Protein AF-0000000081022479 (afdb_homodimer)

Structure (mmCIF, N/CA/C/O backbone):
data_AF-0000000081022479-model_v1
#
loop_
_entity.id
_entity.type
_entity.pdbx_description
1 polymer Annexin
#
loop_
_atom_site.group_PDB
_atom_site.id
_atom_site.type_symbol
_atom_site.label_atom_id
_atom_site.label_alt_id
_atom_site.label_comp_id
_atom_site.label_asym_id
_atom_site.label_entity_id
_atom_site.label_seq_id
_atom_site.pdbx_PDB_ins_code
_atom_site.Cartn_x
_atom_site.Cartn_y
_atom_site.Cartn_z
_atom_site.occupancy
_atom_site.B_iso_or_equiv
_atom_site.auth_seq_id
_atom_site.auth_comp_id
_atom_site.auth_asym_id
_atom_site.auth_atom_id
_atom_site.pdbx_PDB_model_num
ATOM 1 N N . MET A 1 1 ? 27.299 36.554 -3.481 1 22.41 1 MET A N 1
ATOM 2 C CA . MET A 1 1 ? 25.862 36.346 -3.63 1 22.41 1 MET A CA 1
ATOM 3 C C . MET A 1 1 ? 25.274 35.695 -2.382 1 22.41 1 MET A C 1
ATOM 5 O O . MET A 1 1 ? 25.844 34.743 -1.846 1 22.41 1 MET A O 1
ATOM 9 N N . SER A 1 2 ? 24.179 36.341 -1.676 1 20.34 2 SER A N 1
ATOM 10 C CA . SER A 1 2 ? 23.391 36.48 -0.455 1 20.34 2 SER A CA 1
ATOM 11 C C . SER A 1 2 ? 22.527 35.248 -0.211 1 20.34 2 SER A C 1
ATOM 13 O O . SER A 1 2 ? 21.811 34.798 -1.108 1 20.34 2 SER A O 1
ATOM 15 N N . GLN A 1 3 ? 22.881 34.371 0.743 1 21.04 3 GLN A N 1
ATOM 16 C CA . GLN A 1 3 ? 22.266 33.212 1.38 1 21.04 3 GLN A CA 1
ATOM 17 C C . GLN A 1 3 ? 20.892 33.561 1.947 1 21.04 3 GLN A C 1
ATOM 19 O O . GLN A 1 3 ? 20.792 34.211 2.99 1 21.04 3 GLN A O 1
ATOM 24 N N . GLN A 1 4 ? 19.946 34.12 1.12 1 23.07 4 GLN A N 1
ATOM 25 C CA . GLN A 1 4 ? 18.62 34.523 1.578 1 23.07 4 GLN A CA 1
ATOM 26 C C . GLN A 1 4 ? 18.003 33.46 2.481 1 23.07 4 GLN A C 1
ATOM 28 O O . GLN A 1 4 ? 17.795 32.321 2.057 1 23.07 4 GLN A O 1
ATOM 33 N N . GLN A 1 5 ? 18.139 33.541 3.845 1 23.34 5 GLN A N 1
ATOM 34 C CA . GLN A 1 5 ? 17.494 32.995 5.035 1 23.34 5 GLN A CA 1
ATOM 35 C C . GLN A 1 5 ? 15.978 32.952 4.867 1 23.34 5 GLN A C 1
ATOM 37 O O . GLN A 1 5 ? 15.344 33.982 4.631 1 23.34 5 GLN A O 1
ATOM 42 N N . CYS A 1 6 ? 15.461 32.056 4.274 1 32.49 6 CYS A N 1
ATOM 43 C CA . CYS A 1 6 ? 14.017 31.853 4.313 1 32.49 6 CYS A CA 1
ATOM 44 C C . CYS A 1 6 ? 13.433 32.342 5.633 1 32.49 6 CYS A C 1
ATOM 46 O O . CYS A 1 6 ? 13.751 31.804 6.695 1 32.49 6 CYS A O 1
ATOM 48 N N . SER A 1 7 ? 13.198 33.59 5.912 1 26.8 7 SER A N 1
ATOM 49 C CA . SER A 1 7 ? 12.497 34.316 6.967 1 26.8 7 SER A CA 1
ATOM 50 C C . SER A 1 7 ? 11.329 33.503 7.515 1 26.8 7 SER A C 1
ATOM 52 O O . SER A 1 7 ? 11.006 32.437 6.987 1 26.8 7 SER A O 1
ATOM 54 N N . GLY A 1 8 ? 9.935 34.32 7.915 1 31.09 8 GLY A N 1
ATOM 55 C CA . GLY A 1 8 ? 8.8 34.265 8.823 1 31.09 8 GLY A CA 1
ATOM 56 C C . GLY A 1 8 ? 7.797 33.186 8.46 1 31.09 8 GLY A C 1
ATOM 57 O O . GLY A 1 8 ? 6.646 33.229 8.9 1 31.09 8 GLY A O 1
ATOM 58 N N . SER A 1 9 ? 7.746 32.596 7.427 1 33.64 9 SER A N 1
ATOM 59 C CA . SER A 1 9 ? 6.491 31.883 7.216 1 33.64 9 SER A CA 1
ATOM 60 C C . SER A 1 9 ? 6.12 31.044 8.435 1 33.64 9 SER A C 1
ATOM 62 O O . SER A 1 9 ? 6.913 30.218 8.891 1 33.64 9 SER A O 1
ATOM 64 N N . CYS A 1 10 ? 5.265 31.492 9.417 1 39.34 10 CYS A N 1
ATOM 65 C CA . CYS A 1 10 ? 4.527 31.122 10.62 1 39.34 10 CYS A CA 1
ATOM 66 C C . CYS A 1 10 ? 3.873 29.755 10.459 1 39.34 10 CYS A C 1
ATOM 68 O O . CYS A 1 10 ? 2.646 29.642 10.489 1 39.34 10 CYS A O 1
ATOM 70 N N . TYR A 1 11 ? 4.233 28.836 9.484 1 42.69 11 TYR A N 1
ATOM 71 C CA . TYR A 1 11 ? 3.85 27.509 9.014 1 42.69 11 TYR A CA 1
ATOM 72 C C . TYR A 1 11 ? 3.761 26.524 10.173 1 42.69 11 TYR A C 1
ATOM 74 O O . TYR A 1 11 ? 4.192 26.828 11.288 1 42.69 11 TYR A O 1
ATOM 82 N N . LEU A 1 12 ? 3.467 25.303 10.149 1 53.51 12 LEU A N 1
ATOM 83 C CA . LEU A 1 12 ? 3.575 24.385 11.278 1 53.51 12 LEU A CA 1
ATOM 84 C C . LEU A 1 12 ? 4.8 24.709 12.127 1 53.51 12 LEU A C 1
ATOM 86 O O . LEU A 1 12 ? 5.838 25.113 11.598 1 53.51 12 LEU A O 1
ATOM 90 N N . PRO A 1 13 ? 4.628 25.294 13.401 1 54.19 13 PRO A N 1
ATOM 91 C CA . PRO A 1 13 ? 5.842 25.49 14.197 1 54.19 13 PRO A CA 1
ATOM 92 C C . PRO A 1 13 ? 6.916 24.445 13.902 1 54.19 13 PRO A C 1
ATOM 94 O O . PRO A 1 13 ? 6.982 23.415 14.578 1 54.19 13 PRO A O 1
ATOM 97 N N . TYR A 1 14 ? 7.241 24.372 12.618 1 60.79 14 TYR A N 1
ATOM 98 C CA . TYR A 1 14 ? 8.323 23.45 12.293 1 60.79 14 TYR A CA 1
ATOM 99 C C . TYR A 1 14 ? 9.592 23.808 13.057 1 60.79 14 TYR A C 1
ATOM 101 O O . TYR A 1 14 ? 9.975 24.978 13.123 1 60.79 14 TYR A O 1
ATOM 109 N N . VAL A 1 15 ? 9.835 23.05 14.026 1 75.02 15 VAL A N 1
ATOM 110 C CA . VAL A 1 15 ? 11.158 23.098 14.641 1 75.02 15 VAL A CA 1
ATOM 111 C C . VAL A 1 15 ? 12.171 22.389 13.744 1 75.02 15 VAL A C 1
ATOM 113 O O . VAL A 1 15 ? 12.093 21.174 13.549 1 75.02 15 VAL A O 1
ATOM 116 N N . TYR A 1 16 ? 12.962 23.186 13.105 1 84.54 16 TYR A N 1
ATOM 117 C CA . TYR A 1 16 ? 13.946 22.636 12.179 1 84.54 16 TYR A CA 1
ATOM 118 C C . TYR A 1 16 ? 14.974 21.787 12.916 1 84.54 16 TYR A C 1
ATOM 120 O O . TYR A 1 16 ? 15.524 22.213 13.935 1 84.54 16 TYR A O 1
ATOM 128 N N . GLY A 1 17 ? 15.072 20.573 12.593 1 92.11 17 GLY A N 1
ATOM 129 C CA . GLY A 1 17 ? 16.003 19.599 13.14 1 92.11 17 GLY A CA 1
ATOM 130 C C . GLY A 1 17 ? 16.188 18.385 12.249 1 92.11 17 GLY A C 1
ATOM 131 O O . GLY A 1 17 ? 15.665 17.308 12.543 1 92.11 17 GLY A O 1
ATOM 132 N N . PRO A 1 18 ? 16.942 18.633 11.164 1 94.74 18 PRO A N 1
ATOM 133 C CA . PRO A 1 18 ? 17.157 17.551 10.2 1 94.74 18 PRO A CA 1
ATOM 134 C C . PRO A 1 18 ? 18.169 16.517 10.689 1 94.74 18 PRO A C 1
ATOM 136 O O . PRO A 1 18 ? 19.065 16.847 11.47 1 94.74 18 PRO A O 1
ATOM 139 N N . THR A 1 19 ? 17.962 15.298 10.287 1 96.61 19 THR A N 1
ATOM 140 C CA . THR A 1 19 ? 18.946 14.249 10.534 1 96.61 19 THR A CA 1
ATOM 141 C C . THR A 1 19 ? 19.877 14.088 9.336 1 96.61 19 THR A C 1
ATOM 143 O O . THR A 1 19 ? 20.995 13.587 9.476 1 96.61 19 THR A O 1
ATOM 146 N N . VAL A 1 20 ? 19.424 14.473 8.168 1 97.39 20 VAL A N 1
ATOM 147 C CA . VAL A 1 20 ? 20.246 14.498 6.963 1 97.39 20 VAL A CA 1
ATOM 148 C C . VAL A 1 20 ? 20.663 15.933 6.651 1 97.39 20 VAL A C 1
ATOM 150 O O . VAL A 1 20 ? 19.813 16.806 6.46 1 97.39 20 VAL A O 1
ATOM 153 N N . LYS A 1 21 ? 21.909 16.199 6.681 1 96.41 21 LYS A N 1
ATOM 154 C CA . LYS A 1 21 ? 22.503 17.518 6.477 1 96.41 21 LYS A CA 1
ATOM 155 C C . LYS A 1 21 ? 23.435 17.52 5.269 1 96.41 21 LYS A C 1
ATOM 157 O O . LYS A 1 21 ? 23.807 16.459 4.763 1 96.41 21 LYS A O 1
ATOM 162 N N . PRO A 1 22 ? 23.727 18.667 4.77 1 97.19 22 PRO A N 1
ATOM 163 C CA . PRO A 1 22 ? 24.64 18.707 3.625 1 97.19 22 PRO A CA 1
ATOM 164 C C . PRO A 1 22 ? 25.945 17.957 3.884 1 97.19 22 PRO A C 1
ATOM 166 O O . PRO A 1 22 ? 26.571 18.144 4.93 1 97.19 22 PRO A O 1
ATOM 169 N N . TYR A 1 23 ? 26.236 17.133 2.945 1 97.14 23 TYR A N 1
ATOM 170 C CA . TYR A 1 23 ? 27.479 16.374 3.024 1 97.14 23 TYR A CA 1
ATOM 171 C C . TYR A 1 23 ? 28.685 17.278 2.803 1 97.14 23 TYR A C 1
ATOM 173 O O . TYR A 1 23 ? 28.72 18.054 1.846 1 97.14 23 TYR A O 1
ATOM 181 N N . PRO A 1 24 ? 29.649 17.153 3.682 1 96.38 24 PRO A N 1
ATOM 182 C CA . PRO A 1 24 ? 30.834 18 3.526 1 96.38 24 PRO A CA 1
ATOM 183 C C . PRO A 1 24 ? 31.663 17.634 2.297 1 96.38 24 PRO A C 1
ATOM 185 O O . PRO A 1 24 ? 31.787 16.454 1.961 1 96.38 24 PRO A O 1
ATOM 188 N N . ASN A 1 25 ? 32.265 18.567 1.661 1 95.85 25 ASN A N 1
ATOM 189 C CA . ASN A 1 25 ? 33.11 18.373 0.488 1 95.85 25 ASN A CA 1
ATOM 190 C C . ASN A 1 25 ? 32.364 17.646 -0.627 1 95.85 25 ASN A C 1
ATOM 192 O O . ASN A 1 25 ? 32.916 16.748 -1.266 1 95.85 25 ASN A O 1
ATOM 196 N N . PHE A 1 26 ? 31.168 17.985 -0.684 1 97.78 26 PHE A N 1
ATOM 197 C CA . PHE A 1 26 ? 30.263 17.406 -1.669 1 97.78 26 PHE A CA 1
ATOM 198 C C . PHE A 1 26 ? 30.761 17.672 -3.085 1 97.78 26 PHE A C 1
ATOM 200 O O . PHE A 1 26 ? 31.144 18.797 -3.412 1 97.78 26 PHE A O 1
ATOM 207 N N . ASN A 1 27 ? 30.813 16.602 -3.864 1 98.49 27 ASN A N 1
ATOM 208 C CA . ASN A 1 27 ? 31.111 16.648 -5.292 1 98.49 27 ASN A CA 1
ATOM 209 C C . ASN A 1 27 ? 30.133 15.797 -6.096 1 98.49 27 ASN A C 1
ATOM 211 O O . ASN A 1 27 ? 30.215 14.568 -6.082 1 98.49 27 ASN A O 1
ATOM 215 N N . ALA A 1 28 ? 29.326 16.42 -6.853 1 98.59 28 ALA A N 1
ATOM 216 C CA . ALA A 1 28 ? 28.243 15.755 -7.572 1 98.59 28 ALA A CA 1
ATOM 217 C C . ALA A 1 28 ? 28.792 14.801 -8.629 1 98.59 28 ALA A C 1
ATOM 219 O O . ALA A 1 28 ? 28.236 13.722 -8.85 1 98.59 28 ALA A O 1
ATOM 220 N N . ASN A 1 29 ? 29.854 15.208 -9.274 1 98.55 29 ASN A N 1
ATOM 221 C CA . ASN A 1 29 ? 30.439 14.378 -10.322 1 98.55 29 ASN A CA 1
ATOM 222 C C . ASN A 1 29 ? 31.012 13.082 -9.757 1 98.55 29 ASN A C 1
ATOM 224 O O . ASN A 1 29 ? 30.861 12.017 -10.359 1 98.55 29 ASN A O 1
ATOM 228 N N . ASN A 1 30 ? 31.668 13.238 -8.645 1 98.52 30 ASN A N 1
ATOM 229 C CA . ASN A 1 30 ? 32.211 12.051 -7.994 1 98.52 30 ASN A CA 1
ATOM 230 C C . ASN A 1 30 ? 31.105 11.09 -7.567 1 98.52 30 ASN A C 1
ATOM 232 O O . ASN A 1 30 ? 31.228 9.877 -7.745 1 98.52 30 ASN A O 1
ATOM 236 N N . ASP A 1 31 ? 30.082 11.609 -6.968 1 98.7 31 ASP A N 1
ATOM 237 C CA . ASP A 1 31 ? 28.963 10.784 -6.524 1 98.7 31 ASP A CA 1
ATOM 238 C C . ASP A 1 31 ? 28.264 10.123 -7.71 1 98.7 31 ASP A C 1
ATOM 240 O O . ASP A 1 31 ? 27.903 8.946 -7.647 1 98.7 31 ASP A O 1
ATOM 244 N N . ALA A 1 32 ? 28.041 10.89 -8.801 1 98.73 32 ALA A N 1
ATOM 245 C CA . ALA A 1 32 ? 27.414 10.342 -10.001 1 98.73 32 ALA A CA 1
ATOM 246 C C . ALA A 1 32 ? 28.227 9.178 -10.561 1 98.73 32 ALA A C 1
ATOM 248 O O . ALA A 1 32 ? 27.667 8.145 -10.934 1 98.73 32 ALA A O 1
ATOM 249 N N . ALA A 1 33 ? 29.55 9.353 -10.59 1 98.53 33 ALA A N 1
ATOM 250 C CA . ALA A 1 33 ? 30.433 8.305 -11.095 1 98.53 33 ALA A CA 1
ATOM 251 C C . ALA A 1 33 ? 30.38 7.067 -10.204 1 98.53 33 ALA A C 1
ATOM 253 O O . ALA A 1 33 ? 30.355 5.938 -10.7 1 98.53 33 ALA A O 1
ATOM 254 N N . ALA A 1 34 ? 30.389 7.31 -8.936 1 98.56 34 ALA A N 1
ATOM 255 C CA . ALA A 1 34 ? 30.326 6.206 -7.982 1 98.56 34 ALA A CA 1
ATOM 256 C C . ALA A 1 34 ? 29.009 5.446 -8.108 1 98.56 34 ALA A C 1
ATOM 258 O O . ALA A 1 34 ? 28.984 4.216 -8.021 1 98.56 34 ALA A O 1
ATOM 259 N N . LEU A 1 35 ? 27.919 6.123 -8.284 1 98.71 35 LEU A N 1
ATOM 260 C CA . LEU A 1 35 ? 26.611 5.498 -8.446 1 98.71 35 LEU A CA 1
ATOM 261 C C . LEU A 1 35 ? 26.546 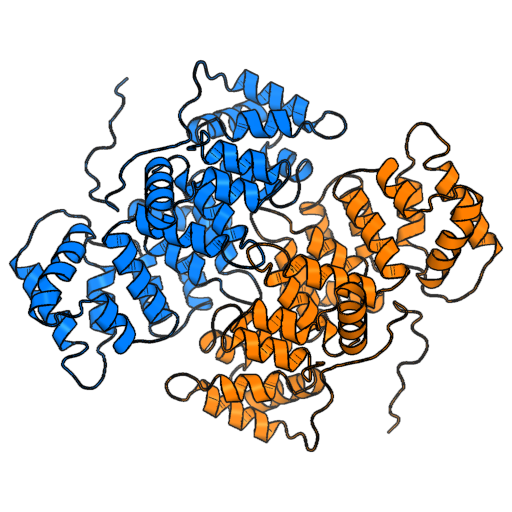4.7 -9.744 1 98.71 35 LEU A C 1
ATOM 263 O O . LEU A 1 35 ? 26 3.595 -9.772 1 98.71 35 LEU A O 1
ATOM 267 N N . GLN A 1 36 ? 27.064 5.306 -10.825 1 98.17 36 GLN A N 1
ATOM 268 C CA . GLN A 1 36 ? 27.083 4.587 -12.094 1 98.17 36 GLN A CA 1
ATOM 269 C C . GLN A 1 36 ? 27.805 3.25 -11.959 1 98.17 36 GLN A C 1
ATOM 271 O O . GLN A 1 36 ? 27.311 2.221 -12.425 1 98.17 36 GLN A O 1
ATOM 276 N N . LYS A 1 37 ? 28.952 3.283 -11.309 1 98.02 37 LYS A N 1
ATOM 277 C CA . LYS A 1 37 ? 29.721 2.062 -11.083 1 98.02 37 LYS A CA 1
ATOM 278 C C . LYS A 1 37 ? 28.945 1.078 -10.213 1 98.02 37 LYS A C 1
ATOM 280 O O . LYS A 1 37 ? 28.934 -0.125 -10.485 1 98.02 37 LYS A O 1
ATOM 285 N N . ALA A 1 38 ? 28.267 1.612 -9.175 1 97.9 38 ALA A N 1
ATOM 286 C CA . ALA A 1 38 ? 27.537 0.782 -8.221 1 97.9 38 ALA A CA 1
ATOM 287 C C . ALA A 1 38 ? 26.347 0.098 -8.887 1 97.9 38 ALA A C 1
ATOM 289 O O . ALA A 1 38 ? 25.991 -1.028 -8.532 1 97.9 38 ALA A O 1
ATOM 290 N N . ILE A 1 39 ? 25.701 0.748 -9.832 1 96.28 39 ILE A N 1
ATOM 291 C CA . ILE A 1 39 ? 24.51 0.254 -10.513 1 96.28 39 ILE A CA 1
ATOM 292 C C . ILE A 1 39 ? 24.904 -0.804 -11.542 1 96.28 39 ILE A C 1
ATOM 294 O O . ILE A 1 39 ? 24.193 -1.794 -11.727 1 96.28 39 ILE A O 1
ATOM 298 N N . THR A 1 40 ? 26.077 -0.654 -12.181 1 91.95 40 THR A N 1
ATOM 299 C CA . THR A 1 40 ? 26.437 -1.486 -13.324 1 91.95 40 THR A CA 1
ATOM 300 C C . THR A 1 40 ? 27.313 -2.656 -12.886 1 91.95 40 THR A C 1
ATOM 302 O O . THR A 1 40 ? 27.587 -3.563 -13.675 1 91.95 40 THR A O 1
ATOM 305 N N . THR A 1 41 ? 27.771 -2.65 -11.648 1 90.29 41 THR A N 1
ATOM 306 C CA . THR A 1 41 ? 28.574 -3.771 -11.172 1 90.29 41 THR A CA 1
ATOM 307 C C . THR A 1 41 ? 27.727 -5.035 -11.062 1 90.29 41 THR A C 1
ATOM 309 O O . THR A 1 41 ? 26.502 -4.96 -10.944 1 90.29 41 THR A O 1
ATOM 312 N N . LYS A 1 42 ? 28.371 -6.199 -11.188 1 80.67 42 LYS A N 1
ATOM 313 C CA . LYS A 1 42 ? 27.672 -7.472 -11.041 1 80.67 42 LYS A CA 1
ATOM 314 C C . LYS A 1 42 ? 27.034 -7.593 -9.66 1 80.67 42 LYS A C 1
ATOM 316 O O . LYS A 1 42 ? 27.714 -7.447 -8.641 1 80.67 42 LYS A O 1
ATOM 321 N N . GLY A 1 43 ? 25.748 -7.808 -9.582 1 79.08 43 GLY A N 1
ATOM 322 C CA . GLY A 1 43 ? 25.018 -7.942 -8.332 1 79.08 43 GLY A CA 1
ATOM 323 C C . GLY A 1 43 ? 24.602 -6.609 -7.738 1 79.08 43 GLY A C 1
ATOM 324 O O . GLY A 1 43 ? 24.028 -6.561 -6.648 1 79.08 43 GLY A O 1
ATOM 325 N N . VAL A 1 44 ? 24.819 -5.417 -8.341 1 90.12 44 VAL A N 1
ATOM 326 C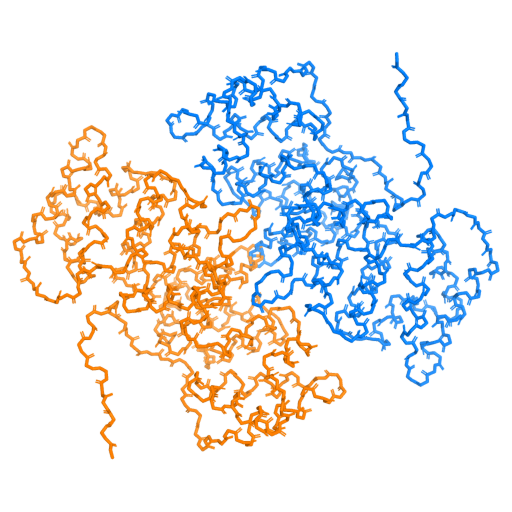 CA . VAL A 1 44 ? 24.495 -4.069 -7.884 1 90.12 44 VAL A CA 1
ATOM 327 C C . VAL A 1 44 ? 25.128 -3.821 -6.517 1 90.12 44 VAL A C 1
ATOM 329 O O . VAL A 1 44 ? 25.011 -4.65 -5.612 1 90.12 44 VAL A O 1
ATOM 332 N N . ASP A 1 45 ? 25.869 -2.838 -6.283 1 96.21 45 ASP A N 1
ATOM 333 C CA . ASP A 1 45 ? 26.469 -2.423 -5.018 1 96.21 45 ASP A CA 1
ATOM 334 C C . ASP A 1 45 ? 25.515 -1.534 -4.223 1 96.21 45 ASP A C 1
ATOM 336 O O . ASP A 1 45 ? 25.686 -0.314 -4.179 1 96.21 45 ASP A O 1
ATOM 340 N N . GLU A 1 46 ? 24.587 -2.134 -3.471 1 96.56 46 GLU A N 1
ATOM 341 C CA . GLU A 1 46 ? 23.553 -1.421 -2.726 1 96.56 46 GLU A CA 1
ATOM 342 C C . GLU A 1 46 ? 24.16 -0.587 -1.601 1 96.56 46 GLU A C 1
ATOM 344 O O . GLU A 1 46 ? 23.651 0.487 -1.274 1 96.56 46 GLU A O 1
ATOM 349 N N . LYS A 1 47 ? 25.238 -1.033 -1.04 1 97.3 47 LYS A N 1
ATOM 350 C CA . LYS A 1 47 ? 25.863 -0.328 0.075 1 97.3 47 LYS A CA 1
ATOM 351 C C . LYS A 1 47 ? 26.333 1.061 -0.346 1 97.3 47 LYS A C 1
ATOM 353 O O . LYS A 1 47 ? 26.105 2.042 0.366 1 97.3 47 LYS A O 1
ATOM 358 N N . THR A 1 48 ? 26.997 1.094 -1.491 1 98.34 48 THR A N 1
ATOM 359 C CA . THR A 1 48 ? 27.469 2.373 -2.01 1 98.34 48 THR A CA 1
ATOM 360 C C . THR A 1 48 ? 26.294 3.289 -2.339 1 98.34 48 THR A C 1
ATOM 362 O O . THR A 1 48 ? 26.321 4.48 -2.022 1 98.34 48 THR A O 1
ATOM 365 N N . ILE A 1 49 ? 25.221 2.734 -2.963 1 98.65 49 ILE A N 1
ATOM 366 C CA . ILE A 1 49 ? 24.031 3.493 -3.332 1 98.65 49 ILE A CA 1
ATOM 367 C C . ILE A 1 49 ? 23.388 4.085 -2.08 1 98.65 49 ILE A C 1
ATOM 369 O O . ILE A 1 49 ? 23.09 5.281 -2.034 1 98.65 49 ILE A O 1
ATOM 373 N N . ILE A 1 50 ? 23.237 3.252 -1.038 1 98.57 50 ILE A N 1
ATOM 374 C CA . ILE A 1 50 ? 22.618 3.665 0.217 1 98.57 50 ILE A CA 1
ATOM 375 C C . ILE A 1 50 ? 23.484 4.725 0.895 1 98.57 50 ILE A C 1
ATOM 377 O O . ILE A 1 50 ? 22.979 5.763 1.329 1 98.57 50 ILE A O 1
ATOM 381 N N . SER A 1 51 ? 24.804 4.512 0.949 1 97.92 51 SER A N 1
ATOM 382 C CA . SER A 1 51 ? 25.725 5.43 1.612 1 97.92 51 SER A CA 1
ATOM 383 C C . SER A 1 51 ? 25.657 6.823 0.995 1 97.92 51 SER A C 1
ATOM 385 O O . SER A 1 51 ? 25.691 7.826 1.71 1 97.92 51 SER A O 1
ATOM 387 N N . ILE A 1 52 ? 25.525 6.869 -0.276 1 98.65 52 ILE A N 1
ATOM 388 C CA . ILE A 1 52 ? 25.545 8.155 -0.964 1 98.65 52 ILE A CA 1
ATOM 389 C C . ILE A 1 52 ? 24.182 8.831 -0.833 1 98.65 52 ILE A C 1
ATOM 391 O O . ILE A 1 52 ? 24.086 9.96 -0.347 1 98.65 52 ILE A O 1
ATOM 395 N N . LEU A 1 53 ? 23.111 8.145 -1.137 1 98.74 53 LEU A N 1
ATOM 396 C CA . LEU A 1 53 ? 21.835 8.811 -1.373 1 98.74 53 LEU A CA 1
ATOM 397 C C . LEU A 1 53 ? 21.109 9.075 -0.059 1 98.74 53 LEU A C 1
ATOM 399 O O . LEU A 1 53 ? 20.202 9.91 -0.003 1 98.74 53 LEU A O 1
ATOM 403 N N . THR A 1 54 ? 21.462 8.354 1.036 1 98.45 54 THR A N 1
ATOM 404 C CA . THR A 1 54 ? 20.82 8.614 2.319 1 98.45 54 THR A CA 1
ATOM 405 C C . THR A 1 54 ? 21.615 9.64 3.123 1 98.45 54 THR A C 1
ATOM 407 O O . THR A 1 54 ? 21.19 10.053 4.204 1 98.45 54 THR A O 1
ATOM 410 N N . ASN A 1 55 ? 22.772 10.11 2.578 1 97.95 55 ASN A N 1
ATOM 411 C CA . ASN A 1 55 ? 23.61 11.055 3.307 1 97.95 55 ASN A CA 1
ATOM 412 C C . ASN A 1 55 ? 23.8 12.353 2.527 1 97.95 55 ASN A C 1
ATOM 414 O O . ASN A 1 55 ? 24.742 13.105 2.785 1 97.95 55 ASN A O 1
ATOM 418 N N . ARG A 1 56 ? 23.035 12.562 1.549 1 98.48 56 ARG A N 1
ATOM 419 C CA . ARG A 1 56 ? 23.001 13.806 0.788 1 98.48 56 ARG A CA 1
ATOM 420 C C . ARG A 1 56 ? 21.66 14.513 0.952 1 98.48 56 ARG A C 1
ATOM 422 O O . ARG A 1 56 ? 20.618 13.862 1.053 1 98.48 56 ARG A O 1
ATOM 429 N N . THR A 1 57 ? 21.696 15.796 0.993 1 98.17 57 THR A N 1
ATOM 430 C CA . THR A 1 57 ? 20.455 16.562 1.022 1 98.17 57 THR A CA 1
ATOM 431 C C . THR A 1 57 ? 19.756 16.512 -0.334 1 98.17 57 THR A C 1
ATOM 433 O O . THR A 1 57 ? 20.35 16.092 -1.329 1 98.17 57 THR A O 1
ATOM 436 N N . ASN A 1 58 ? 18.506 16.863 -0.354 1 98.36 58 ASN A N 1
ATOM 437 C CA . ASN A 1 58 ? 17.758 16.862 -1.606 1 98.36 58 ASN A CA 1
ATOM 438 C C . ASN A 1 58 ? 18.422 17.748 -2.657 1 98.36 58 ASN A C 1
ATOM 440 O O . ASN A 1 58 ? 18.5 17.376 -3.829 1 98.36 58 ASN A O 1
ATOM 444 N N . THR A 1 59 ? 18.89 18.938 -2.234 1 98.32 59 THR A N 1
ATOM 445 C CA . THR A 1 59 ? 19.583 19.826 -3.161 1 98.32 59 THR A CA 1
ATOM 446 C C . THR A 1 59 ? 20.791 19.126 -3.778 1 98.32 59 THR A C 1
ATOM 448 O O . THR A 1 59 ? 21.002 19.197 -4.991 1 98.32 59 THR A O 1
ATOM 451 N N . GLN A 1 60 ? 21.54 18.433 -2.942 1 98.81 60 GLN A N 1
ATOM 452 C CA . GLN A 1 60 ? 22.71 17.703 -3.418 1 98.81 60 GLN A CA 1
ATOM 453 C C . GLN A 1 60 ? 22.305 16.545 -4.325 1 98.81 60 GLN A C 1
ATOM 455 O O . GLN A 1 60 ? 22.956 16.287 -5.34 1 98.81 60 GLN A O 1
ATOM 460 N N . ARG A 1 61 ? 21.23 15.852 -4.011 1 98.86 61 ARG A N 1
ATOM 461 C CA . ARG A 1 61 ? 20.751 14.755 -4.845 1 98.86 61 ARG A CA 1
ATOM 462 C C . ARG A 1 61 ? 20.301 15.261 -6.211 1 98.86 61 ARG A C 1
ATOM 464 O O . ARG A 1 61 ? 20.504 14.59 -7.225 1 98.86 61 ARG A O 1
ATOM 471 N N . GLN A 1 62 ? 19.706 16.483 -6.239 1 98.8 62 GLN A N 1
ATOM 472 C CA . GLN A 1 62 ? 19.324 17.06 -7.523 1 98.8 62 GLN A CA 1
ATOM 473 C C . GLN A 1 62 ? 20.551 17.343 -8.386 1 98.8 62 GLN A C 1
ATOM 475 O O . GLN A 1 62 ? 20.514 17.161 -9.605 1 98.8 62 GLN A O 1
ATOM 480 N N . GLU A 1 63 ? 21.607 17.766 -7.732 1 98.8 63 GLU A N 1
ATOM 481 C CA . GLU A 1 63 ? 22.855 17.996 -8.455 1 98.8 63 GLU A CA 1
ATOM 482 C C . GLU A 1 63 ? 23.44 16.687 -8.976 1 98.8 63 GLU A C 1
ATOM 484 O O . GLU A 1 63 ? 23.98 16.64 -10.084 1 98.8 63 GLU A O 1
ATOM 489 N N . ILE A 1 64 ? 23.339 15.639 -8.212 1 98.9 64 ILE A N 1
ATOM 490 C CA . ILE A 1 64 ? 23.833 14.326 -8.612 1 98.9 64 ILE A CA 1
ATOM 491 C C . ILE A 1 64 ? 23.065 13.837 -9.837 1 98.9 64 ILE A C 1
ATOM 493 O O . ILE A 1 64 ? 23.657 13.301 -10.777 1 98.9 64 ILE A O 1
ATOM 497 N N . ILE A 1 65 ? 21.76 14.039 -9.803 1 98.83 65 ILE A N 1
ATOM 498 C CA . ILE A 1 65 ? 20.898 13.62 -10.903 1 98.83 65 ILE A CA 1
ATOM 499 C C . ILE A 1 65 ? 21.347 14.298 -12.196 1 98.83 65 ILE A C 1
ATOM 501 O O . ILE A 1 65 ? 21.49 13.642 -13.231 1 98.83 65 ILE A O 1
ATOM 505 N N . LYS A 1 66 ? 21.605 15.585 -12.128 1 98.62 66 LYS A N 1
ATOM 506 C CA . LYS A 1 66 ? 22.048 16.343 -13.295 1 98.62 66 LYS A CA 1
ATOM 507 C C . LYS A 1 66 ? 23.409 15.854 -13.783 1 98.62 66 LYS A C 1
ATOM 509 O O . LYS A 1 66 ? 23.616 15.674 -14.985 1 98.62 66 LYS A O 1
ATOM 514 N N . SER A 1 67 ? 24.345 15.653 -12.852 1 98.75 67 SER A N 1
ATOM 515 C CA . SER A 1 67 ? 25.686 15.194 -13.197 1 98.75 67 SER A CA 1
ATOM 516 C C . SER A 1 67 ? 25.65 13.807 -13.83 1 98.75 67 SER A C 1
ATOM 518 O O . SER A 1 67 ? 26.408 13.523 -14.76 1 98.75 67 SER A O 1
ATOM 520 N N . TYR A 1 68 ? 24.823 12.971 -13.31 1 98.76 68 TYR A N 1
ATOM 521 C CA . TYR A 1 68 ? 24.661 11.62 -13.834 1 98.76 68 TYR A CA 1
ATOM 522 C C . TYR A 1 68 ? 24.169 11.648 -15.276 1 98.76 68 TYR A C 1
ATOM 524 O O . TYR A 1 68 ? 24.692 10.931 -16.131 1 98.76 68 TYR A O 1
ATOM 532 N N . LYS A 1 69 ? 23.201 12.449 -15.506 1 98.32 69 LYS A N 1
ATOM 533 C CA . LYS A 1 69 ? 22.649 12.59 -16.85 1 98.32 69 LYS A CA 1
ATOM 534 C C . LYS A 1 69 ? 23.698 13.12 -17.823 1 98.32 69 LYS A C 1
ATOM 536 O O . LYS A 1 69 ? 23.808 12.635 -18.951 1 98.32 69 LYS A O 1
ATOM 541 N N . ASN A 1 70 ? 24.398 14.093 -17.414 1 97.9 70 ASN A N 1
ATOM 542 C CA . ASN A 1 70 ? 25.443 14.675 -18.249 1 97.9 70 ASN A CA 1
ATOM 543 C C . ASN A 1 70 ? 26.519 13.65 -18.596 1 97.9 70 ASN A C 1
ATOM 545 O O . ASN A 1 70 ? 27.028 13.635 -19.718 1 97.9 70 ASN A O 1
ATOM 549 N N . ALA A 1 71 ? 26.828 12.793 -17.621 1 97.57 71 ALA A N 1
ATOM 550 C CA . ALA A 1 71 ? 27.932 11.85 -17.779 1 97.57 71 ALA A CA 1
ATOM 551 C C . ALA A 1 71 ? 27.494 10.62 -18.569 1 97.57 71 ALA A C 1
ATOM 553 O O . ALA A 1 71 ? 28.294 10.023 -19.293 1 97.57 71 ALA A O 1
ATOM 554 N N . THR A 1 72 ? 26.25 10.182 -18.438 1 97.13 72 THR A N 1
ATOM 555 C CA . THR A 1 72 ? 25.866 8.879 -18.968 1 97.13 72 THR A CA 1
ATOM 556 C C . THR A 1 72 ? 24.786 9.026 -20.036 1 97.13 72 THR A C 1
ATOM 558 O O . THR A 1 72 ? 24.493 8.076 -20.765 1 97.13 72 THR A O 1
ATOM 561 N N . SER A 1 73 ? 24.145 10.219 -20.079 1 96.95 73 SER A N 1
ATOM 562 C CA . SER A 1 73 ? 22.996 10.482 -20.94 1 96.95 73 SER A CA 1
ATOM 563 C C . SER A 1 73 ? 21.79 9.648 -20.522 1 96.95 73 SER A C 1
ATOM 565 O O . SER A 1 73 ? 20.86 9.455 -21.308 1 96.95 73 SER A O 1
ATOM 567 N N . LYS A 1 74 ? 21.844 9.049 -19.333 1 96.88 74 LYS A N 1
ATOM 568 C CA . LYS A 1 74 ? 20.75 8.254 -18.782 1 96.88 74 LYS A CA 1
ATOM 569 C C . LYS A 1 74 ? 20.139 8.932 -17.56 1 96.88 74 LYS A C 1
ATOM 571 O O . LYS A 1 74 ? 20.741 9.839 -16.98 1 96.88 74 LYS A O 1
ATOM 576 N N . ASP A 1 75 ? 18.936 8.452 -17.259 1 97.15 75 ASP A N 1
ATOM 577 C CA . ASP A 1 75 ? 18.236 8.956 -16.081 1 97.15 75 ASP A CA 1
ATOM 578 C C . ASP A 1 75 ? 18.554 8.111 -14.85 1 97.15 75 ASP A C 1
ATOM 580 O O . ASP A 1 75 ? 18.367 6.892 -14.862 1 97.15 75 ASP A O 1
ATOM 584 N N . LEU A 1 76 ? 19.011 8.768 -13.831 1 98.12 76 LEU A N 1
ATOM 585 C CA . LEU A 1 76 ? 19.439 8.067 -12.625 1 98.12 76 LEU A CA 1
ATOM 586 C C . LEU A 1 76 ? 18.278 7.3 -12.001 1 98.12 76 LEU A C 1
ATOM 588 O O . LEU A 1 76 ? 18.446 6.161 -11.56 1 98.12 76 LEU A O 1
ATOM 592 N N . ALA A 1 77 ? 17.101 7.923 -11.863 1 96.49 77 ALA A N 1
ATOM 593 C CA . ALA A 1 77 ? 15.939 7.273 -11.262 1 96.49 77 ALA A CA 1
ATOM 594 C C . ALA A 1 77 ? 15.575 5.996 -12.014 1 96.49 77 ALA A C 1
ATOM 596 O O . ALA A 1 77 ? 15.257 4.975 -11.399 1 96.49 77 ALA A O 1
ATOM 597 N N . THR A 1 78 ? 15.598 6.076 -13.301 1 93.29 78 THR A N 1
ATOM 598 C CA . THR A 1 78 ? 15.289 4.919 -14.135 1 93.29 78 THR A CA 1
ATOM 599 C C . THR A 1 78 ? 16.291 3.795 -13.893 1 93.29 78 THR A C 1
ATOM 601 O O . THR A 1 78 ? 15.905 2.633 -13.745 1 93.29 78 THR A O 1
ATOM 604 N N . ASP A 1 79 ? 17.6 4.154 -13.876 1 95.05 79 ASP A N 1
ATOM 605 C CA . ASP A 1 79 ? 18.635 3.147 -13.662 1 95.05 79 ASP A CA 1
ATOM 606 C C . ASP A 1 79 ? 18.507 2.512 -12.279 1 95.05 79 ASP A C 1
ATOM 608 O O . ASP A 1 79 ? 18.68 1.301 -12.128 1 95.05 79 ASP A O 1
ATOM 612 N N . LEU A 1 80 ? 18.188 3.31 -11.288 1 96.3 80 LEU A N 1
ATOM 613 C CA . LEU A 1 80 ? 18.059 2.801 -9.927 1 96.3 80 LEU A CA 1
ATOM 614 C C . LEU A 1 80 ? 16.819 1.923 -9.791 1 96.3 80 LEU A C 1
ATOM 616 O O . LEU A 1 80 ? 16.831 0.937 -9.051 1 96.3 80 LEU A O 1
ATOM 620 N N . LYS A 1 81 ? 15.744 2.305 -10.406 1 91.13 81 LYS A N 1
ATOM 621 C CA . LYS A 1 81 ? 14.541 1.479 -10.393 1 91.13 81 LYS A CA 1
ATOM 622 C C . LYS A 1 81 ? 14.82 0.091 -10.961 1 91.13 81 LYS A C 1
ATOM 624 O O . LYS A 1 81 ? 14.283 -0.906 -10.473 1 91.13 81 LYS A O 1
ATOM 629 N N . GLY A 1 82 ? 15.66 0.049 -11.965 1 87.14 82 GLY A N 1
ATOM 630 C CA . GLY A 1 82 ? 16.022 -1.224 -12.568 1 87.14 82 GLY A CA 1
ATOM 631 C C . GLY A 1 82 ? 16.989 -2.032 -11.724 1 87.14 82 GLY A C 1
ATOM 632 O O . GLY A 1 82 ? 17.052 -3.257 -11.843 1 87.14 82 GLY A O 1
ATOM 633 N N . ALA A 1 83 ? 17.707 -1.356 -10.816 1 91.22 83 ALA A N 1
ATOM 634 C CA . ALA A 1 83 ? 18.791 -1.99 -10.068 1 91.22 83 ALA A CA 1
ATOM 635 C C . ALA A 1 83 ? 18.324 -2.415 -8.679 1 91.22 83 ALA A C 1
ATOM 637 O O . ALA A 1 83 ? 18.906 -3.316 -8.071 1 91.22 83 ALA A O 1
ATOM 638 N N . LEU A 1 84 ? 17.309 -1.742 -8.162 1 92.73 84 LEU A N 1
ATOM 639 C CA . LEU A 1 84 ? 16.844 -1.96 -6.796 1 92.73 84 LEU A CA 1
ATOM 640 C C . LEU A 1 84 ? 15.444 -2.565 -6.788 1 92.73 84 LEU A C 1
ATOM 642 O O . LEU A 1 84 ? 14.748 -2.543 -7.806 1 92.73 84 LEU A O 1
ATOM 646 N N . SER A 1 85 ? 15.074 -3.113 -5.602 1 87.9 85 SER A N 1
ATOM 647 C CA . SER A 1 85 ? 13.745 -3.705 -5.491 1 87.9 85 SER A CA 1
ATOM 648 C C . SER A 1 85 ? 13.155 -3.485 -4.102 1 87.9 85 SER A C 1
ATOM 650 O O . SER A 1 85 ? 13.863 -3.074 -3.18 1 87.9 85 SER A O 1
ATOM 652 N N . GLY A 1 86 ? 11.841 -3.63 -4.068 1 86.84 86 GLY A N 1
ATOM 653 C CA . GLY A 1 86 ? 11.147 -3.645 -2.79 1 86.84 86 GLY A CA 1
ATOM 654 C C . GLY A 1 86 ? 11.152 -2.298 -2.093 1 86.84 86 GLY A C 1
ATOM 655 O O . GLY A 1 86 ? 11.033 -1.257 -2.741 1 86.84 86 GLY A O 1
ATOM 656 N N . HIS A 1 87 ? 11.258 -2.368 -0.768 1 91.1 87 HIS A N 1
ATOM 657 C CA . HIS A 1 87 ? 11.138 -1.165 0.049 1 91.1 87 HIS A CA 1
ATOM 658 C C . HIS A 1 87 ? 12.358 -0.265 -0.113 1 91.1 87 HIS A C 1
ATOM 660 O O . HIS A 1 87 ? 12.243 0.961 -0.052 1 91.1 87 HIS A O 1
ATOM 666 N N . LEU A 1 88 ? 13.569 -0.921 -0.38 1 95.13 88 LEU A N 1
ATOM 667 C CA . LEU A 1 88 ? 14.753 -0.105 -0.629 1 95.13 88 LEU A CA 1
ATOM 668 C C . LEU A 1 88 ? 14.558 0.772 -1.861 1 95.13 88 LEU A C 1
ATOM 670 O O . LEU A 1 88 ? 14.895 1.958 -1.843 1 95.13 88 LEU A O 1
ATOM 674 N N . GLU A 1 89 ? 14.04 0.157 -2.908 1 95.9 89 GLU A N 1
ATOM 675 C CA . GLU A 1 89 ? 13.735 0.898 -4.128 1 95.9 89 GLU A CA 1
ATOM 676 C C . GLU A 1 89 ? 12.828 2.09 -3.837 1 95.9 89 GLU A C 1
ATOM 678 O O . GLU A 1 89 ? 13.098 3.206 -4.285 1 95.9 89 GLU A O 1
ATOM 683 N N . THR A 1 90 ? 11.77 1.885 -3.023 1 95.56 90 THR A N 1
ATOM 684 C CA . THR A 1 90 ? 10.795 2.917 -2.687 1 95.56 90 THR A CA 1
ATOM 685 C C . THR A 1 90 ? 11.461 4.069 -1.94 1 95.56 90 THR A C 1
ATOM 687 O O . THR A 1 90 ? 11.21 5.238 -2.24 1 95.56 90 THR A O 1
ATOM 690 N N . VAL A 1 91 ? 12.316 3.739 -0.995 1 98.03 91 VAL A N 1
ATOM 691 C CA . VAL A 1 91 ? 13.016 4.755 -0.217 1 98.03 91 VAL A CA 1
ATOM 692 C C . VAL A 1 91 ? 13.911 5.584 -1.135 1 98.03 91 VAL A C 1
ATOM 694 O O . VAL A 1 91 ? 13.855 6.816 -1.12 1 98.03 91 VAL A O 1
ATOM 697 N N . ILE A 1 92 ? 14.73 4.888 -1.936 1 98.55 92 ILE A N 1
ATOM 698 C CA . ILE A 1 92 ? 15.756 5.538 -2.744 1 98.55 92 ILE A CA 1
ATOM 699 C C . ILE A 1 92 ? 15.097 6.41 -3.81 1 98.55 92 ILE A C 1
ATOM 701 O O . ILE A 1 92 ? 15.51 7.551 -4.03 1 98.55 92 ILE A O 1
ATOM 705 N N . LEU A 1 93 ? 14.071 5.929 -4.442 1 98.03 93 LEU A N 1
ATOM 706 C CA . LEU A 1 93 ? 13.379 6.719 -5.455 1 98.03 93 LEU A CA 1
ATOM 707 C C . LEU A 1 93 ? 12.698 7.931 -4.828 1 98.03 93 LEU A C 1
ATOM 709 O O . LEU A 1 93 ? 12.667 9.009 -5.424 1 98.03 93 LEU A O 1
ATOM 713 N N . GLY A 1 94 ? 12.131 7.741 -3.648 1 98.48 94 GLY A N 1
ATOM 714 C CA . GLY A 1 94 ? 11.558 8.87 -2.935 1 98.48 94 GLY A CA 1
ATOM 715 C C . GLY A 1 94 ? 12.564 9.97 -2.652 1 98.48 94 GLY A C 1
ATOM 716 O O . GLY A 1 94 ? 12.251 11.155 -2.789 1 98.48 94 GLY A O 1
ATOM 717 N N . LEU A 1 95 ? 13.767 9.582 -2.297 1 98.69 95 LEU A N 1
ATOM 718 C CA . LEU A 1 95 ? 14.813 10.53 -1.928 1 98.69 95 LEU A CA 1
ATOM 719 C C . LEU A 1 95 ? 15.284 11.32 -3.144 1 98.69 95 LEU A C 1
ATOM 721 O O . LEU A 1 95 ? 15.862 12.4 -3.002 1 98.69 95 LEU A O 1
ATOM 725 N N . LEU A 1 96 ? 15.073 10.832 -4.343 1 98.55 96 LEU A N 1
ATOM 726 C CA . LEU A 1 96 ? 15.534 11.494 -5.558 1 98.55 96 LEU A CA 1
ATOM 727 C C . LEU A 1 96 ? 14.547 12.571 -5.998 1 98.55 96 LEU A C 1
ATOM 729 O O . LEU A 1 96 ? 14.876 13.415 -6.834 1 98.55 96 LEU A O 1
ATOM 733 N N . MET A 1 97 ? 13.381 12.498 -5.463 1 98.28 97 MET A N 1
ATOM 734 C CA . MET A 1 97 ? 12.346 13.451 -5.852 1 98.28 97 MET A CA 1
ATOM 735 C C . MET A 1 97 ? 12.443 14.729 -5.025 1 98.28 97 MET A C 1
ATOM 737 O O . MET A 1 97 ? 12.742 14.679 -3.831 1 98.28 97 MET A O 1
ATOM 741 N N . THR A 1 98 ? 12.177 15.866 -5.716 1 98.15 98 THR A N 1
ATOM 742 C CA . THR A 1 98 ? 11.992 17.079 -4.929 1 98.15 98 THR A CA 1
ATOM 743 C C . THR A 1 98 ? 10.781 16.947 -4.009 1 98.15 98 THR A C 1
ATOM 745 O O . THR A 1 98 ? 9.87 16.164 -4.283 1 98.15 98 THR A O 1
ATOM 748 N N . PRO A 1 99 ? 10.744 17.69 -2.909 1 97.31 99 PRO A N 1
ATOM 749 C CA . PRO A 1 99 ? 9.65 17.561 -1.943 1 97.31 99 PRO A CA 1
ATOM 750 C C . PRO A 1 99 ? 8.274 17.7 -2.589 1 97.31 99 PRO A C 1
ATOM 752 O O . PRO A 1 99 ? 7.363 16.927 -2.282 1 97.31 99 PRO A O 1
ATOM 755 N N . ALA A 1 100 ? 8.091 18.63 -3.523 1 97.74 100 ALA A N 1
ATOM 756 C CA . ALA A 1 100 ? 6.799 18.841 -4.169 1 97.74 100 ALA A CA 1
ATOM 757 C C . ALA A 1 100 ? 6.407 17.636 -5.019 1 97.74 100 ALA A C 1
ATOM 759 O O . ALA A 1 100 ? 5.258 17.19 -4.982 1 97.74 100 ALA A O 1
ATOM 760 N N . ILE A 1 101 ? 7.342 17.092 -5.752 1 98.28 101 ILE A N 1
ATOM 761 C CA . ILE A 1 101 ? 7.09 15.935 -6.604 1 98.28 101 ILE A CA 1
ATOM 762 C C . ILE A 1 101 ? 6.815 14.707 -5.738 1 98.28 101 ILE A C 1
ATOM 764 O O . ILE A 1 101 ? 5.91 13.922 -6.032 1 98.28 101 ILE A O 1
ATOM 768 N N . TYR A 1 102 ? 7.587 14.563 -4.706 1 98.26 102 TYR A N 1
ATOM 769 C CA . TYR A 1 102 ? 7.374 13.453 -3.784 1 98.26 102 TYR A CA 1
ATOM 770 C C . TYR A 1 102 ? 5.973 13.502 -3.186 1 98.26 102 TYR A C 1
ATOM 772 O O . TYR A 1 102 ? 5.27 12.489 -3.153 1 98.26 102 TYR A O 1
ATOM 780 N N . ASP A 1 103 ? 5.589 14.654 -2.686 1 97.6 103 ASP A N 1
ATOM 781 C CA . ASP A 1 103 ? 4.258 14.822 -2.111 1 97.6 103 ASP A CA 1
ATOM 782 C C . ASP A 1 103 ? 3.172 14.458 -3.122 1 97.6 103 ASP A C 1
ATOM 784 O O . ASP A 1 103 ? 2.182 13.812 -2.772 1 97.6 103 ASP A O 1
ATOM 788 N N . ALA A 1 104 ? 3.346 14.887 -4.352 1 97.77 104 ALA A N 1
ATOM 789 C CA . ALA A 1 104 ? 2.386 14.572 -5.407 1 97.77 104 ALA A CA 1
ATOM 790 C C . ALA A 1 104 ? 2.258 13.064 -5.599 1 97.77 104 ALA A C 1
ATOM 792 O O . ALA A 1 104 ? 1.15 12.542 -5.741 1 97.77 104 ALA A O 1
ATOM 793 N N . HIS A 1 105 ? 3.395 12.401 -5.573 1 96.73 105 HIS A N 1
ATOM 794 C CA . HIS A 1 105 ? 3.388 10.953 -5.75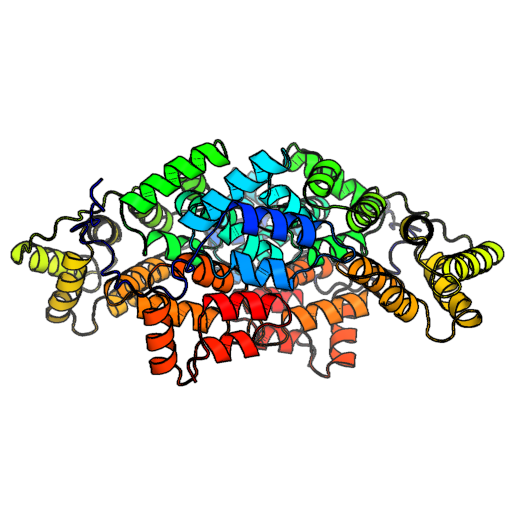2 1 96.73 105 HIS A CA 1
ATOM 795 C C . HIS A 1 105 ? 2.71 10.256 -4.578 1 96.73 105 HIS A C 1
ATOM 797 O O . HIS A 1 105 ? 2.009 9.258 -4.763 1 96.73 105 HIS A O 1
ATOM 803 N N . ILE A 1 106 ? 2.913 10.713 -3.361 1 96.54 106 ILE A N 1
ATOM 804 C CA . ILE A 1 106 ? 2.293 10.115 -2.184 1 96.54 106 ILE A CA 1
ATOM 805 C C . ILE A 1 106 ? 0.779 10.303 -2.247 1 96.54 106 ILE A C 1
ATOM 807 O O . ILE A 1 106 ? 0.02 9.363 -1.998 1 96.54 106 ILE A O 1
ATOM 811 N N . ILE A 1 107 ? 0.314 11.495 -2.61 1 96.53 107 ILE A N 1
ATOM 812 C CA . ILE A 1 107 ? -1.118 11.742 -2.74 1 96.53 107 ILE A CA 1
ATOM 813 C C . ILE A 1 107 ? -1.706 10.821 -3.806 1 96.53 107 ILE A C 1
ATOM 815 O O . ILE A 1 107 ? -2.766 10.224 -3.604 1 96.53 107 ILE A O 1
ATOM 819 N N . ARG A 1 108 ? -1.028 10.702 -4.902 1 94.72 108 ARG A N 1
ATOM 820 C CA . ARG A 1 108 ? -1.503 9.822 -5.965 1 94.72 108 ARG A CA 1
ATOM 821 C C . ARG A 1 108 ? -1.64 8.387 -5.468 1 94.72 108 ARG A C 1
ATOM 823 O O . ARG A 1 108 ? -2.625 7.711 -5.773 1 94.72 108 ARG A O 1
ATOM 830 N N . GLN A 1 109 ? -0.662 7.995 -4.747 1 92.2 109 GLN A N 1
ATOM 831 C CA . GLN A 1 109 ? -0.654 6.637 -4.214 1 92.2 109 GLN A CA 1
ATOM 832 C C . GLN A 1 109 ? -1.818 6.416 -3.253 1 92.2 109 GLN A C 1
ATOM 834 O O . GLN A 1 109 ? -2.379 5.32 -3.191 1 92.2 109 GLN A O 1
ATOM 839 N N . THR A 1 110 ? -2.166 7.454 -2.502 1 92.5 110 THR A N 1
ATOM 840 C CA . THR A 1 110 ? -3.245 7.338 -1.527 1 92.5 110 THR A CA 1
ATOM 841 C C . THR A 1 110 ? -4.592 7.187 -2.227 1 92.5 110 THR A C 1
ATOM 843 O O . THR A 1 110 ? -5.533 6.627 -1.66 1 92.5 110 THR A O 1
ATOM 846 N N . LEU A 1 111 ? -4.669 7.684 -3.443 1 90.73 111 LEU A N 1
ATOM 847 C CA . LEU A 1 111 ? -5.944 7.756 -4.149 1 90.73 111 LEU A CA 1
ATOM 848 C C . LEU A 1 111 ? -6.079 6.611 -5.147 1 90.73 111 LEU A C 1
ATOM 850 O O . LEU A 1 111 ? -7.166 6.368 -5.676 1 90.73 111 LEU A O 1
ATOM 854 N N . GLN A 1 112 ? -4.929 5.986 -5.374 1 82.41 112 GLN A N 1
ATOM 855 C CA . GLN A 1 112 ? -4.949 4.945 -6.395 1 82.41 112 GLN A CA 1
ATOM 856 C C . GLN A 1 112 ? -5.036 3.557 -5.765 1 82.41 112 GLN A C 1
ATOM 858 O O . GLN A 1 112 ? -4.576 3.351 -4.64 1 82.41 112 GLN A O 1
ATOM 863 N N . GLY A 1 113 ? -5.969 2.636 -6.301 1 77.9 113 GLY A N 1
ATOM 864 C CA . GLY A 1 113 ? -6.137 1.276 -5.815 1 77.9 113 GLY A CA 1
ATOM 865 C C . GLY A 1 113 ? -7.573 0.941 -5.461 1 77.9 113 GLY A C 1
ATOM 866 O O . GLY A 1 113 ? -8.49 1.7 -5.782 1 77.9 113 GLY A O 1
ATOM 867 N N . LEU A 1 114 ? -7.866 -0.196 -4.904 1 80.57 114 LEU A N 1
ATOM 868 C CA . LEU A 1 114 ? -9.206 -0.681 -4.59 1 80.57 114 LEU A CA 1
ATOM 869 C C . LEU A 1 114 ? -9.792 0.073 -3.401 1 80.57 114 LEU A C 1
ATOM 871 O O . LEU A 1 114 ? -11.002 0.3 -3.34 1 80.57 114 LEU A O 1
ATOM 875 N N . GLY A 1 115 ? -8.966 0.859 -2.649 1 82.56 115 GLY A N 1
ATOM 876 C CA . GLY A 1 115 ? -9.346 1.684 -1.514 1 82.56 115 GLY A CA 1
ATOM 877 C C . GLY A 1 115 ? -8.51 2.944 -1.385 1 82.56 115 GLY A C 1
ATOM 878 O O . GLY A 1 115 ? -7.567 3.15 -2.152 1 82.56 115 GLY A O 1
ATOM 879 N N . THR A 1 116 ? -9.063 3.819 -0.515 1 88.32 116 THR A N 1
ATOM 880 C CA . THR A 1 116 ? -8.349 5.062 -0.244 1 88.32 116 THR A CA 1
ATOM 881 C C . THR A 1 116 ? -7.572 4.965 1.066 1 88.32 116 THR A C 1
ATOM 883 O O . THR A 1 116 ? -8.074 4.425 2.053 1 88.32 116 THR A O 1
ATOM 886 N N . ASP A 1 117 ? -6.389 5.364 1.022 1 90.14 117 ASP A N 1
ATOM 887 C CA . ASP A 1 117 ? -5.618 5.492 2.254 1 90.14 117 ASP A CA 1
ATOM 888 C C . ASP A 1 117 ? -5.884 6.834 2.933 1 90.14 117 ASP A C 1
ATOM 890 O O . ASP A 1 117 ? -5.076 7.759 2.83 1 90.14 117 ASP A O 1
ATOM 894 N N . GLU A 1 118 ? -6.902 6.893 3.718 1 92.59 118 GLU A N 1
ATOM 895 C CA . GLU A 1 118 ? -7.342 8.142 4.333 1 92.59 118 GLU A CA 1
ATOM 896 C C . GLU A 1 118 ? -6.341 8.625 5.379 1 92.59 118 GLU A C 1
ATOM 898 O O . GLU A 1 118 ? -6.155 9.83 5.557 1 92.59 118 GLU A O 1
ATOM 903 N N . GLU A 1 119 ? -5.778 7.682 6.031 1 92.46 119 GLU A N 1
ATOM 904 C CA . GLU A 1 119 ? -4.831 8.064 7.075 1 92.46 119 GLU A CA 1
ATOM 905 C C . GLU A 1 119 ? -3.665 8.861 6.498 1 92.46 119 GLU A C 1
ATOM 907 O O . GLU A 1 119 ? -3.284 9.898 7.046 1 92.46 119 GLU A O 1
ATOM 912 N N . CYS A 1 120 ? -3.09 8.362 5.392 1 93.71 120 CYS A N 1
ATOM 913 C CA . CYS A 1 120 ? -1.974 9.054 4.757 1 93.71 120 CYS A CA 1
ATOM 914 C C . CYS A 1 120 ? -2.431 10.366 4.13 1 93.71 120 CYS A C 1
ATOM 916 O O . CYS A 1 120 ? -1.722 11.371 4.197 1 93.71 120 CYS A O 1
ATOM 918 N N . LEU A 1 121 ? -3.631 10.358 3.519 1 96.35 121 LEU A N 1
ATOM 919 C CA . LEU A 1 121 ? -4.203 11.572 2.947 1 96.35 121 LEU A CA 1
ATOM 920 C C . LEU A 1 121 ? -4.351 12.655 4.01 1 96.35 121 LEU A C 1
ATOM 922 O O . LEU A 1 121 ? -3.95 13.801 3.794 1 96.35 121 LEU A O 1
ATOM 926 N N . ILE A 1 122 ? -4.905 12.259 5.16 1 97.04 122 ILE A N 1
ATOM 927 C CA . ILE A 1 122 ? -5.125 13.182 6.268 1 97.04 122 ILE A CA 1
ATOM 928 C C . ILE A 1 122 ? -3.786 13.723 6.763 1 97.04 122 ILE A C 1
ATOM 930 O O . ILE A 1 122 ? -3.618 14.936 6.916 1 97.04 122 ILE A O 1
ATOM 934 N N . GLU A 1 123 ? -2.853 12.83 6.983 1 97.2 123 GLU A N 1
ATOM 935 C CA . GLU A 1 123 ? -1.542 13.25 7.467 1 97.2 123 GLU A CA 1
ATOM 936 C C . GLU A 1 123 ? -0.929 14.308 6.554 1 97.2 123 GLU A C 1
ATOM 938 O O . GLU A 1 123 ? -0.424 15.328 7.029 1 97.2 123 GLU A O 1
ATOM 943 N N . MET A 1 124 ? -1.002 14.123 5.281 1 96.78 124 MET A N 1
ATOM 944 C CA . MET A 1 124 ? -0.409 15.033 4.305 1 96.78 124 MET A CA 1
ATOM 945 C C . MET A 1 124 ? -1.073 16.404 4.366 1 96.78 124 MET A C 1
ATOM 947 O O . MET A 1 124 ? -0.392 17.431 4.33 1 96.78 124 MET A O 1
ATOM 951 N N . LEU A 1 125 ? -2.331 16.421 4.56 1 97.06 125 LEU A N 1
ATOM 952 C CA . LEU A 1 125 ? -3.08 17.666 4.43 1 97.06 125 LEU A CA 1
ATOM 953 C C . LEU A 1 125 ? -3.036 18.465 5.728 1 97.06 125 LEU A C 1
ATOM 955 O O . LEU A 1 125 ? -3.104 19.697 5.707 1 97.06 125 LEU A O 1
ATOM 959 N N . VAL A 1 126 ? -2.862 17.774 6.851 1 96.43 126 VAL A N 1
ATOM 960 C CA . VAL A 1 126 ? -2.959 18.493 8.117 1 96.43 126 VAL A CA 1
ATOM 961 C C . VAL A 1 126 ? -1.575 18.977 8.544 1 96.43 126 VAL A C 1
ATOM 963 O O . VAL A 1 126 ? -1.451 19.782 9.471 1 96.43 126 VAL A O 1
ATOM 966 N N . THR A 1 127 ? -0.494 18.575 7.88 1 94.97 127 THR A N 1
ATOM 967 C CA . THR A 1 127 ? 0.85 18.877 8.361 1 94.97 127 THR A CA 1
ATOM 968 C C . THR A 1 127 ? 1.583 19.789 7.381 1 94.97 127 THR A C 1
ATOM 970 O O . THR A 1 127 ? 2.754 20.114 7.585 1 94.97 127 THR A O 1
ATOM 973 N N . ARG A 1 128 ? 0.94 20.215 6.332 1 93.7 128 ARG A N 1
ATOM 974 C CA . ARG A 1 128 ? 1.6 21.036 5.322 1 93.7 128 ARG A CA 1
ATOM 975 C C . ARG A 1 128 ? 1.039 22.454 5.317 1 93.7 128 ARG A C 1
ATOM 977 O O . ARG A 1 128 ? -0.149 22.658 5.574 1 93.7 128 ARG A O 1
ATOM 984 N N . ASP A 1 129 ? 1.889 23.403 5.028 1 92.75 129 ASP A N 1
ATOM 985 C CA . ASP A 1 129 ? 1.446 24.788 4.9 1 92.75 129 ASP A CA 1
ATOM 986 C C . ASP A 1 129 ? 0.932 25.072 3.49 1 92.75 129 ASP A C 1
ATOM 988 O O . ASP A 1 129 ? 0.942 24.189 2.631 1 92.75 129 ASP A O 1
ATOM 992 N N . ASN A 1 130 ? 0.502 26.334 3.264 1 94.64 130 ASN A N 1
ATOM 993 C CA . ASN A 1 130 ? -0.123 26.708 1.999 1 94.64 130 ASN A CA 1
ATOM 994 C C . ASN A 1 130 ? 0.834 26.525 0.825 1 94.64 130 ASN A C 1
ATOM 996 O O . ASN A 1 130 ? 0.437 26.039 -0.235 1 94.64 130 ASN A O 1
ATOM 1000 N N . LEU A 1 131 ? 2.041 26.973 1.025 1 94.39 131 LEU A N 1
ATOM 1001 C CA . LEU A 1 131 ? 3.017 26.904 -0.057 1 94.39 131 LEU A CA 1
ATOM 1002 C C . LEU A 1 131 ? 3.251 25.459 -0.485 1 94.39 131 LEU A C 1
ATOM 1004 O O . LEU A 1 131 ? 3.291 25.16 -1.681 1 94.39 131 LEU A O 1
ATOM 1008 N N . ARG A 1 132 ? 3.414 24.539 0.464 1 94.61 132 ARG A N 1
ATOM 1009 C CA . ARG A 1 132 ? 3.647 23.13 0.166 1 94.61 132 ARG A CA 1
ATOM 1010 C C . ARG A 1 132 ? 2.441 22.513 -0.535 1 94.61 132 ARG A C 1
ATOM 1012 O O . ARG A 1 132 ? 2.596 21.737 -1.48 1 94.61 132 ARG A O 1
ATOM 1019 N N . LEU A 1 133 ? 1.266 22.852 -0.101 1 97.11 133 LEU A N 1
ATOM 1020 C CA . LEU A 1 133 ? 0.047 22.318 -0.7 1 97.11 133 LEU A CA 1
ATOM 1021 C C . LEU A 1 133 ? -0.102 22.79 -2.142 1 97.11 133 LEU A C 1
ATOM 1023 O O . LEU A 1 133 ? -0.456 22.005 -3.024 1 97.11 133 LEU A O 1
ATOM 1027 N N . ARG A 1 134 ? 0.175 24.016 -2.38 1 97.04 134 ARG A N 1
ATOM 1028 C CA . ARG A 1 134 ? 0.072 24.558 -3.731 1 97.04 134 ARG A CA 1
ATOM 1029 C C . ARG A 1 134 ? 1.141 23.965 -4.642 1 97.04 134 ARG A C 1
ATOM 1031 O O . ARG A 1 134 ? 0.87 23.648 -5.802 1 97.04 134 ARG A O 1
ATOM 1038 N N . SER A 1 135 ? 2.347 23.857 -4.078 1 97.6 135 SER A N 1
ATOM 1039 C CA . SER A 1 135 ? 3.428 23.248 -4.847 1 97.6 135 SER A CA 1
ATOM 1040 C C . SER A 1 135 ? 3.113 21.795 -5.187 1 97.6 135 SER A C 1
ATOM 1042 O O . SER A 1 135 ? 3.431 21.325 -6.281 1 97.6 135 SER A O 1
ATOM 1044 N N . MET A 1 136 ? 2.563 21.129 -4.29 1 97.77 136 MET A N 1
ATOM 1045 C CA . MET A 1 136 ? 2.143 19.745 -4.488 1 97.77 136 MET A CA 1
ATOM 1046 C C . MET A 1 136 ? 1.099 19.647 -5.596 1 97.77 136 MET A C 1
ATOM 1048 O O . MET A 1 136 ? 1.169 18.754 -6.443 1 97.77 136 MET A O 1
ATOM 1052 N N . ALA A 1 137 ? 0.135 20.54 -5.569 1 98.22 137 ALA A N 1
ATOM 1053 C CA . ALA A 1 137 ? -0.92 20.551 -6.579 1 98.22 137 ALA A CA 1
ATOM 1054 C C . ALA A 1 137 ? -0.344 20.796 -7.971 1 98.22 137 ALA A C 1
ATOM 1056 O O . ALA A 1 137 ? -0.75 20.152 -8.94 1 98.22 137 ALA A O 1
ATOM 1057 N N . VAL A 1 138 ? 0.557 21.721 -8.063 1 98.33 138 VAL A N 1
ATOM 1058 C CA . VAL A 1 138 ? 1.202 22.032 -9.334 1 98.33 138 VAL A CA 1
ATOM 1059 C C . VAL A 1 138 ? 1.99 20.819 -9.824 1 98.33 138 VAL A C 1
ATOM 1061 O O . VAL A 1 138 ? 1.897 20.442 -10.995 1 98.33 138 VAL A O 1
ATOM 1064 N N . ALA A 1 139 ? 2.777 20.191 -8.946 1 98.5 139 ALA A N 1
ATOM 1065 C CA . ALA A 1 139 ? 3.556 19.006 -9.294 1 98.5 139 ALA A CA 1
ATOM 1066 C C . ALA A 1 139 ? 2.646 17.857 -9.72 1 98.5 139 ALA A C 1
ATOM 1068 O O . ALA A 1 139 ? 2.976 17.104 -10.64 1 98.5 139 ALA A O 1
ATOM 1069 N N . TYR A 1 140 ? 1.534 17.707 -9.056 1 98.21 140 TYR A N 1
ATOM 1070 C CA . TYR A 1 140 ? 0.567 16.659 -9.362 1 98.21 140 TYR A CA 1
ATOM 1071 C C . TYR A 1 140 ? 0.077 16.772 -10.801 1 98.21 140 TYR A C 1
ATOM 1073 O O . TYR A 1 140 ? 0.025 15.775 -11.525 1 98.21 140 TYR A O 1
ATOM 1081 N N . LYS A 1 141 ? -0.283 17.951 -11.149 1 98.12 141 LYS A N 1
ATOM 1082 C CA . LYS A 1 141 ? -0.754 18.199 -12.509 1 98.12 141 LYS A CA 1
ATOM 1083 C C . LYS A 1 141 ? 0.339 17.902 -13.532 1 98.12 141 LYS A C 1
ATOM 1085 O O . LYS A 1 141 ? 0.072 17.307 -14.578 1 98.12 141 LYS A O 1
ATOM 1090 N N . SER A 1 142 ? 1.482 18.328 -13.235 1 97.84 142 SER A N 1
ATOM 1091 C CA . SER A 1 142 ? 2.61 18.134 -14.141 1 97.84 142 SER A CA 1
ATOM 1092 C C . SER A 1 142 ? 2.944 16.655 -14.298 1 97.84 142 SER A C 1
ATOM 1094 O O . SER A 1 142 ? 3.217 16.189 -15.406 1 97.84 142 SER A O 1
ATOM 1096 N N . GLU A 1 143 ? 2.977 15.881 -13.203 1 96.24 143 GLU A N 1
ATOM 1097 C CA . GLU A 1 143 ? 3.414 14.488 -13.174 1 96.24 143 GLU A CA 1
ATOM 1098 C C . GLU A 1 143 ? 2.35 13.563 -13.757 1 96.24 143 GLU A C 1
ATOM 1100 O O . GLU A 1 143 ? 2.674 12.567 -14.407 1 96.24 143 GLU A O 1
ATOM 1105 N N . PHE A 1 144 ? 1.113 13.882 -13.56 1 94.49 144 PHE A N 1
ATOM 1106 C CA . PHE A 1 144 ? 0.089 12.881 -13.835 1 94.49 144 PHE A CA 1
ATOM 1107 C C . PHE A 1 144 ? -0.939 13.416 -14.825 1 94.49 144 PHE A C 1
ATOM 1109 O O . PHE A 1 144 ? -1.869 12.703 -15.208 1 94.49 144 PHE A O 1
ATOM 1116 N N . LYS A 1 145 ? -0.87 14.673 -15.201 1 96.44 145 LYS A N 1
ATOM 1117 C CA . LYS A 1 145 ? -1.783 15.307 -16.148 1 96.44 145 LYS A CA 1
ATOM 1118 C C . LYS A 1 145 ? -3.226 15.223 -15.66 1 96.44 145 LYS A C 1
ATOM 1120 O O . LYS A 1 145 ? -4.138 14.95 -16.443 1 96.44 145 LYS A O 1
ATOM 1125 N N . SER A 1 146 ? -3.354 15.341 -14.357 1 96.3 146 SER A N 1
ATOM 1126 C CA . SER A 1 146 ? -4.651 15.321 -13.689 1 96.3 146 SER A CA 1
ATOM 1127 C C . SER A 1 146 ? -4.707 16.344 -12.56 1 96.3 146 SER A C 1
ATOM 1129 O O . SER A 1 146 ? -3.67 16.821 -12.095 1 96.3 146 SER A O 1
ATOM 1131 N N . ASP A 1 147 ? -5.935 16.686 -12.203 1 97.77 147 ASP A N 1
ATOM 1132 C CA . ASP A 1 147 ? -6.132 17.668 -11.141 1 97.77 147 ASP A CA 1
ATOM 1133 C C . ASP A 1 147 ? -6.253 16.988 -9.779 1 97.77 147 ASP A C 1
ATOM 1135 O O . ASP A 1 147 ? -7.13 16.146 -9.576 1 97.77 147 ASP A O 1
ATOM 1139 N N . MET A 1 148 ? -5.41 17.341 -8.923 1 97.6 148 MET A N 1
ATOM 1140 C CA . MET A 1 148 ? -5.342 16.729 -7.599 1 97.6 148 MET A CA 1
ATOM 1141 C C . MET A 1 148 ? -6.669 16.876 -6.863 1 97.6 148 MET A C 1
ATOM 1143 O O . MET A 1 148 ? -7.167 15.916 -6.273 1 97.6 148 MET A O 1
ATOM 1147 N N . MET A 1 149 ? -7.3 18.119 -6.846 1 97.48 149 MET A N 1
ATOM 1148 C CA . MET A 1 149 ? -8.551 18.383 -6.142 1 97.48 149 MET A CA 1
ATOM 1149 C C . MET A 1 149 ? -9.679 17.518 -6.693 1 97.48 149 MET A C 1
ATOM 1151 O O . MET A 1 149 ? -10.505 17.009 -5.934 1 97.48 149 MET A O 1
ATOM 1155 N N . GLN A 1 150 ? -9.685 17.34 -7.946 1 97.29 150 GLN A N 1
ATOM 1156 C CA . GLN A 1 150 ? -10.701 16.51 -8.585 1 97.29 150 GLN A CA 1
ATOM 1157 C C . GLN A 1 150 ? -10.535 15.043 -8.198 1 97.29 150 GLN A C 1
ATOM 1159 O O . GLN A 1 150 ? -11.521 14.348 -7.943 1 97.29 150 GLN A O 1
ATOM 1164 N N . ASP A 1 151 ? -9.301 14.618 -8.214 1 96.06 151 ASP A N 1
ATOM 1165 C CA . ASP A 1 151 ? -9.051 13.223 -7.864 1 96.06 151 ASP A CA 1
ATOM 1166 C C . ASP A 1 151 ? -9.412 12.95 -6.405 1 96.06 151 ASP A C 1
ATOM 1168 O O . ASP A 1 151 ? -9.93 11.881 -6.078 1 96.06 151 ASP A O 1
ATOM 1172 N N . ILE A 1 152 ? -9.144 13.858 -5.512 1 96.69 152 ILE A N 1
ATOM 1173 C CA . ILE A 1 152 ? -9.534 13.721 -4.112 1 96.69 152 ILE A CA 1
ATOM 1174 C C . ILE A 1 152 ? -11.056 13.66 -4.004 1 96.69 152 ILE A C 1
ATOM 1176 O O . ILE A 1 152 ? -11.6 12.821 -3.283 1 96.69 152 ILE A O 1
ATOM 1180 N N . ALA A 1 153 ? -11.722 14.546 -4.72 1 95.27 153 ALA A N 1
ATOM 1181 C CA . ALA A 1 153 ? -13.181 14.608 -4.683 1 95.27 153 ALA A CA 1
ATOM 1182 C C . ALA A 1 153 ? -13.797 13.29 -5.144 1 95.27 153 ALA A C 1
ATOM 1184 O O . ALA A 1 153 ? -14.817 12.853 -4.607 1 95.27 153 ALA A O 1
ATOM 1185 N N . LYS A 1 154 ? -13.143 12.689 -6.082 1 91.42 154 LYS A N 1
ATOM 1186 C CA . LYS A 1 154 ? -13.647 11.44 -6.644 1 91.42 154 LYS A CA 1
ATOM 1187 C C . LYS A 1 154 ? -13.525 10.296 -5.641 1 91.42 154 LYS A C 1
ATOM 1189 O O . LYS A 1 154 ? -14.312 9.348 -5.674 1 91.42 154 LYS A O 1
ATOM 1194 N N . ASP A 1 155 ? -12.58 10.446 -4.768 1 90.97 155 ASP A N 1
ATOM 1195 C CA . ASP A 1 155 ? -12.25 9.306 -3.917 1 90.97 155 ASP A CA 1
ATOM 1196 C C . ASP A 1 155 ? -12.724 9.536 -2.484 1 90.97 155 ASP A C 1
ATOM 1198 O O . ASP A 1 155 ? -12.385 8.768 -1.582 1 90.97 155 ASP A O 1
ATOM 1202 N N . THR A 1 156 ? -13.417 10.596 -2.187 1 91.05 156 THR A N 1
ATOM 1203 C CA . THR A 1 156 ? -13.948 10.914 -0.866 1 91.05 156 THR A CA 1
ATOM 1204 C C . THR A 1 156 ? -15.395 11.39 -0.965 1 91.05 156 THR A C 1
ATOM 1206 O O . THR A 1 156 ? -15.892 11.658 -2.06 1 91.05 156 THR A O 1
ATOM 1209 N N . SER A 1 157 ? -16.054 11.41 0.219 1 89.03 157 SER A N 1
ATOM 1210 C CA . SER A 1 157 ? -17.457 11.811 0.183 1 89.03 157 SER A CA 1
ATOM 1211 C C . SER A 1 157 ? -17.88 12.459 1.497 1 89.03 157 SER A C 1
ATOM 1213 O O . SER A 1 157 ? -17.139 12.42 2.482 1 89.03 157 SER A O 1
ATOM 1215 N N . GLY A 1 158 ? -19.005 13.271 1.43 1 90.53 158 GLY A N 1
ATOM 1216 C CA . GLY A 1 158 ? -19.633 13.822 2.621 1 90.53 158 GLY A CA 1
ATOM 1217 C C . GLY A 1 158 ? -18.82 14.93 3.265 1 90.53 158 GLY A C 1
ATOM 1218 O O . GLY A 1 158 ? -18.148 15.697 2.573 1 90.53 158 GLY A O 1
ATOM 1219 N N . ASP A 1 159 ? -18.983 15.039 4.568 1 94.29 159 ASP A N 1
ATOM 1220 C CA . ASP A 1 159 ? -18.307 16.092 5.32 1 94.29 159 ASP A CA 1
ATOM 1221 C C . ASP A 1 159 ? -16.796 15.876 5.33 1 94.29 159 ASP A C 1
ATOM 1223 O O . ASP A 1 159 ? -16.026 16.838 5.361 1 94.29 159 ASP A O 1
ATOM 1227 N N . PHE A 1 160 ? -16.408 14.611 5.243 1 95.24 160 PHE A N 1
ATOM 1228 C CA . PHE A 1 160 ? -14.981 14.331 5.143 1 95.24 160 PHE A CA 1
ATOM 1229 C C . PHE A 1 160 ? -14.402 14.92 3.862 1 95.24 160 PHE A C 1
ATOM 1231 O O . PHE A 1 160 ? -13.357 15.573 3.889 1 95.24 160 PHE A O 1
ATOM 1238 N N . GLN A 1 161 ? -15.06 14.716 2.737 1 96.18 161 GLN A N 1
ATOM 1239 C CA . GLN A 1 161 ? -14.653 15.29 1.459 1 96.18 161 GLN A CA 1
ATOM 1240 C C . GLN A 1 161 ? -14.555 16.811 1.545 1 96.18 161 GLN A C 1
ATOM 1242 O O . GLN A 1 161 ? -13.582 17.403 1.073 1 96.18 161 GLN A O 1
ATOM 1247 N N . LYS A 1 162 ? -15.519 17.44 2.165 1 97.75 162 LYS A N 1
ATOM 1248 C CA . LYS A 1 162 ? -15.529 18.893 2.304 1 97.75 162 LYS A CA 1
ATOM 1249 C C . LYS A 1 162 ? -14.307 19.38 3.077 1 97.75 162 LYS A C 1
ATOM 1251 O O . LYS A 1 162 ? -13.669 20.36 2.687 1 97.75 162 LYS A O 1
ATOM 1256 N N . LEU A 1 163 ? -14.018 18.69 4.147 1 98.23 163 LEU A N 1
ATOM 1257 C CA . LEU A 1 163 ? -12.88 19.1 4.963 1 98.23 163 LEU A CA 1
ATOM 1258 C C . LEU A 1 163 ? -11.573 18.938 4.194 1 98.23 163 LEU A C 1
ATOM 1260 O O . LEU A 1 163 ? -10.747 19.854 4.164 1 98.23 163 LEU A O 1
ATOM 1264 N N . VAL A 1 164 ? -11.387 17.773 3.557 1 97.95 164 VAL A N 1
ATOM 1265 C CA . VAL A 1 164 ? -10.1 17.508 2.925 1 97.95 164 VAL A CA 1
ATOM 1266 C C . VAL A 1 164 ? -9.915 18.43 1.722 1 97.95 164 VAL A C 1
ATOM 1268 O O . VAL A 1 164 ? -8.802 18.879 1.44 1 97.95 164 VAL A O 1
ATOM 1271 N N . LEU A 1 165 ? -10.987 18.741 1.014 1 98.26 165 LEU A N 1
ATOM 1272 C CA . LEU A 1 165 ? -10.889 19.683 -0.096 1 98.26 165 LEU A CA 1
ATOM 1273 C C . LEU A 1 165 ? -10.572 21.087 0.41 1 98.26 165 LEU A C 1
ATOM 1275 O O . LEU A 1 165 ? -9.784 21.809 -0.204 1 98.26 165 LEU A O 1
ATOM 1279 N N . ALA A 1 166 ? -11.177 21.455 1.519 1 98.3 166 ALA A N 1
ATOM 1280 C CA . ALA A 1 166 ? -10.893 22.757 2.117 1 98.3 166 ALA A CA 1
ATOM 1281 C C . ALA A 1 166 ? -9.425 22.868 2.519 1 98.3 166 ALA A C 1
ATOM 1283 O O . ALA A 1 166 ? -8.788 23.9 2.293 1 98.3 166 ALA A O 1
ATOM 1284 N N . LEU A 1 167 ? -8.9 21.839 3.082 1 97.82 167 LEU A N 1
ATOM 1285 C CA . LEU A 1 167 ? -7.5 21.826 3.492 1 97.82 167 LEU A CA 1
ATOM 1286 C C . LEU A 1 167 ? -6.577 21.828 2.278 1 97.82 167 LEU A C 1
ATOM 1288 O O . LEU A 1 167 ? -5.586 22.561 2.248 1 97.82 167 LEU A O 1
ATOM 1292 N N . ALA A 1 168 ? -6.887 21.025 1.287 1 97.84 168 ALA A N 1
ATOM 1293 C CA . ALA A 1 168 ? -6.04 20.834 0.112 1 97.84 168 ALA A CA 1
ATOM 1294 C C . ALA A 1 168 ? -5.94 22.118 -0.707 1 97.84 168 ALA A C 1
ATOM 1296 O O . ALA A 1 168 ? -4.988 22.303 -1.468 1 97.84 168 ALA A O 1
ATOM 1297 N N . LYS A 1 169 ? -6.894 23.004 -0.547 1 95.93 169 LYS A N 1
ATOM 1298 C CA . LYS A 1 169 ? -6.916 24.263 -1.287 1 95.93 169 LYS A CA 1
ATOM 1299 C C . LYS A 1 169 ? -5.733 25.146 -0.903 1 95.93 169 LYS A C 1
ATOM 1301 O O . LYS A 1 169 ? -5.318 26.009 -1.68 1 95.93 169 LYS A O 1
ATOM 1306 N N . GLY A 1 170 ? -5.114 24.934 0.295 1 94.11 170 GLY A N 1
ATOM 1307 C CA . GLY A 1 170 ? -3.976 25.733 0.72 1 94.11 170 GLY A CA 1
ATOM 1308 C C . GLY A 1 170 ? -4.304 27.206 0.875 1 94.11 170 GLY A C 1
ATOM 1309 O O . GLY A 1 170 ? -3.594 28.065 0.347 1 94.11 170 GLY A O 1
ATOM 1310 N N . ALA A 1 171 ? -5.407 27.508 1.553 1 93.57 171 ALA A N 1
ATOM 1311 C CA . ALA A 1 171 ? -5.868 28.888 1.687 1 93.57 171 ALA A CA 1
ATOM 1312 C C . ALA A 1 171 ? -6.018 29.275 3.156 1 93.57 171 ALA A C 1
ATOM 1314 O O . ALA A 1 171 ? -6.819 30.149 3.495 1 93.57 171 ALA A O 1
ATOM 1315 N N . ARG A 1 172 ? -5.345 28.584 3.977 1 93.32 172 ARG A N 1
ATOM 1316 C CA . ARG A 1 172 ? -5.344 28.924 5.397 1 93.32 172 ARG A CA 1
ATOM 1317 C C . ARG A 1 172 ? -4.716 30.293 5.632 1 93.32 172 ARG A C 1
ATOM 1319 O O . ARG A 1 172 ? -3.748 30.661 4.964 1 93.32 172 ARG A O 1
ATOM 1326 N N . ILE A 1 173 ? -5.283 31.029 6.615 1 91.7 173 ILE A N 1
ATOM 1327 C CA . ILE A 1 173 ? -4.653 32.275 7.037 1 91.7 173 ILE A CA 1
ATOM 1328 C C . ILE A 1 173 ? -3.292 31.979 7.663 1 91.7 173 ILE A C 1
ATOM 1330 O O . ILE A 1 173 ? -3.172 31.094 8.513 1 91.7 173 ILE A O 1
ATOM 1334 N N . GLU A 1 174 ? -2.266 32.596 7.295 1 86.95 174 GLU A N 1
ATOM 1335 C CA . GLU A 1 174 ? -0.933 32.308 7.816 1 86.95 174 GLU A CA 1
ATOM 1336 C C . GLU A 1 174 ? -0.343 33.523 8.526 1 86.95 174 GLU A C 1
ATOM 1338 O O . GLU A 1 174 ? 0.763 33.456 9.067 1 86.95 174 GLU A O 1
ATOM 1343 N N . ASP A 1 175 ? -1.218 34.544 8.701 1 78.03 175 ASP A N 1
ATOM 1344 C CA . ASP A 1 175 ? -0.747 35.732 9.406 1 78.03 175 ASP A CA 1
ATOM 1345 C C . ASP A 1 175 ? -0.746 35.509 10.917 1 78.03 175 ASP A C 1
ATOM 1347 O O . ASP A 1 175 ? -1.579 34.767 11.441 1 78.03 175 ASP A O 1
ATOM 1351 N N . SER A 1 176 ? 0.302 35.867 11.57 1 69.17 176 SER A N 1
ATOM 1352 C CA . SER A 1 176 ? 0.503 35.673 13.002 1 69.17 176 SER A CA 1
ATOM 1353 C C . SER A 1 176 ? -0.197 36.76 13.811 1 69.17 176 SER A C 1
ATOM 1355 O O . SER A 1 176 ? 0.021 36.879 15.018 1 69.17 176 SER A O 1
ATOM 1357 N N . THR A 1 177 ? -1.076 37.453 13.215 1 69.26 177 THR A N 1
ATOM 1358 C CA . THR A 1 177 ? -1.677 38.52 14.007 1 69.26 177 THR A CA 1
ATOM 1359 C C . THR A 1 177 ? -2.592 37.945 15.084 1 69.26 177 THR A C 1
ATOM 1361 O O . THR A 1 177 ? -3.409 37.065 14.806 1 69.26 177 THR A O 1
ATOM 1364 N N . LYS A 1 178 ? -2.266 38.194 16.332 1 70.95 178 LYS A N 1
ATOM 1365 C CA . LYS A 1 178 ? -3.052 37.76 17.484 1 70.95 178 LYS A CA 1
ATOM 1366 C C . LYS A 1 178 ? -4.313 38.605 17.638 1 70.95 178 LYS A C 1
ATOM 1368 O O . LYS A 1 178 ? -4.235 39.826 17.79 1 70.95 178 LYS A O 1
ATOM 1373 N N . ASP A 1 179 ? -5.269 38.077 17.239 1 83.05 179 ASP A N 1
ATOM 1374 C CA . ASP A 1 179 ? -6.572 38.67 17.526 1 83.05 179 ASP A CA 1
ATOM 1375 C C . ASP A 1 179 ? -7.292 37.904 18.633 1 83.05 179 ASP A C 1
ATOM 1377 O O . ASP A 1 179 ? -7.991 36.925 18.364 1 83.05 179 ASP A O 1
ATOM 1381 N N . HIS A 1 18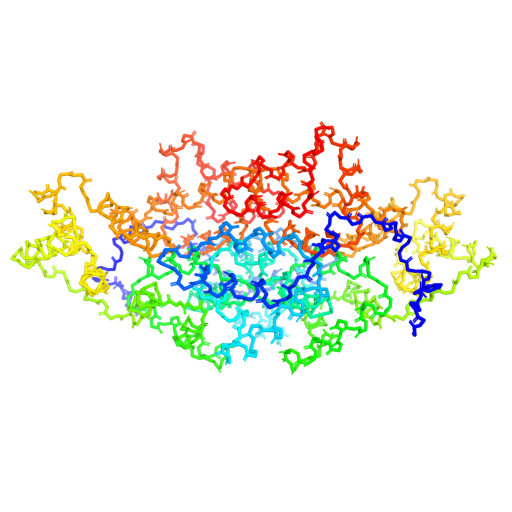0 ? -7.163 38.41 19.788 1 85.75 180 HIS A N 1
ATOM 1382 C CA . HIS A 1 180 ? -7.695 37.737 20.967 1 85.75 180 HIS A CA 1
ATOM 1383 C C . HIS A 1 180 ? -9.214 37.619 20.896 1 85.75 180 HIS A C 1
ATOM 1385 O O . HIS A 1 180 ? -9.783 36.608 21.315 1 85.75 180 HIS A O 1
ATOM 1391 N N . ASP A 1 181 ? -9.793 38.632 20.417 1 90.59 181 ASP A N 1
ATOM 1392 C CA . ASP A 1 181 ? -11.249 38.608 20.32 1 90.59 181 ASP A CA 1
ATOM 1393 C C . ASP A 1 181 ? -11.718 37.507 19.371 1 90.59 181 ASP A C 1
ATOM 1395 O O . ASP A 1 181 ? -12.703 36.82 19.648 1 90.59 181 ASP A O 1
ATOM 1399 N N . LEU A 1 182 ? -11.011 37.433 18.374 1 94.36 182 LEU A N 1
ATOM 1400 C CA . LEU A 1 182 ? -11.387 36.411 17.403 1 94.36 182 LEU A CA 1
ATOM 1401 C C . LEU A 1 182 ? -11.164 35.014 17.97 1 94.36 182 LEU A C 1
ATOM 1403 O O . LEU A 1 182 ? -11.916 34.086 17.662 1 94.36 182 LEU A O 1
ATOM 1407 N N . VAL A 1 183 ? -10.139 34.828 18.722 1 96.35 183 VAL A N 1
ATOM 1408 C CA . VAL A 1 183 ? -9.846 33.555 19.373 1 96.35 183 VAL A CA 1
ATOM 1409 C C . VAL A 1 183 ? -11.031 33.133 20.239 1 96.35 183 VAL A C 1
ATOM 1411 O O . VAL A 1 183 ? -11.502 31.998 20.146 1 96.35 183 VAL A O 1
ATOM 1414 N N . ASP A 1 184 ? -11.492 34.082 21.052 1 96.41 184 ASP A N 1
ATOM 1415 C CA . ASP A 1 184 ? -12.623 33.785 21.926 1 96.41 184 ASP A CA 1
ATOM 1416 C C . ASP A 1 184 ? -13.889 33.519 21.114 1 96.41 184 ASP A C 1
ATOM 1418 O O . ASP A 1 184 ? -14.682 32.641 21.46 1 96.41 184 ASP A O 1
ATOM 1422 N N . GLU A 1 185 ? -14.078 34.264 20.173 1 97.43 185 GLU A N 1
ATOM 1423 C CA . GLU A 1 185 ? -15.237 34.091 19.302 1 97.43 185 GLU A CA 1
ATOM 1424 C C . GLU A 1 185 ? -15.244 32.705 18.663 1 97.43 185 GLU A C 1
ATOM 1426 O O . GLU A 1 185 ? -16.269 32.02 18.666 1 97.43 185 GLU A O 1
ATOM 1431 N N . ASP A 1 186 ? -14.095 32.319 18.1 1 97.65 186 ASP A N 1
ATOM 1432 C CA . ASP A 1 186 ? -13.993 31.012 17.457 1 97.65 186 ASP A CA 1
ATOM 1433 C C . ASP A 1 186 ? -14.197 29.886 18.467 1 97.65 186 ASP A C 1
ATOM 1435 O O . ASP A 1 186 ? -14.842 28.88 18.161 1 97.65 186 ASP A O 1
ATOM 1439 N N . ALA A 1 187 ? -13.617 30.012 19.631 1 98.1 187 ALA A N 1
ATOM 1440 C CA . ALA A 1 187 ? -13.81 29.012 20.679 1 98.1 187 ALA A CA 1
ATOM 1441 C C . ALA A 1 187 ? -15.287 28.871 21.036 1 98.1 187 ALA A C 1
ATOM 1443 O O . ALA A 1 187 ? -15.799 27.755 21.155 1 98.1 187 ALA A O 1
ATOM 1444 N N . ARG A 1 188 ? -15.918 30.014 21.205 1 97.85 188 ARG A N 1
ATOM 1445 C CA . ARG A 1 188 ? -17.342 30.026 21.521 1 97.85 188 ARG A CA 1
ATOM 1446 C C . ARG A 1 188 ? -18.16 29.413 20.39 1 97.85 188 ARG A C 1
ATOM 1448 O O . ARG A 1 188 ? -19.069 28.617 20.635 1 97.85 188 ARG A O 1
ATOM 1455 N N . GLU A 1 189 ? -17.834 29.794 19.204 1 98.05 189 GLU A N 1
ATOM 1456 C CA . GLU A 1 189 ? -18.556 29.29 18.04 1 98.05 189 GLU A CA 1
ATOM 1457 C C . GLU A 1 189 ? -18.419 27.775 17.918 1 98.05 189 GLU A C 1
ATOM 1459 O O . GLU A 1 189 ? -19.382 27.084 17.579 1 98.05 189 GLU A O 1
ATOM 1464 N N . LEU A 1 190 ? -17.245 27.269 18.138 1 98.24 190 LEU A N 1
ATOM 1465 C CA . LEU A 1 190 ? -17.032 25.827 18.092 1 98.24 190 LEU A CA 1
ATOM 1466 C C . LEU A 1 190 ? -17.851 25.122 19.167 1 98.24 190 LEU A C 1
ATOM 1468 O O . LEU A 1 190 ? -18.426 24.059 18.919 1 98.24 190 LEU A O 1
ATOM 1472 N N . PHE A 1 191 ? -17.882 25.692 20.343 1 98.04 191 PHE A N 1
ATOM 1473 C CA . PHE A 1 191 ? -18.657 25.13 21.442 1 98.04 191 PHE A CA 1
ATOM 1474 C C . PHE A 1 191 ? -20.143 25.118 21.105 1 98.04 191 PHE A C 1
ATOM 1476 O O . PHE A 1 191 ? -20.817 24.101 21.284 1 98.04 191 PHE A O 1
ATOM 1483 N N . GLU A 1 192 ? -20.638 26.206 20.578 1 97.98 192 GLU A N 1
ATOM 1484 C CA . GLU A 1 192 ? -22.048 26.356 20.229 1 97.98 192 GLU A CA 1
ATOM 1485 C C . GLU A 1 192 ? -22.427 25.449 19.062 1 97.98 192 GLU A C 1
ATOM 1487 O O . GLU A 1 192 ? -23.557 24.962 18.989 1 97.98 192 GLU A O 1
ATOM 1492 N N . ALA A 1 193 ? -21.456 25.159 18.206 1 97.73 193 ALA A N 1
ATOM 1493 C CA . ALA A 1 193 ? -21.695 24.348 17.014 1 97.73 193 ALA A CA 1
ATOM 1494 C C . ALA A 1 193 ? -21.603 22.86 17.337 1 97.73 193 ALA A C 1
ATOM 1496 O O . ALA A 1 193 ? -21.988 22.017 16.523 1 97.73 193 ALA A O 1
ATOM 1497 N N . GLY A 1 194 ? -21.153 22.564 18.495 1 96.18 194 GLY A N 1
ATOM 1498 C CA . GLY A 1 194 ? -20.919 21.173 18.849 1 96.18 194 GLY A CA 1
ATOM 1499 C C . GLY A 1 194 ? -21.666 20.741 20.097 1 96.18 194 GLY A C 1
ATOM 1500 O O . GLY A 1 194 ? -22.898 20.709 20.11 1 96.18 194 GLY A O 1
ATOM 1501 N N . VAL A 1 195 ? -20.954 20.609 21.235 1 94.73 195 VAL A N 1
ATOM 1502 C CA . VAL A 1 195 ? -21.422 19.909 22.428 1 94.73 195 VAL A CA 1
ATOM 1503 C C . VAL A 1 195 ? -22.574 20.684 23.062 1 94.73 195 VAL A C 1
ATOM 1505 O O . VAL A 1 195 ? -23.39 20.112 23.79 1 94.73 195 VAL A O 1
ATOM 1508 N N . LYS A 1 196 ? -22.761 2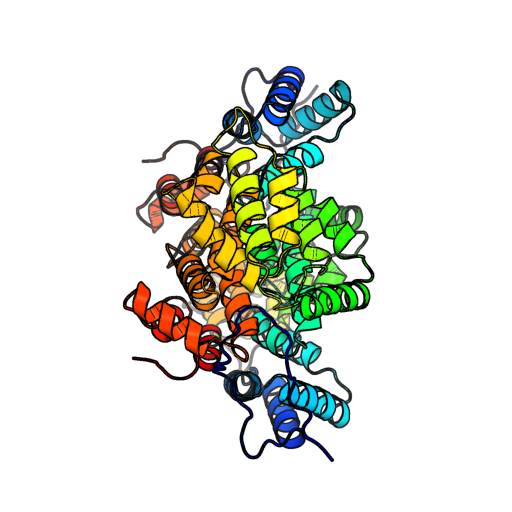1.906 22.786 1 94.61 196 LYS A N 1
ATOM 1509 C CA . LYS A 1 196 ? -23.807 22.714 23.407 1 94.61 196 LYS A CA 1
ATOM 1510 C C . LYS A 1 196 ? -25.162 22.455 22.754 1 94.61 196 LYS A C 1
ATOM 1512 O O . LYS A 1 196 ? -26.206 22.738 23.346 1 94.61 196 LYS A O 1
ATOM 1517 N N . ARG A 1 197 ? -25.266 21.94 21.584 1 92.59 197 ARG A N 1
ATOM 1518 C CA . ARG A 1 197 ? -26.531 21.796 20.871 1 92.59 197 ARG A CA 1
ATOM 1519 C C . ARG A 1 197 ? -26.809 20.333 20.54 1 92.59 197 ARG A C 1
ATOM 1521 O O . ARG A 1 197 ? -25.895 19.507 20.541 1 92.59 197 ARG A O 1
ATOM 1528 N N . LYS A 1 198 ? -28.094 20.161 20.222 1 91.58 198 LYS A N 1
ATOM 1529 C CA . LYS A 1 198 ? -28.476 18.871 19.654 1 91.58 198 LYS A CA 1
ATOM 1530 C C . LYS A 1 198 ? -28.088 18.783 18.181 1 91.58 198 LYS A C 1
ATOM 1532 O O . LYS A 1 198 ? -28.537 19.59 17.365 1 91.58 198 LYS A O 1
ATOM 1537 N N . GLY A 1 199 ? -27.258 17.879 17.935 1 89.49 199 GLY A N 1
ATOM 1538 C CA . GLY A 1 199 ? -26.659 17.79 16.613 1 89.49 199 GLY A CA 1
ATOM 1539 C C . GLY A 1 199 ? -25.381 18.597 16.482 1 89.49 199 GLY A C 1
ATOM 1540 O O . GLY A 1 199 ? -24.968 19.273 17.426 1 89.49 199 GLY A O 1
ATOM 1541 N N . THR A 1 200 ? -24.685 18.503 15.35 1 93.53 200 THR A N 1
ATOM 1542 C CA . THR A 1 200 ? -23.408 19.185 15.165 1 93.53 200 THR A CA 1
ATOM 1543 C C . THR A 1 200 ? -23.409 19.994 13.871 1 93.53 200 THR A C 1
ATOM 1545 O O . THR A 1 200 ? -23.854 19.507 12.829 1 93.53 200 THR A O 1
ATOM 1548 N N . ASP A 1 201 ? -23.084 21.295 13.97 1 96.6 201 ASP A N 1
ATOM 1549 C CA . ASP A 1 201 ? -22.809 22.107 12.789 1 96.6 201 ASP A CA 1
ATOM 1550 C C . ASP A 1 201 ? -21.4 21.848 12.26 1 96.6 201 ASP A C 1
ATOM 1552 O O . ASP A 1 201 ? -20.489 22.647 12.49 1 96.6 201 ASP A O 1
ATOM 1556 N N . VAL A 1 202 ? -21.281 20.856 11.444 1 96.71 202 VAL A N 1
ATOM 1557 C CA . VAL A 1 202 ? -19.989 20.409 10.934 1 96.71 202 VAL A CA 1
ATOM 1558 C C . VAL A 1 202 ? -19.388 21.486 10.033 1 96.71 202 VAL A C 1
ATOM 1560 O O . VAL A 1 202 ? -18.17 21.674 10.007 1 96.71 202 VAL A O 1
ATOM 1563 N N . GLY A 1 203 ? -20.236 22.223 9.339 1 97.5 203 GLY A N 1
ATOM 1564 C CA . GLY A 1 203 ? -19.768 23.295 8.475 1 97.5 203 GLY A CA 1
ATOM 1565 C C . GLY A 1 203 ? -18.939 24.333 9.208 1 97.5 203 GLY A C 1
ATOM 1566 O O . GLY A 1 203 ? -17.922 24.801 8.692 1 97.5 203 GLY A O 1
ATOM 1567 N N . LYS A 1 204 ? -19.422 24.712 10.397 1 97.65 204 LYS A N 1
ATOM 1568 C CA . LYS A 1 204 ? -18.694 25.679 11.213 1 97.65 204 LYS A CA 1
ATOM 1569 C C . LYS A 1 204 ? -17.332 25.132 11.629 1 97.65 204 LYS A C 1
ATOM 1571 O O . LYS A 1 204 ? -16.333 25.855 11.603 1 97.65 204 LYS A O 1
ATOM 1576 N N . PHE A 1 205 ? -17.263 23.833 12.037 1 98.08 205 PHE A N 1
ATOM 1577 C CA . PHE A 1 205 ? -15.992 23.193 12.358 1 98.08 205 PHE A CA 1
ATOM 1578 C C . PHE A 1 205 ? -15.033 23.272 11.176 1 98.08 205 PHE A C 1
ATOM 1580 O O . PHE A 1 205 ? -13.885 23.694 11.329 1 98.08 205 PHE A O 1
ATOM 1587 N N . ILE A 1 206 ? -15.558 22.888 9.986 1 98.38 206 ILE A N 1
ATOM 1588 C CA . ILE A 1 206 ? -14.734 22.836 8.783 1 98.38 206 ILE A CA 1
ATOM 1589 C C . ILE A 1 206 ? -14.193 24.228 8.468 1 98.38 206 ILE A C 1
ATOM 1591 O O . ILE A 1 206 ? -13 24.391 8.2 1 98.38 206 ILE A O 1
ATOM 1595 N N . THR A 1 207 ? -15.017 25.209 8.573 1 97.98 207 THR A N 1
ATOM 1596 C CA . THR A 1 207 ? -14.636 26.578 8.242 1 97.98 207 THR A CA 1
ATOM 1597 C C . THR A 1 207 ? -13.528 27.07 9.169 1 97.98 207 THR A C 1
ATOM 1599 O O . THR A 1 207 ? -12.486 27.539 8.706 1 97.98 207 THR A O 1
ATOM 1602 N N . ILE A 1 208 ? -13.657 26.925 10.462 1 97.35 208 ILE A N 1
ATOM 1603 C CA . ILE A 1 208 ? -12.701 27.446 11.433 1 97.35 208 ILE A CA 1
ATOM 1604 C C . ILE A 1 208 ? -11.401 26.65 11.355 1 97.35 208 ILE A C 1
ATOM 1606 O O . ILE A 1 208 ? -10.313 27.229 11.297 1 97.35 208 ILE A O 1
ATOM 1610 N N . MET A 1 209 ? -11.493 25.358 11.224 1 97.12 209 MET A N 1
ATOM 1611 C CA . MET A 1 209 ? -10.329 24.479 11.298 1 97.12 209 MET A CA 1
ATOM 1612 C C . MET A 1 209 ? -9.502 24.561 10.02 1 97.12 209 MET A C 1
ATOM 1614 O O . MET A 1 209 ? -8.298 24.299 10.036 1 97.12 209 MET A O 1
ATOM 1618 N N . SER A 1 210 ? -10.132 24.909 8.876 1 97.19 210 SER A N 1
ATOM 1619 C CA . SER A 1 210 ? -9.406 24.897 7.61 1 97.19 210 SER A CA 1
ATOM 1620 C C . SER A 1 210 ? -8.893 26.288 7.253 1 97.19 210 SER A C 1
ATOM 1622 O O . SER A 1 210 ? -7.965 26.428 6.453 1 97.19 210 SER A O 1
ATOM 1624 N N . GLN A 1 211 ? -9.426 27.363 7.895 1 95.69 211 GLN A N 1
ATOM 1625 C CA . GLN A 1 211 ? -9.131 28.712 7.423 1 95.69 211 GLN A CA 1
ATOM 1626 C C . GLN A 1 211 ? -8.218 29.449 8.398 1 95.69 211 GLN A C 1
ATOM 1628 O O . GLN A 1 211 ? -7.469 30.344 8 1 95.69 211 GLN A O 1
ATOM 1633 N N . ARG A 1 212 ? -8.293 29.111 9.654 1 94.63 212 ARG A N 1
ATOM 1634 C CA . ARG A 1 212 ? -7.527 29.818 10.675 1 94.63 212 ARG A CA 1
ATOM 1635 C C . ARG A 1 212 ? -6.078 29.344 10.699 1 94.63 212 ARG A C 1
ATOM 1637 O O . ARG A 1 212 ? -5.786 28.204 10.332 1 94.63 212 ARG A O 1
ATOM 1644 N N . SER A 1 213 ? -5.2 30.234 11.08 1 92.46 213 SER A N 1
ATOM 1645 C CA . SER A 1 213 ? -3.788 29.878 11.173 1 92.46 213 SER A CA 1
ATOM 1646 C C . SER A 1 213 ? -3.545 28.865 12.287 1 92.46 213 SER A C 1
ATOM 1648 O O . SER A 1 213 ? -4.329 28.776 13.234 1 92.46 213 SER A O 1
ATOM 1650 N N . PHE A 1 214 ? -2.474 28.177 12.179 1 90.31 214 PHE A N 1
ATOM 1651 C CA . PHE A 1 214 ? -2.112 27.184 13.184 1 90.31 214 PHE A CA 1
ATOM 1652 C C . PHE A 1 214 ? -1.929 27.837 14.549 1 90.31 214 PHE A C 1
ATOM 1654 O O . PHE A 1 214 ? -2.405 27.316 15.56 1 90.31 214 PHE A O 1
ATOM 1661 N N . SER A 1 215 ? -1.244 28.961 14.577 1 90.01 215 SER A N 1
ATOM 1662 C CA . SER A 1 215 ? -1.011 29.666 15.834 1 90.01 215 SER A CA 1
ATOM 1663 C C . SER A 1 215 ? -2.322 30.131 16.457 1 90.01 215 SER A C 1
ATOM 1665 O O . SER A 1 215 ? -2.493 30.069 17.677 1 90.01 215 SER A O 1
ATOM 1667 N N . HIS A 1 216 ? -3.217 30.617 15.59 1 93.4 216 HIS A N 1
ATOM 1668 C CA . HIS A 1 216 ? -4.533 31.032 16.061 1 93.4 216 HIS A CA 1
ATOM 1669 C C . HIS A 1 216 ? -5.311 29.851 16.633 1 93.4 216 HIS A C 1
ATOM 1671 O O . HIS A 1 216 ? -5.896 29.953 17.714 1 93.4 216 HIS A O 1
ATOM 1677 N N . LEU A 1 217 ? -5.328 28.751 15.954 1 95.19 217 LEU A N 1
ATOM 1678 C CA . LEU A 1 217 ? -6.088 27.581 16.378 1 95.19 217 LEU A CA 1
ATOM 1679 C C . LEU A 1 217 ? -5.548 27.031 17.694 1 95.19 217 LEU A C 1
ATOM 1681 O O . LEU A 1 217 ? -6.314 26.538 18.526 1 95.19 217 LEU A O 1
ATOM 1685 N N . LYS A 1 218 ? -4.262 27.041 17.848 1 93.14 218 LYS A N 1
ATOM 1686 C CA . LYS A 1 218 ? -3.69 26.612 19.121 1 93.14 218 LYS A CA 1
ATOM 1687 C C . LYS A 1 218 ? -4.281 27.405 20.284 1 93.14 218 LYS A C 1
ATOM 1689 O O . LYS A 1 218 ? -4.617 26.834 21.323 1 93.14 218 LYS A O 1
ATOM 1694 N N . LYS A 1 219 ? -4.409 28.709 20.101 1 94.55 219 LYS A N 1
ATOM 1695 C CA . LYS A 1 219 ? -4.997 29.572 21.121 1 94.55 219 LYS A CA 1
ATOM 1696 C C . LYS A 1 219 ? -6.486 29.288 21.29 1 94.55 219 LYS A C 1
ATOM 1698 O O . LYS A 1 219 ? -7.016 29.36 22.401 1 94.55 219 LYS A O 1
ATOM 1703 N N . VAL A 1 220 ? -7.102 29.015 20.2 1 96.98 220 VAL A N 1
ATOM 1704 C CA . VAL A 1 220 ? -8.521 28.677 20.247 1 96.98 220 VAL A CA 1
ATOM 1705 C C . VAL A 1 220 ? -8.726 27.422 21.092 1 96.98 220 VAL A C 1
ATOM 1707 O O . VAL A 1 220 ? -9.658 27.353 21.897 1 96.98 220 VAL A O 1
ATOM 1710 N N . PHE A 1 221 ? -7.847 26.449 20.909 1 97.08 221 PHE A N 1
ATOM 1711 C CA . PHE A 1 221 ? -7.955 25.202 21.656 1 97.08 221 PHE A CA 1
ATOM 1712 C C . PHE A 1 221 ? -7.785 25.449 23.151 1 97.08 221 PHE A C 1
ATOM 1714 O O . PHE A 1 221 ? -8.476 24.837 23.968 1 97.08 221 PHE A O 1
ATOM 1721 N N . GLU A 1 222 ? -6.955 26.325 23.453 1 96.16 222 GLU A N 1
ATOM 1722 C CA . GLU A 1 222 ? -6.762 26.698 24.851 1 96.16 222 GLU A CA 1
ATOM 1723 C C . GLU A 1 222 ? -7.996 27.4 25.41 1 96.16 222 GLU A C 1
ATOM 1725 O O . GLU A 1 222 ? -8.467 27.066 26.499 1 96.16 222 GLU A O 1
ATOM 1730 N N . ALA A 1 223 ? -8.496 28.374 24.67 1 97.34 223 ALA A N 1
ATOM 1731 C CA . ALA A 1 223 ? -9.663 29.144 25.091 1 97.34 223 ALA A CA 1
ATOM 1732 C C . ALA A 1 223 ? -10.904 28.259 25.171 1 97.34 223 ALA A C 1
ATOM 1734 O O . ALA A 1 223 ? -11.787 28.492 26 1 97.34 223 ALA A O 1
ATOM 1735 N N . TYR A 1 224 ? -10.95 27.26 24.323 1 98.04 224 TYR A N 1
ATOM 1736 C CA . TYR A 1 224 ? -12.095 26.362 24.231 1 98.04 224 TYR A CA 1
ATOM 1737 C C . TYR A 1 224 ? -12.336 25.648 25.555 1 98.04 224 TYR A C 1
ATOM 1739 O O . TYR A 1 224 ? -13.477 25.332 25.899 1 98.04 224 TYR A O 1
ATOM 1747 N N . LYS A 1 225 ? -11.354 25.455 26.335 1 97.61 225 LYS A N 1
ATOM 1748 C CA . LYS A 1 225 ? -11.437 24.738 27.603 1 97.61 225 LYS A CA 1
ATOM 1749 C C . LYS A 1 225 ? -12.298 25.497 28.609 1 97.61 225 LYS A C 1
ATOM 1751 O O . LYS A 1 225 ? -12.838 24.904 29.545 1 97.61 225 LYS A O 1
ATOM 1756 N N . SER A 1 226 ? -12.391 26.777 28.455 1 97.33 226 SER A N 1
ATOM 1757 C CA . SER A 1 226 ? -13.246 27.571 29.332 1 97.33 226 SER A CA 1
ATOM 1758 C C . SER A 1 226 ? -14.721 27.266 29.091 1 97.33 226 SER A C 1
ATOM 1760 O O . SER A 1 226 ? -15.55 27.438 29.986 1 97.33 226 SER A O 1
ATOM 1762 N N . TYR A 1 227 ? -15.046 26.832 27.95 1 97.18 227 TYR A N 1
ATOM 1763 C CA . TYR A 1 227 ? -16.418 26.485 27.597 1 97.18 227 TYR A CA 1
ATOM 1764 C C . TYR A 1 227 ? -16.679 25 27.817 1 97.18 227 TYR A C 1
ATOM 1766 O O . TYR A 1 227 ? -17.778 24.609 28.217 1 97.18 227 TYR A O 1
ATOM 1774 N N . TYR A 1 228 ? -15.72 24.247 27.521 1 97.33 228 TYR A N 1
ATOM 1775 C CA . TYR A 1 228 ? -15.791 22.794 27.625 1 97.33 228 TYR A CA 1
ATOM 1776 C C . TYR A 1 228 ? -14.481 22.22 28.152 1 97.33 228 TYR A C 1
ATOM 1778 O O . TYR A 1 228 ? -13.585 21.884 27.373 1 97.33 228 TYR A O 1
ATOM 1786 N N . PRO A 1 229 ? -14.344 21.958 29.365 1 97.47 229 PRO A N 1
ATOM 1787 C CA . PRO A 1 229 ? -13.097 21.619 30.056 1 97.47 229 PRO A CA 1
ATOM 1788 C C . PRO A 1 229 ? -12.445 20.352 29.507 1 97.47 229 PRO A C 1
ATOM 1790 O O . PRO A 1 229 ? -11.222 20.203 29.578 1 97.47 229 PRO A O 1
ATOM 1793 N N . ALA A 1 230 ? -13.216 19.465 28.904 1 96.93 230 ALA A N 1
ATOM 1794 C CA . ALA A 1 230 ? -12.665 18.224 28.365 1 96.93 230 ALA A CA 1
ATOM 1795 C C . ALA A 1 230 ? -11.822 18.492 27.122 1 96.93 230 ALA A C 1
ATOM 1797 O O . ALA A 1 230 ? -11.034 17.641 26.703 1 96.93 230 ALA A O 1
ATOM 1798 N N . GLY A 1 231 ? -12.018 19.678 26.494 1 97.59 231 GLY A N 1
ATOM 1799 C CA . GLY A 1 231 ? -11.149 20.109 25.411 1 97.59 231 GLY A CA 1
ATOM 1800 C C . GLY A 1 231 ? -11.716 19.811 24.036 1 97.59 231 GLY A C 1
ATOM 1801 O O . GLY A 1 231 ? -12.727 19.115 23.913 1 97.59 231 GLY A O 1
ATOM 1802 N N . ILE A 1 232 ? -11.087 20.266 23.056 1 97.37 232 ILE A N 1
ATOM 1803 C CA . ILE A 1 232 ? -11.602 20.26 21.691 1 97.37 232 ILE A CA 1
ATOM 1804 C C . ILE A 1 232 ? -11.535 18.845 21.121 1 97.37 232 ILE A C 1
ATOM 1806 O O . ILE A 1 232 ? -12.402 18.44 20.343 1 97.37 232 ILE A O 1
ATOM 1810 N N . VAL A 1 233 ? -10.456 18.082 21.456 1 97.16 233 VAL A N 1
ATOM 1811 C CA . VAL A 1 233 ? -10.306 16.726 20.937 1 97.16 233 VAL A CA 1
ATOM 1812 C C . VAL A 1 233 ? -11.468 15.858 21.414 1 97.16 233 VAL A C 1
ATOM 1814 O O . VAL A 1 233 ? -12.041 15.094 20.634 1 97.16 233 VAL A O 1
ATOM 1817 N N . ASP A 1 234 ? -11.796 15.989 22.673 1 96.98 234 ASP A N 1
ATOM 1818 C CA . ASP A 1 234 ? -12.952 15.276 23.208 1 96.98 234 ASP A CA 1
ATOM 1819 C C . ASP A 1 234 ? -14.23 15.675 22.474 1 96.98 234 ASP A C 1
ATOM 1821 O O . ASP A 1 234 ? -15.084 14.828 22.199 1 96.98 234 ASP A O 1
ATOM 1825 N N . SER A 1 235 ? -14.346 16.95 22.222 1 96.46 235 SER A N 1
ATOM 1826 C CA . SER A 1 235 ? -15.495 17.445 21.47 1 96.46 235 SER A CA 1
ATOM 1827 C C . SER A 1 235 ? -15.578 16.793 20.094 1 96.46 235 SER A C 1
ATOM 1829 O O . SER A 1 235 ? -16.655 16.376 19.663 1 96.46 235 SER A O 1
ATOM 1831 N N . PHE A 1 236 ? -14.47 16.673 19.357 1 96.63 236 PHE A N 1
ATOM 1832 C CA . PHE A 1 236 ? -14.451 16.014 18.056 1 96.63 236 PHE A CA 1
ATOM 1833 C C . PHE A 1 236 ? -14.898 14.562 18.177 1 96.63 236 PHE A C 1
ATOM 1835 O O . PHE A 1 236 ? -15.687 14.08 17.362 1 96.63 236 PHE A O 1
ATOM 1842 N N . GLU A 1 237 ? -14.42 13.905 19.144 1 94.7 237 GLU A N 1
ATOM 1843 C CA . GLU A 1 237 ? -14.699 12.487 19.349 1 94.7 237 GLU A CA 1
ATOM 1844 C C . GLU A 1 237 ? -16.181 12.25 19.624 1 94.7 237 GLU A C 1
ATOM 1846 O O . GLU A 1 237 ? -16.736 11.225 19.222 1 94.7 237 GLU A O 1
ATOM 1851 N N . LYS A 1 238 ? -16.824 13.186 20.224 1 94.04 238 LYS A N 1
ATOM 1852 C CA . LYS A 1 238 ? -18.227 13.05 20.606 1 94.04 238 LYS A CA 1
ATOM 1853 C C . LYS A 1 238 ? -19.15 13.495 19.476 1 94.04 238 LYS A C 1
ATOM 1855 O O . LYS A 1 238 ? -20.235 12.936 19.297 1 94.04 238 LYS A O 1
ATOM 1860 N N . GLU A 1 239 ? -18.729 14.499 18.728 1 93.84 239 GLU A N 1
ATOM 1861 C CA . GLU A 1 239 ? -19.637 15.232 17.851 1 93.84 239 GLU A CA 1
ATOM 1862 C C . GLU A 1 239 ? -19.643 14.64 16.445 1 93.84 239 GLU A C 1
ATOM 1864 O O . GLU A 1 239 ? -20.614 14.802 15.702 1 93.84 239 GLU A O 1
ATOM 1869 N N . VAL A 1 240 ? -18.526 14.008 16.024 1 92.29 240 VAL A N 1
ATOM 1870 C CA . VAL A 1 240 ? -18.431 13.489 14.663 1 92.29 240 VAL A CA 1
ATOM 1871 C C . VAL A 1 240 ? -17.819 12.091 14.684 1 92.29 240 VAL A C 1
ATOM 1873 O O . VAL A 1 240 ? -17.3 11.649 15.712 1 92.29 240 VAL A O 1
ATOM 1876 N N . GLY A 1 241 ? -17.949 11.396 13.552 1 87.49 241 GLY A N 1
ATOM 1877 C CA . GLY A 1 241 ? -17.453 10.03 13.49 1 87.49 241 GLY A CA 1
ATOM 1878 C C . GLY A 1 241 ? -16.622 9.753 12.251 1 87.49 241 GLY A C 1
ATOM 1879 O O . GLY A 1 241 ? -16.454 10.629 11.401 1 87.49 241 GLY A O 1
ATOM 1880 N N . GLY A 1 242 ? -15.934 8.551 12.27 1 86.93 242 GLY A N 1
ATOM 1881 C CA . GLY A 1 242 ? -15.262 8.038 11.088 1 86.93 242 GLY A CA 1
ATOM 1882 C C . GLY A 1 242 ? -14.036 8.844 10.701 1 86.93 242 GLY A C 1
ATOM 1883 O O . GLY A 1 242 ? -13.279 9.285 11.568 1 86.93 242 GLY A O 1
ATOM 1884 N N . ASP A 1 243 ? -13.845 8.995 9.403 1 90.96 243 ASP A N 1
ATOM 1885 C CA . ASP A 1 243 ? -12.651 9.652 8.88 1 90.96 243 ASP A CA 1
ATOM 1886 C C . ASP A 1 243 ? -12.664 11.146 9.195 1 90.96 243 ASP A C 1
ATOM 1888 O O . ASP A 1 243 ? -11.608 11.761 9.355 1 90.96 243 ASP A O 1
ATOM 1892 N N . LEU A 1 244 ? -13.896 11.693 9.339 1 94.47 244 LEU A N 1
ATOM 1893 C CA . LEU A 1 244 ? -13.998 13.101 9.708 1 94.47 244 LEU A CA 1
ATOM 1894 C C . LEU A 1 244 ? -13.432 13.339 11.104 1 94.47 244 LEU A C 1
ATOM 1896 O O . LEU A 1 244 ? -12.672 14.286 11.318 1 94.47 244 LEU A O 1
ATOM 1900 N N . ARG A 1 245 ? -13.821 12.51 12.037 1 95.31 245 ARG A N 1
ATOM 1901 C CA . ARG A 1 245 ? -13.275 12.575 13.389 1 95.31 245 ARG A CA 1
ATOM 1902 C C . ARG A 1 245 ? -11.755 12.449 13.371 1 95.31 245 ARG A C 1
ATOM 1904 O O . ARG A 1 245 ? -11.053 13.257 13.984 1 95.31 245 ARG A O 1
ATOM 1911 N N . ASN A 1 246 ? -11.248 11.457 12.625 1 95.31 246 ASN A N 1
ATOM 1912 C CA . ASN A 1 246 ? -9.809 11.231 12.545 1 95.31 246 ASN A CA 1
ATOM 1913 C C . ASN A 1 246 ? -9.079 12.451 11.99 1 95.31 246 ASN A C 1
ATOM 1915 O O . ASN A 1 246 ? -7.974 12.773 12.431 1 95.31 246 ASN A O 1
ATOM 1919 N N . ALA A 1 247 ? -9.703 13.058 11.021 1 97.9 247 ALA A N 1
ATOM 1920 C CA . ALA A 1 247 ? -9.09 14.233 10.409 1 97.9 247 ALA A CA 1
ATOM 1921 C C . ALA A 1 247 ? -9.008 15.39 11.401 1 97.9 247 ALA A C 1
ATOM 1923 O O . ALA A 1 247 ? -7.958 16.02 11.545 1 97.9 247 ALA A O 1
ATOM 1924 N N . PHE A 1 248 ? -10.11 15.633 12.162 1 98.29 248 PHE A N 1
ATOM 1925 C CA . PHE A 1 248 ? -10.119 16.716 13.138 1 98.29 248 PHE A CA 1
ATOM 1926 C C . PHE A 1 248 ? -9.142 16.431 14.272 1 98.29 248 PHE A C 1
ATOM 1928 O O . PHE A 1 248 ? -8.421 17.326 14.718 1 98.29 248 PHE A O 1
ATOM 1935 N N . VAL A 1 249 ? -9.128 15.253 14.718 1 98.01 249 VAL A N 1
ATOM 1936 C CA . VAL A 1 249 ? -8.231 14.87 15.803 1 98.01 249 VAL A CA 1
ATOM 1937 C C . VAL A 1 249 ? -6.78 15.01 15.348 1 98.01 249 VAL A C 1
ATOM 1939 O O . VAL A 1 249 ? -5.943 15.547 16.078 1 98.01 249 VAL A O 1
ATOM 1942 N N . SER A 1 250 ? -6.469 14.53 14.143 1 97.77 250 SER A N 1
ATOM 1943 C CA . SER A 1 250 ? -5.122 14.648 13.595 1 97.77 250 SER A CA 1
ATOM 1944 C C . SER A 1 250 ? -4.712 16.11 13.446 1 97.77 250 SER A C 1
ATOM 1946 O O . SER A 1 250 ? -3.57 16.472 13.737 1 97.77 250 SER A O 1
ATOM 1948 N N . LEU A 1 251 ? -5.607 16.895 12.966 1 97.51 251 LEU A N 1
ATOM 1949 C CA . LEU A 1 251 ? -5.336 18.32 12.809 1 97.51 251 LEU A CA 1
ATOM 1950 C C . LEU A 1 251 ? -5.008 18.962 14.152 1 97.51 251 LEU A C 1
ATOM 1952 O O . LEU A 1 251 ? -4.037 19.713 14.266 1 97.51 251 LEU A O 1
ATOM 1956 N N . ALA A 1 252 ? -5.801 18.671 15.164 1 97.16 252 ALA A N 1
ATOM 1957 C CA . ALA A 1 252 ? -5.574 19.225 16.497 1 97.16 252 ALA A CA 1
ATOM 1958 C C . ALA A 1 252 ? -4.231 18.768 17.059 1 97.16 252 ALA A C 1
ATOM 1960 O O . ALA A 1 252 ? -3.496 19.563 17.649 1 97.16 252 ALA A O 1
ATOM 1961 N N . LYS A 1 253 ? -3.906 17.523 16.88 1 95.77 253 LYS A N 1
ATOM 1962 C CA . LYS A 1 253 ? -2.642 16.986 17.375 1 95.77 253 LYS A CA 1
ATOM 1963 C C . LYS A 1 253 ? -1.456 17.626 16.66 1 95.77 253 LYS A C 1
ATOM 1965 O O . LYS A 1 253 ? -0.454 17.968 17.292 1 95.77 253 LYS A O 1
ATOM 1970 N N . ALA A 1 254 ? -1.561 17.753 15.359 1 95.69 254 ALA A N 1
ATOM 1971 C CA . ALA A 1 254 ? -0.482 18.352 14.577 1 95.69 254 ALA A CA 1
ATOM 1972 C C . ALA A 1 254 ? -0.255 19.806 14.98 1 95.69 254 ALA A C 1
ATOM 1974 O O . ALA A 1 254 ? 0.888 20.258 15.08 1 95.69 254 ALA A O 1
ATOM 1975 N N . ILE A 1 255 ? -1.36 20.508 15.195 1 93.43 255 ILE A N 1
ATOM 1976 C CA . ILE A 1 255 ? -1.3 21.914 15.578 1 93.43 255 ILE A CA 1
ATOM 1977 C C . ILE A 1 255 ? -0.658 22.046 16.957 1 93.43 255 ILE A C 1
ATOM 1979 O O . ILE A 1 255 ? 0.13 22.964 17.196 1 93.43 255 ILE A O 1
ATOM 1983 N N . ASN A 1 256 ? -1.006 21.163 17.82 1 92.37 256 ASN A N 1
ATOM 1984 C CA . ASN A 1 256 ? -0.463 21.227 19.172 1 92.37 256 ASN A CA 1
ATOM 1985 C C . ASN A 1 256 ? 1.038 20.953 19.187 1 92.37 256 ASN A C 1
ATOM 1987 O O . ASN A 1 256 ? 1.794 21.647 19.87 1 92.37 256 ASN A O 1
ATOM 1991 N N . TYR A 1 257 ? 1.423 19.867 18.461 1 92.9 257 TYR A N 1
ATOM 1992 C CA . TYR A 1 257 ? 2.847 19.554 18.415 1 92.9 257 TYR A CA 1
ATOM 1993 C C . TYR A 1 257 ? 3.153 18.569 17.293 1 92.9 257 TYR A C 1
ATOM 1995 O O . TYR A 1 257 ? 3.064 17.354 17.484 1 92.9 257 TYR A O 1
ATOM 2003 N N . THR A 1 258 ? 3.697 19.083 16.235 1 94.23 258 THR A N 1
ATOM 2004 C CA . THR A 1 258 ? 3.857 18.325 15 1 94.23 258 THR A CA 1
ATOM 2005 C C . THR A 1 258 ? 4.827 17.163 15.199 1 94.23 258 THR A C 1
ATOM 2007 O O . THR A 1 258 ? 4.542 16.034 14.795 1 94.23 258 THR A O 1
ATOM 2010 N N . PRO A 1 259 ? 5.986 17.347 15.887 1 95.21 259 PRO A N 1
ATOM 2011 C CA . PRO A 1 259 ? 6.889 16.213 16.096 1 95.21 259 PRO A CA 1
ATOM 2012 C C . PRO A 1 259 ? 6.24 15.078 16.885 1 95.21 259 PRO A C 1
ATOM 2014 O O . PRO A 1 259 ? 6.494 13.904 16.606 1 95.21 259 PRO A O 1
ATOM 2017 N N . GLY A 1 260 ? 5.431 15.487 17.834 1 96.1 260 GLY A N 1
ATOM 2018 C CA . GLY A 1 260 ? 4.708 14.477 18.59 1 96.1 260 GLY A CA 1
ATOM 2019 C C . GLY A 1 260 ? 3.713 13.7 17.748 1 96.1 260 GLY A C 1
ATOM 2020 O O . GLY A 1 260 ? 3.569 12.486 17.911 1 96.1 260 GLY A O 1
ATOM 2021 N N . PHE A 1 261 ? 3.056 14.39 16.879 1 96.81 261 PHE A N 1
ATOM 2022 C CA . PHE A 1 261 ? 2.116 13.777 15.948 1 96.81 261 PHE A CA 1
ATOM 2023 C C . PHE A 1 261 ? 2.811 12.727 15.089 1 96.81 261 PHE A C 1
ATOM 2025 O O . PHE A 1 261 ? 2.332 11.597 14.972 1 96.81 261 PHE A O 1
ATOM 2032 N N . PHE A 1 262 ? 3.984 13.021 14.536 1 97.28 262 PHE A N 1
ATOM 2033 C CA . PHE A 1 262 ? 4.711 12.1 13.671 1 97.28 262 PHE A CA 1
ATOM 2034 C C . PHE A 1 262 ? 5.305 10.952 14.479 1 97.28 262 PHE A C 1
ATOM 2036 O O . PHE A 1 262 ? 5.4 9.825 13.989 1 97.28 262 PHE A O 1
ATOM 2043 N N . ALA A 1 263 ? 5.714 11.253 15.708 1 97.04 263 ALA A N 1
ATOM 2044 C CA . ALA A 1 263 ? 6.2 10.179 16.57 1 97.04 263 ALA A CA 1
ATOM 2045 C C . ALA A 1 263 ? 5.127 9.115 16.78 1 97.04 263 ALA A C 1
ATOM 2047 O O . ALA A 1 263 ? 5.414 7.917 16.729 1 97.04 263 ALA A O 1
ATOM 2048 N N . GLU A 1 264 ? 3.951 9.597 16.991 1 96.45 264 GLU A N 1
ATOM 2049 C CA . GLU A 1 264 ? 2.833 8.675 17.168 1 96.45 264 GLU A CA 1
ATOM 2050 C C . GLU A 1 264 ? 2.569 7.878 15.894 1 96.45 264 GLU A C 1
ATOM 2052 O O . GLU A 1 264 ? 2.329 6.67 15.95 1 96.45 264 GLU A O 1
ATOM 2057 N N . LYS A 1 265 ? 2.624 8.536 14.761 1 95.68 265 LYS A N 1
ATOM 2058 C CA . LYS A 1 265 ? 2.395 7.86 13.487 1 95.68 265 LYS A CA 1
ATOM 2059 C C . LYS A 1 265 ? 3.469 6.809 13.223 1 95.68 265 LYS A C 1
ATOM 2061 O O . LYS A 1 265 ? 3.174 5.728 12.709 1 95.68 265 LYS A O 1
ATOM 2066 N N . LEU A 1 266 ? 4.685 7.146 13.533 1 95.48 266 LEU A N 1
ATOM 2067 C CA . LEU A 1 266 ? 5.778 6.194 13.365 1 95.48 266 LEU A CA 1
ATOM 2068 C C . LEU A 1 266 ? 5.592 4.987 14.279 1 95.48 266 LEU A C 1
ATOM 2070 O O . LEU A 1 266 ? 5.765 3.844 13.848 1 95.48 266 LEU A O 1
ATOM 2074 N N . HIS A 1 267 ? 5.232 5.256 15.516 1 93.73 267 HIS A N 1
ATOM 2075 C CA . HIS A 1 267 ? 4.988 4.16 16.447 1 93.73 267 HIS A CA 1
ATOM 2076 C C . HIS A 1 267 ? 3.87 3.251 15.946 1 93.73 267 HIS A C 1
ATOM 2078 O O . HIS A 1 267 ? 4.007 2.026 15.963 1 93.73 267 HIS A O 1
ATOM 2084 N N . ASP A 1 268 ? 2.802 3.947 15.503 1 89.69 268 ASP A N 1
ATOM 2085 C CA . ASP A 1 268 ? 1.648 3.194 15.024 1 89.69 268 ASP A CA 1
ATOM 2086 C C . ASP A 1 268 ? 2.005 2.365 13.792 1 89.69 268 ASP A C 1
ATOM 2088 O O . ASP A 1 268 ? 1.464 1.275 13.592 1 89.69 268 ASP A O 1
ATOM 2092 N N . SER A 1 269 ? 2.897 2.867 12.947 1 89.41 269 SER A N 1
ATOM 2093 C CA . SER A 1 269 ? 3.289 2.175 11.723 1 89.41 269 SER A CA 1
ATOM 2094 C C . SER A 1 269 ? 4.124 0.936 12.033 1 89.41 269 SER A C 1
ATOM 2096 O O . SER A 1 269 ? 4.234 0.033 11.202 1 89.41 269 SER A O 1
ATOM 2098 N N . MET A 1 270 ? 4.661 0.808 13.231 1 86.62 270 MET A N 1
ATOM 2099 C CA . MET A 1 270 ? 5.551 -0.294 13.584 1 86.62 270 MET A CA 1
ATOM 2100 C C . MET A 1 270 ? 4.978 -1.108 14.739 1 86.62 270 MET A C 1
ATOM 2102 O O . MET A 1 270 ? 5.631 -2.024 15.243 1 86.62 270 MET A O 1
ATOM 2106 N N . LYS A 1 271 ? 3.695 -0.591 15.122 1 77.49 271 LYS A N 1
ATOM 2107 C CA . LYS A 1 271 ? 3.045 -1.286 16.229 1 77.49 271 LYS A CA 1
ATOM 2108 C C . LYS A 1 271 ? 2.359 -2.563 15.75 1 77.49 271 LYS A C 1
ATOM 2110 O O . LYS A 1 271 ? 1.73 -2.575 14.69 1 77.49 271 LYS A O 1
ATOM 2115 N N . GLY A 1 272 ? 2.341 -3.638 16.56 1 61.22 272 GLY A N 1
ATOM 2116 C CA . GLY A 1 272 ? 1.684 -4.894 16.232 1 61.22 272 GLY A CA 1
ATOM 2117 C C . GLY A 1 272 ? 2.538 -5.806 15.372 1 61.22 272 GLY A C 1
ATOM 2118 O O . GLY A 1 272 ? 3.759 -5.648 15.311 1 61.22 272 GLY A O 1
ATOM 2119 N N . LEU A 1 273 ? 1.786 -6.812 14.759 1 50.25 273 LEU A N 1
ATOM 2120 C CA . LEU A 1 273 ? 2.507 -7.762 13.919 1 50.25 273 LEU A CA 1
ATOM 2121 C C . LEU A 1 273 ? 2.602 -7.257 12.484 1 50.25 273 LEU A C 1
ATOM 2123 O O . LEU A 1 273 ? 1.581 -7.079 11.815 1 50.25 273 LEU A O 1
ATOM 2127 N N . GLY A 1 274 ? 3.698 -6.7 12.073 1 55.2 274 GLY A N 1
ATOM 2128 C CA . GLY A 1 274 ? 3.986 -6.234 10.726 1 55.2 274 GLY A CA 1
ATOM 2129 C C . GLY A 1 274 ? 4.149 -4.728 10.638 1 55.2 274 GLY A C 1
ATOM 2130 O O . GLY A 1 274 ? 3.671 -3.995 11.507 1 55.2 274 GLY A O 1
ATOM 2131 N N . THR A 1 275 ? 4.8 -4.239 9.689 1 65.71 275 THR A N 1
ATOM 2132 C CA . THR A 1 275 ? 5.113 -2.833 9.457 1 65.71 275 THR A CA 1
ATOM 2133 C C . THR A 1 275 ? 4.256 -2.269 8.327 1 65.71 275 THR A C 1
ATOM 2135 O O . THR A 1 275 ? 4.07 -2.92 7.298 1 65.71 275 THR A O 1
ATOM 2138 N N . LYS A 1 276 ? 3.518 -1.22 8.649 1 80.35 276 LYS A N 1
ATOM 2139 C CA . LYS A 1 276 ? 2.987 -0.392 7.57 1 80.35 276 LYS A CA 1
ATOM 2140 C C . LYS A 1 276 ? 4.102 0.38 6.87 1 80.35 276 LYS A C 1
ATOM 2142 O O . LYS A 1 276 ? 4.257 1.585 7.08 1 80.35 276 LYS A O 1
ATOM 2147 N N . ASP A 1 277 ? 4.796 -0.255 5.981 1 86.93 277 ASP A N 1
ATOM 2148 C CA . ASP A 1 277 ? 6.032 0.239 5.382 1 86.93 277 ASP A CA 1
ATOM 2149 C C . ASP A 1 277 ? 5.79 1.536 4.613 1 86.93 277 ASP A C 1
ATOM 2151 O O . ASP A 1 277 ? 6.643 2.426 4.602 1 86.93 277 ASP A O 1
ATOM 2155 N N . HIS A 1 278 ? 4.611 1.642 4.026 1 87.79 278 HIS A N 1
ATOM 2156 C CA . HIS A 1 278 ? 4.34 2.838 3.236 1 87.79 278 HIS A CA 1
ATOM 2157 C C . HIS A 1 278 ? 4.342 4.088 4.109 1 87.79 278 HIS A C 1
ATOM 2159 O O . HIS A 1 278 ? 4.913 5.114 3.732 1 87.79 278 HIS A O 1
ATOM 2165 N N . MET A 1 279 ? 3.687 3.997 5.278 1 91.24 279 MET A N 1
ATOM 2166 C CA . MET A 1 279 ? 3.641 5.128 6.199 1 91.24 279 MET A CA 1
ATOM 2167 C C . MET A 1 279 ? 5.014 5.387 6.812 1 91.24 279 MET A C 1
ATOM 2169 O O . MET A 1 279 ? 5.447 6.536 6.913 1 91.24 279 MET A O 1
ATOM 2173 N N . LEU A 1 280 ? 5.714 4.323 7.185 1 94.15 280 LEU A N 1
ATOM 2174 C CA . LEU A 1 280 ? 7.056 4.442 7.744 1 94.15 280 LEU A CA 1
ATOM 2175 C C . LEU A 1 280 ? 7.998 5.124 6.757 1 94.15 280 LEU A C 1
ATOM 2177 O O . LEU A 1 280 ? 8.663 6.103 7.103 1 94.15 280 LEU A O 1
ATOM 2181 N N . ILE A 1 281 ? 8.037 4.642 5.508 1 96.12 281 ILE A N 1
ATOM 2182 C CA . ILE A 1 281 ? 8.908 5.181 4.47 1 96.12 281 ILE A CA 1
ATOM 2183 C C . ILE A 1 281 ? 8.539 6.636 4.192 1 96.12 281 ILE A C 1
ATOM 2185 O O . ILE A 1 281 ? 9.415 7.501 4.109 1 96.12 281 ILE A O 1
ATOM 2189 N N . HIS A 1 282 ? 7.236 6.844 4.108 1 96.54 282 HIS A N 1
ATOM 2190 C CA . HIS A 1 282 ? 6.743 8.182 3.8 1 96.54 282 HIS A CA 1
ATOM 2191 C C . HIS A 1 282 ? 7.225 9.197 4.831 1 96.54 282 HIS A C 1
ATOM 2193 O O . HIS A 1 282 ? 7.764 10.246 4.47 1 96.54 282 HIS A O 1
ATOM 2199 N N . ILE A 1 283 ? 7.14 8.851 6.082 1 97.31 283 ILE A N 1
ATOM 2200 C CA . ILE A 1 283 ? 7.519 9.792 7.13 1 97.31 283 ILE A CA 1
ATOM 2201 C C . ILE A 1 283 ? 9.037 9.959 7.151 1 97.31 283 ILE A C 1
ATOM 2203 O O . ILE A 1 283 ? 9.543 11.081 7.218 1 97.31 283 ILE A O 1
ATOM 2207 N N . MET A 1 284 ? 9.788 8.927 7.022 1 97.97 284 MET A N 1
ATOM 2208 C CA . MET A 1 284 ? 11.246 8.996 7.069 1 97.97 284 MET A CA 1
ATOM 2209 C C . MET A 1 284 ? 11.789 9.828 5.911 1 97.97 284 MET A C 1
ATOM 2211 O O . MET A 1 284 ? 12.659 10.678 6.107 1 97.97 284 MET A O 1
ATOM 2215 N N . VAL A 1 285 ? 11.246 9.633 4.749 1 98.4 285 VAL A N 1
ATOM 2216 C CA . VAL A 1 285 ? 11.728 10.318 3.554 1 98.4 285 VAL A CA 1
ATOM 2217 C C . VAL A 1 285 ? 11.332 11.792 3.608 1 98.4 285 VAL A C 1
ATOM 2219 O O . VAL A 1 285 ? 12.132 12.669 3.275 1 98.4 285 VAL A O 1
ATOM 2222 N N . SER A 1 286 ? 10.157 12.073 4.092 1 97.34 286 SER A N 1
ATOM 2223 C CA . SER A 1 286 ? 9.637 13.434 4.015 1 97.34 286 SER A CA 1
ATOM 2224 C C . SER A 1 286 ? 10.166 14.294 5.157 1 97.34 286 SER A C 1
ATOM 2226 O O . SER A 1 286 ? 10.225 15.52 5.043 1 97.34 286 SER A O 1
ATOM 2228 N N . ARG A 1 287 ? 10.604 13.619 6.244 1 97.08 287 ARG A N 1
ATOM 2229 C CA . ARG A 1 287 ? 10.892 14.407 7.438 1 97.08 287 ARG A CA 1
ATOM 2230 C C . ARG A 1 287 ? 12.389 14.438 7.726 1 97.08 287 ARG A C 1
ATOM 2232 O O . ARG A 1 287 ? 12.857 15.258 8.518 1 97.08 287 ARG A O 1
ATOM 2239 N N . CYS A 1 288 ? 13.205 13.576 7.099 1 97.65 288 CYS A N 1
ATOM 2240 C CA . CYS A 1 288 ? 14.612 13.402 7.442 1 97.65 288 CYS A CA 1
ATOM 2241 C C . CYS A 1 288 ? 15.386 14.7 7.244 1 97.65 288 CYS A C 1
ATOM 2243 O O . CYS A 1 288 ? 16.408 14.924 7.894 1 97.65 288 CYS A O 1
ATOM 2245 N N . GLU A 1 289 ? 14.938 15.629 6.41 1 96.35 289 GLU A N 1
ATOM 2246 C CA . GLU A 1 289 ? 15.63 16.894 6.179 1 96.35 289 GLU A CA 1
ATOM 2247 C C . GLU A 1 289 ? 14.859 18.063 6.785 1 96.35 289 GLU A C 1
ATOM 2249 O O . GLU A 1 289 ? 15.148 19.224 6.488 1 96.35 289 GLU A O 1
ATOM 2254 N N . LEU A 1 290 ? 13.872 17.75 7.526 1 94.87 290 LEU A N 1
ATOM 2255 C CA . LEU A 1 290 ? 13.038 18.791 8.117 1 94.87 290 LEU A CA 1
ATOM 2256 C C . LEU A 1 290 ? 13.113 18.748 9.64 1 94.87 290 LEU A C 1
ATOM 2258 O O . LEU A 1 290 ? 13.916 19.461 10.246 1 94.87 290 LEU A O 1
ATOM 2262 N N . ASP A 1 291 ? 12.485 17.792 10.308 1 95.04 291 ASP A N 1
ATOM 2263 C CA . ASP A 1 291 ? 12.414 17.862 11.764 1 95.04 291 ASP A CA 1
ATOM 2264 C C . ASP A 1 291 ? 12.534 16.473 12.387 1 95.04 291 ASP A C 1
ATOM 2266 O O . ASP A 1 291 ? 12.036 16.237 13.49 1 95.04 291 ASP A O 1
ATOM 2270 N N . LEU A 1 292 ? 13.167 15.56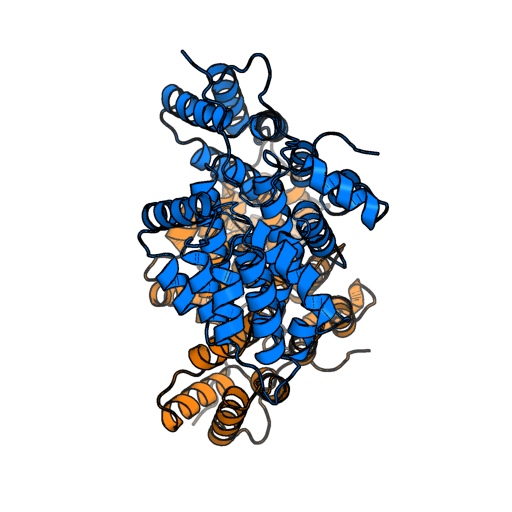8 11.698 1 96.65 292 LEU A N 1
ATOM 2271 C CA . LEU A 1 292 ? 13.237 14.19 12.171 1 96.65 292 LEU A CA 1
ATOM 2272 C C . LEU A 1 292 ? 13.999 14.106 13.489 1 96.65 292 LEU A C 1
ATOM 2274 O O . LEU A 1 292 ? 13.741 13.217 14.304 1 96.65 292 LEU A O 1
ATOM 2278 N N . LEU A 1 293 ? 14.914 15.01 13.764 1 95.61 293 LEU A N 1
ATOM 2279 C CA . LEU A 1 293 ? 15.609 15.014 15.046 1 95.61 293 LEU A CA 1
ATOM 2280 C C . LEU A 1 293 ? 14.63 15.233 16.195 1 95.61 293 LEU A C 1
ATOM 2282 O O . LEU A 1 293 ? 14.732 14.581 17.236 1 95.61 293 LEU A O 1
ATOM 2286 N N . HIS A 1 294 ? 13.698 16.136 16.038 1 95.42 294 HIS A N 1
ATOM 2287 C CA . HIS A 1 294 ? 12.688 16.406 17.055 1 95.42 294 HIS A CA 1
ATOM 2288 C C . HIS A 1 294 ? 11.693 15.255 17.164 1 95.42 294 HIS A C 1
ATOM 2290 O O . HIS A 1 294 ? 11.229 14.932 18.259 1 95.42 294 HIS A O 1
ATOM 2296 N N . ILE A 1 295 ? 11.348 14.652 16.03 1 96.89 295 ILE A N 1
ATOM 2297 C CA . ILE A 1 295 ? 10.434 13.515 16.019 1 96.89 295 ILE A CA 1
ATOM 2298 C C . ILE A 1 295 ? 11.045 12.354 16.8 1 96.89 295 ILE A C 1
ATOM 2300 O O . ILE A 1 295 ? 10.371 11.728 17.622 1 96.89 295 ILE A O 1
ATOM 2304 N N . ARG A 1 296 ? 12.309 12.1 16.521 1 95.59 296 ARG A N 1
ATOM 2305 C CA . ARG A 1 296 ? 12.944 10.984 17.214 1 95.59 296 ARG A CA 1
ATOM 2306 C C . ARG A 1 296 ? 13.04 11.252 18.712 1 95.59 296 ARG A C 1
ATOM 2308 O O . ARG A 1 296 ? 12.909 10.332 19.522 1 95.59 296 ARG A O 1
ATOM 2315 N N . THR A 1 297 ? 13.278 12.497 19.115 1 95.21 297 THR A N 1
ATOM 2316 C CA . THR A 1 297 ? 13.312 12.871 20.524 1 95.21 297 THR A CA 1
ATOM 2317 C C . THR A 1 297 ? 11.963 12.605 21.187 1 95.21 297 THR A C 1
ATOM 2319 O O . THR A 1 297 ? 11.904 12.033 22.277 1 95.21 297 THR A O 1
ATOM 2322 N N . GLU A 1 298 ? 10.904 13.026 20.543 1 96.48 298 GLU A N 1
ATOM 2323 C CA . GLU A 1 298 ? 9.563 12.811 21.078 1 96.48 298 GLU A CA 1
ATOM 2324 C C . GLU A 1 298 ? 9.223 11.324 21.133 1 96.48 298 GLU A C 1
ATOM 2326 O O . GLU A 1 298 ? 8.533 10.873 22.049 1 96.48 298 GLU A O 1
ATOM 2331 N N . PHE A 1 299 ? 9.671 10.619 20.143 1 97.18 299 PHE A N 1
ATOM 2332 C CA . PHE A 1 299 ? 9.442 9.179 20.099 1 97.18 299 PHE A CA 1
ATOM 2333 C C . PHE A 1 299 ? 10.054 8.496 21.315 1 97.18 299 PHE A C 1
ATOM 2335 O O . PHE A 1 299 ? 9.395 7.695 21.981 1 97.18 299 PHE A O 1
ATOM 2342 N N . LYS A 1 300 ? 11.267 8.802 21.552 1 96.31 300 LYS A N 1
ATOM 2343 C CA . LYS A 1 300 ? 11.977 8.215 22.684 1 96.31 300 LYS A CA 1
ATOM 2344 C C . LYS A 1 300 ? 11.308 8.584 24.005 1 96.31 300 LYS A C 1
ATOM 2346 O O . LYS A 1 300 ? 11.18 7.744 24.899 1 96.31 300 LYS A O 1
ATOM 2351 N N . LYS A 1 301 ? 10.954 9.779 24.127 1 96.58 301 LYS A N 1
ATOM 2352 C CA . LYS A 1 301 ? 10.293 10.259 25.337 1 96.58 301 LYS A CA 1
ATOM 2353 C C . LYS A 1 301 ? 8.996 9.496 25.594 1 96.58 301 LYS A C 1
ATOM 2355 O O . LYS A 1 301 ? 8.726 9.086 26.725 1 96.58 301 LYS A O 1
ATOM 2360 N N . LYS A 1 302 ? 8.227 9.28 24.61 1 96.4 302 LYS A N 1
ATOM 2361 C CA . LYS A 1 302 ? 6.882 8.73 24.747 1 96.4 302 LYS A CA 1
ATOM 2362 C C . LYS A 1 302 ? 6.92 7.211 24.882 1 96.4 302 LYS A C 1
ATOM 2364 O O . LYS A 1 302 ? 6.11 6.626 25.604 1 96.4 302 LYS A O 1
ATOM 2369 N N . TYR A 1 303 ? 7.871 6.605 24.215 1 94.9 303 TYR A N 1
ATOM 2370 C CA . TYR A 1 303 ? 7.766 5.154 24.107 1 94.9 303 TYR A CA 1
ATOM 2371 C C . TYR A 1 303 ? 8.963 4.47 24.757 1 94.9 303 TYR A C 1
ATOM 2373 O O . TYR A 1 303 ? 9.049 3.24 24.775 1 94.9 303 TYR A O 1
ATOM 2381 N N . LYS A 1 304 ? 9.973 5.177 25.25 1 95 304 LYS A N 1
ATOM 2382 C CA . LYS A 1 304 ? 11.116 4.691 26.018 1 95 304 LYS A CA 1
ATOM 2383 C C . LYS A 1 304 ? 11.988 3.762 25.177 1 95 304 LYS A C 1
ATOM 2385 O O . LYS A 1 304 ? 12.58 2.816 25.7 1 95 304 LYS A O 1
ATOM 2390 N N . LYS A 1 305 ? 11.896 3.901 23.927 1 93.88 305 LYS A N 1
ATOM 2391 C CA . LYS A 1 305 ? 12.721 3.246 22.917 1 93.88 305 LYS A CA 1
ATOM 2392 C C . LYS A 1 305 ? 13.078 4.209 21.789 1 93.88 305 LYS A C 1
ATOM 2394 O O . LYS A 1 305 ? 12.244 5.011 21.362 1 93.88 305 LYS A O 1
ATOM 2399 N N . SER A 1 306 ? 14.309 4.217 21.411 1 95.78 306 SER A N 1
ATOM 2400 C CA . SER A 1 306 ? 14.695 5.142 20.351 1 95.78 306 SER A CA 1
ATOM 2401 C C . SER A 1 306 ? 14.03 4.775 19.028 1 95.78 306 SER A C 1
ATOM 2403 O O . SER A 1 306 ? 13.728 3.606 18.782 1 95.78 306 SER A O 1
ATOM 2405 N N . LEU A 1 307 ? 13.819 5.713 18.227 1 95.94 307 LEU A N 1
ATOM 2406 C CA . LEU A 1 307 ? 13.287 5.46 16.892 1 95.94 307 LEU A CA 1
ATOM 2407 C C . LEU A 1 307 ? 14.224 4.558 16.096 1 95.94 307 LEU A C 1
ATOM 2409 O O . LEU A 1 307 ? 13.77 3.671 15.369 1 95.94 307 LEU A O 1
ATOM 2413 N N . TYR A 1 308 ? 15.542 4.781 16.251 1 95.62 308 TYR A N 1
ATOM 2414 C CA . TYR A 1 308 ? 16.559 3.974 15.585 1 95.62 308 TYR A CA 1
ATOM 2415 C C . TYR A 1 308 ? 16.394 2.498 15.926 1 95.62 308 TYR A C 1
ATOM 2417 O O . TYR A 1 308 ? 16.358 1.648 15.033 1 95.62 308 TYR A O 1
ATOM 2425 N N . SER A 1 309 ? 16.247 2.216 17.17 1 94.05 309 SER A N 1
ATOM 2426 C CA . SER A 1 309 ? 16.095 0.839 17.628 1 94.05 309 SER A CA 1
ATOM 2427 C C . SER A 1 309 ? 14.776 0.24 17.153 1 94.05 309 SER A C 1
ATOM 2429 O O . SER A 1 309 ? 14.706 -0.949 16.836 1 94.05 309 SER A O 1
ATOM 2431 N N . ALA A 1 310 ? 13.748 1.068 17.208 1 92.32 310 ALA A N 1
ATOM 2432 C CA . ALA A 1 310 ? 12.442 0.598 16.751 1 92.32 310 ALA A CA 1
ATOM 2433 C C . ALA A 1 310 ? 12.485 0.211 15.276 1 92.32 310 ALA A C 1
ATOM 2435 O O . ALA A 1 310 ? 11.949 -0.829 14.885 1 92.32 310 ALA A O 1
ATOM 2436 N N . ILE A 1 311 ? 13.144 0.998 14.442 1 93.33 311 ILE A N 1
ATOM 2437 C CA . ILE A 1 311 ? 13.276 0.72 13.016 1 93.33 311 ILE A CA 1
ATOM 2438 C C . ILE A 1 311 ? 14.104 -0.547 12.812 1 93.33 311 ILE A C 1
ATOM 2440 O O . ILE A 1 311 ? 13.719 -1.431 12.043 1 93.33 311 ILE A O 1
ATOM 2444 N N . ALA A 1 312 ? 15.206 -0.625 13.515 1 91.64 312 ALA A N 1
ATOM 2445 C CA . ALA A 1 312 ? 16.124 -1.751 13.366 1 91.64 312 ALA A CA 1
ATOM 2446 C C . ALA A 1 312 ? 15.442 -3.066 13.735 1 91.64 312 ALA A C 1
ATOM 2448 O O . ALA A 1 312 ? 15.737 -4.111 13.148 1 91.64 312 ALA A O 1
ATOM 2449 N N . SER A 1 313 ? 14.504 -2.997 14.677 1 88.21 313 SER A N 1
ATOM 2450 C CA . SER A 1 313 ? 13.822 -4.201 15.14 1 88.21 313 SER A CA 1
ATOM 2451 C C . SER A 1 313 ? 12.698 -4.6 14.19 1 88.21 313 SER A C 1
ATOM 2453 O O . SER A 1 313 ? 12.282 -5.76 14.164 1 88.21 313 SER A O 1
ATOM 2455 N N . ASP A 1 314 ? 12.282 -3.613 13.438 1 87.23 314 ASP A N 1
ATOM 2456 C CA . ASP A 1 314 ? 11.071 -3.853 12.658 1 87.23 314 ASP A CA 1
ATOM 2457 C C . ASP A 1 314 ? 11.399 -4.035 11.178 1 87.23 314 ASP A C 1
ATOM 2459 O O . ASP A 1 314 ? 10.526 -4.387 10.382 1 87.23 314 ASP A O 1
ATOM 2463 N N . THR A 1 315 ? 12.574 -3.749 10.725 1 88.26 315 THR A N 1
ATOM 2464 C CA . THR A 1 315 ? 13.013 -3.847 9.338 1 88.26 315 THR A CA 1
ATOM 2465 C C . THR A 1 315 ? 14.296 -4.667 9.233 1 88.26 315 THR A C 1
ATOM 2467 O O . THR A 1 315 ? 14.89 -5.032 10.25 1 88.26 315 THR A O 1
ATOM 2470 N N . ASN A 1 316 ? 14.665 -5.021 8.005 1 87.16 316 ASN A N 1
ATOM 2471 C CA . ASN A 1 316 ? 15.845 -5.864 7.842 1 87.16 316 ASN A CA 1
ATOM 2472 C C . ASN A 1 316 ? 16.582 -5.552 6.543 1 87.16 316 ASN A C 1
ATOM 2474 O O . ASN A 1 316 ? 16.048 -4.864 5.671 1 87.16 316 ASN A O 1
ATOM 2478 N N . GLY A 1 317 ? 17.888 -5.914 6.55 1 91.84 317 GLY A N 1
ATOM 2479 C CA . GLY A 1 317 ? 18.688 -5.836 5.338 1 91.84 317 GLY A CA 1
ATOM 2480 C C . GLY A 1 317 ? 18.995 -4.412 4.916 1 91.84 317 GLY A C 1
ATOM 2481 O O . GLY A 1 317 ? 19.16 -3.53 5.761 1 91.84 317 GLY A O 1
ATOM 2482 N N . ASP A 1 318 ? 19.131 -4.213 3.612 1 94.73 318 ASP A N 1
ATOM 2483 C CA . ASP A 1 318 ? 19.491 -2.914 3.051 1 94.73 318 ASP A CA 1
ATOM 2484 C C . ASP A 1 318 ? 18.399 -1.88 3.315 1 94.73 318 ASP A C 1
ATOM 2486 O O . ASP A 1 318 ? 18.69 -0.696 3.501 1 94.73 318 ASP A O 1
ATOM 2490 N N . TYR A 1 319 ? 17.143 -2.404 3.412 1 93.88 319 TYR A N 1
ATOM 2491 C CA . TYR A 1 319 ? 16.004 -1.562 3.757 1 93.88 319 TYR A CA 1
ATOM 2492 C C . TYR A 1 319 ? 16.169 -0.965 5.15 1 93.88 319 TYR A C 1
ATOM 2494 O O . TYR A 1 319 ? 16 0.242 5.339 1 93.88 319 TYR A O 1
ATOM 2502 N N . GLU A 1 320 ? 16.562 -1.716 6.103 1 94.14 320 GLU A N 1
ATOM 2503 C CA . GLU A 1 320 ? 16.839 -1.277 7.468 1 94.14 320 GLU A CA 1
ATOM 2504 C C . GLU A 1 320 ? 17.97 -0.254 7.499 1 94.14 320 GLU A C 1
ATOM 2506 O O . GLU A 1 320 ? 17.854 0.789 8.146 1 94.14 320 GLU A O 1
ATOM 2511 N N . VAL A 1 321 ? 19.065 -0.545 6.778 1 96.91 321 VAL A N 1
ATOM 2512 C CA . VAL A 1 321 ? 20.248 0.31 6.771 1 96.91 321 VAL A CA 1
ATOM 2513 C C . VAL A 1 321 ? 19.884 1.691 6.229 1 96.91 321 VAL A C 1
ATOM 2515 O O . VAL A 1 321 ? 20.3 2.711 6.784 1 96.91 321 VAL A O 1
ATOM 2518 N N . ALA A 1 322 ? 19.085 1.687 5.166 1 97.88 322 ALA A N 1
ATOM 2519 C CA . ALA A 1 322 ? 18.687 2.953 4.557 1 97.88 322 ALA A CA 1
ATOM 2520 C C . ALA A 1 322 ? 17.881 3.803 5.535 1 97.88 322 ALA A C 1
ATOM 2522 O O . ALA A 1 322 ? 18.153 4.995 5.701 1 97.88 322 ALA A O 1
ATOM 2523 N N . LEU A 1 323 ? 16.902 3.187 6.224 1 97.47 323 LEU A N 1
ATOM 2524 C CA . LEU A 1 323 ? 16.056 3.927 7.154 1 97.47 323 LEU A CA 1
ATOM 2525 C C . LEU A 1 323 ? 16.856 4.389 8.367 1 97.47 323 LEU A C 1
ATOM 2527 O O . LEU A 1 323 ? 16.648 5.497 8.868 1 97.47 323 LEU A O 1
ATOM 2531 N N . CYS A 1 324 ? 17.755 3.58 8.817 1 97.22 324 CYS A N 1
ATOM 2532 C CA . CYS A 1 324 ? 18.579 3.949 9.963 1 97.22 324 CYS A CA 1
ATOM 2533 C C . CYS A 1 324 ? 19.502 5.112 9.62 1 97.22 324 CYS A C 1
ATOM 2535 O O . CYS A 1 324 ? 19.753 5.98 10.458 1 97.22 324 CYS A O 1
ATOM 2537 N N . ASN A 1 325 ? 19.998 5.099 8.415 1 97.48 325 ASN A N 1
ATOM 2538 C CA . ASN A 1 325 ? 20.799 6.235 7.971 1 97.48 325 ASN A CA 1
ATOM 2539 C C . ASN A 1 325 ? 19.993 7.531 7.991 1 97.48 325 ASN A C 1
ATOM 2541 O O . ASN A 1 325 ? 20.489 8.569 8.433 1 97.48 325 ASN A O 1
ATOM 2545 N N . LEU A 1 326 ? 18.752 7.45 7.499 1 98.03 326 LEU A N 1
ATOM 2546 C CA . LEU A 1 326 ? 17.9 8.634 7.494 1 98.03 326 LEU A CA 1
ATOM 2547 C C . LEU A 1 326 ? 17.606 9.098 8.917 1 98.03 326 LEU A C 1
ATOM 2549 O O . LEU A 1 326 ? 17.429 10.294 9.161 1 98.03 326 LEU A O 1
ATOM 2553 N N . CYS A 1 327 ? 17.467 8.108 9.755 1 96.75 327 CYS A N 1
ATOM 2554 C CA . CYS A 1 327 ? 17.171 8.4 11.153 1 96.75 327 CYS A CA 1
ATOM 2555 C C . CYS A 1 327 ? 18.358 9.073 11.832 1 96.75 327 CYS A C 1
ATOM 2557 O O . CYS A 1 327 ? 18.202 9.715 12.873 1 96.75 327 CYS A O 1
ATOM 2559 N N . GLY A 1 328 ? 19.503 8.926 11.185 1 89.25 328 GLY A N 1
ATOM 2560 C CA . GLY A 1 328 ? 20.716 9.487 11.758 1 89.25 328 GLY A CA 1
ATOM 2561 C C . GLY A 1 328 ? 21.44 8.526 12.682 1 89.25 328 GLY A C 1
ATOM 2562 O O . GLY A 1 328 ? 21.447 7.316 12.445 1 89.25 328 GLY A O 1
ATOM 2563 N N . GLN A 1 329 ? 22.06 8.947 13.717 1 75.2 329 GLN A N 1
ATOM 2564 C CA . GLN A 1 329 ? 22.858 8.111 14.607 1 75.2 329 GLN A CA 1
ATOM 2565 C C . GLN A 1 329 ? 21.994 7.493 15.703 1 75.2 329 GLN A C 1
ATOM 2567 O O . GLN A 1 329 ? 20.882 7.957 15.96 1 75.2 329 GLN A O 1
ATOM 2572 N N . ASP A 1 330 ? 22.437 6.24 15.933 1 65.93 330 ASP A N 1
ATOM 2573 C CA . ASP A 1 330 ? 21.8 5.519 17.031 1 65.93 330 ASP A CA 1
ATOM 2574 C C . ASP A 1 330 ? 21.675 6.403 18.269 1 65.93 330 ASP A C 1
ATOM 2576 O O . ASP A 1 330 ? 22.644 7.044 18.681 1 65.93 330 ASP A O 1
ATOM 2580 N N . ASP A 1 331 ? 20.38 6.81 18.353 1 63.06 331 ASP A N 1
ATOM 2581 C CA . ASP A 1 331 ? 20.215 7.588 19.576 1 63.06 331 ASP A CA 1
ATOM 2582 C C . ASP A 1 331 ? 19.974 6.678 20.778 1 63.06 331 ASP A C 1
ATOM 2584 O O . ASP A 1 331 ? 18.828 6.446 21.168 1 63.06 331 ASP A O 1
ATOM 2588 N N . VAL A 1 332 ? 20.891 5.739 21.037 1 47.74 332 VAL A N 1
ATOM 2589 C CA . VAL A 1 332 ? 20.77 4.982 22.278 1 47.74 332 VAL A CA 1
ATOM 2590 C C . VAL A 1 332 ? 20.486 5.933 23.439 1 47.74 332 VAL A C 1
ATOM 2592 O O . VAL A 1 332 ? 20.921 7.087 23.424 1 47.74 332 VAL A O 1
ATOM 2595 N N . MET B 1 1 ? -31.712 -27.467 -18.598 1 21.83 1 MET B N 1
ATOM 2596 C CA . MET B 1 1 ? -30.375 -27.254 -19.145 1 21.83 1 MET B CA 1
ATOM 2597 C C . MET B 1 1 ? -29.305 -27.547 -18.098 1 21.83 1 MET B C 1
ATOM 2599 O O . MET B 1 1 ? -29.534 -27.361 -16.902 1 21.83 1 MET B O 1
ATOM 2603 N N . SER B 1 2 ? -28.091 -28.238 -18.515 1 20.72 2 SER B N 1
ATOM 2604 C CA . SER B 1 2 ? -26.876 -29.002 -18.249 1 20.72 2 SER B CA 1
ATOM 2605 C C . SER B 1 2 ? -25.829 -28.146 -17.546 1 20.72 2 SER B C 1
ATOM 2607 O O . SER B 1 2 ? -25.465 -27.074 -18.035 1 20.72 2 SER B O 1
ATOM 2609 N N . GLN B 1 3 ? -25.662 -28.283 -16.233 1 21.71 3 GLN B N 1
ATOM 2610 C CA . GLN B 1 3 ? -24.676 -27.808 -15.269 1 21.71 3 GLN B CA 1
ATOM 2611 C C . GLN B 1 3 ? -23.259 -28.165 -15.708 1 21.71 3 GLN B C 1
ATOM 2613 O O . GLN B 1 3 ? -22.849 -29.325 -15.618 1 21.71 3 GLN B O 1
ATOM 2618 N N . GLN B 1 4 ? -22.791 -27.738 -16.932 1 23.16 4 GLN B N 1
ATOM 2619 C CA . GLN B 1 4 ? -21.478 -28.053 -17.487 1 23.16 4 GLN B CA 1
ATOM 2620 C C . GLN B 1 4 ? -20.386 -27.908 -16.431 1 23.16 4 GLN B C 1
ATOM 2622 O O . GLN B 1 4 ? -20.179 -26.82 -15.89 1 23.16 4 GLN B O 1
ATOM 2627 N N . GLN B 1 5 ? -19.975 -28.979 -15.716 1 23.41 5 GLN B N 1
ATOM 2628 C CA . GLN B 1 5 ? -18.829 -29.377 -14.904 1 23.41 5 GLN B CA 1
ATOM 2629 C C . GLN B 1 5 ? -17.522 -28.887 -15.52 1 23.41 5 GLN B C 1
ATOM 2631 O O . GLN B 1 5 ? -17.225 -29.186 -16.679 1 23.41 5 GLN B O 1
ATOM 2636 N N . CYS B 1 6 ? -17.135 -27.808 -15.262 1 32.76 6 CYS B N 1
ATOM 2637 C CA . CYS B 1 6 ? -15.77 -27.415 -15.59 1 32.76 6 CYS B CA 1
ATOM 2638 C C . CYS B 1 6 ? -14.829 -28.613 -15.532 1 32.76 6 CYS B C 1
ATOM 2640 O O . CYS B 1 6 ? -14.574 -29.156 -14.456 1 32.76 6 CYS B O 1
ATOM 2642 N N . SER B 1 7 ? -14.776 -29.565 -16.426 1 26.67 7 SER B N 1
ATOM 2643 C CA . SER B 1 7 ? -13.892 -30.699 -16.671 1 26.67 7 SER B CA 1
ATOM 2644 C C . SER B 1 7 ? -12.457 -30.379 -16.268 1 26.67 7 SER B C 1
ATOM 2646 O O . SER B 1 7 ? -12.157 -29.254 -15.861 1 26.67 7 SER B O 1
ATOM 2648 N N . GLY B 1 8 ? -11.238 -30.807 -17.27 1 31 8 GLY B N 1
ATOM 2649 C CA . GLY B 1 8 ? -9.835 -31.185 -17.208 1 31 8 GLY B CA 1
ATOM 2650 C C . GLY B 1 8 ? -8.912 -30.013 -16.929 1 31 8 GLY B C 1
ATOM 2651 O O . GLY B 1 8 ? -7.716 -30.076 -17.218 1 31 8 GLY B O 1
ATOM 2652 N N . SER B 1 9 ? -9.232 -28.869 -16.86 1 33.2 9 SER B N 1
ATOM 2653 C CA . SER B 1 9 ? -8.162 -27.878 -16.809 1 33.2 9 SER B CA 1
ATOM 2654 C C . SER B 1 9 ? -7.131 -28.232 -15.742 1 33.2 9 SER B C 1
ATOM 2656 O O . SER B 1 9 ? -7.477 -28.418 -14.574 1 33.2 9 SER B O 1
ATOM 2658 N N . CYS B 1 10 ? -5.987 -28.968 -16.006 1 38.54 10 CYS B N 1
ATOM 2659 C CA . CYS B 1 10 ? -4.724 -29.376 -15.4 1 38.54 10 CYS B CA 1
ATOM 2660 C C . CYS B 1 10 ? -4.095 -28.226 -14.622 1 38.54 10 CYS B C 1
ATOM 2662 O O . CYS B 1 10 ? -3.152 -27.592 -15.098 1 38.54 10 CYS B O 1
ATOM 2664 N N . TYR B 1 11 ? -4.791 -27.194 -14.024 1 41.6 11 TYR B N 1
ATOM 2665 C CA . TYR B 1 11 ? -4.579 -25.989 -13.229 1 41.6 11 TYR B CA 1
ATOM 2666 C C . TYR B 1 11 ? -3.686 -26.277 -12.029 1 41.6 11 TYR B C 1
ATOM 2668 O O . TYR B 1 11 ? -3.451 -27.438 -11.686 1 41.6 11 TYR B O 1
ATOM 2676 N N . LEU B 1 12 ? -3.083 -25.387 -11.377 1 52.99 12 LEU B N 1
ATOM 2677 C CA . LEU B 1 12 ? -2.533 -25.628 -10.047 1 52.99 12 LEU B CA 1
ATOM 2678 C C . LEU B 1 12 ? -3.353 -26.676 -9.302 1 52.99 12 LEU B C 1
ATOM 2680 O O . LEU B 1 12 ? -4.569 -26.768 -9.489 1 52.99 12 LEU B O 1
ATOM 2684 N N . PRO B 1 13 ? -2.822 -27.936 -9.067 1 53.99 13 PRO B N 1
ATOM 2685 C CA . PRO B 1 13 ? -3.628 -28.859 -8.265 1 53.99 13 PRO B CA 1
ATOM 2686 C C . PRO B 1 13 ? -4.515 -28.14 -7.251 1 53.99 13 PRO B C 1
ATOM 2688 O O . PRO B 1 13 ? -4.122 -27.969 -6.094 1 53.99 13 PRO B O 1
ATOM 2691 N N . TYR B 1 14 ? -5.306 -27.22 -7.785 1 60.21 14 TYR B N 1
ATOM 2692 C CA . TYR B 1 14 ? -6.228 -26.538 -6.884 1 60.21 14 TYR B CA 1
ATOM 2693 C C . TYR B 1 14 ? -7.157 -27.533 -6.198 1 60.21 14 TYR B C 1
ATOM 2695 O O . TYR B 1 14 ? -7.695 -28.436 -6.843 1 60.21 14 TYR B O 1
ATOM 2703 N N . VAL B 1 15 ? -6.839 -27.789 -4.997 1 74.52 15 VAL B N 1
ATOM 2704 C CA . VAL B 1 15 ? -7.803 -28.48 -4.148 1 74.52 15 VAL B CA 1
ATOM 2705 C C . VAL B 1 15 ? -8.927 -27.523 -3.757 1 74.52 15 VAL B C 1
ATOM 2707 O O . VAL B 1 15 ? -8.695 -26.54 -3.049 1 74.52 15 VAL B O 1
ATOM 2710 N N . TYR B 1 16 ? -10.046 -27.733 -4.368 1 84.25 16 TYR B N 1
ATOM 2711 C CA . TYR B 1 16 ? -11.191 -26.866 -4.113 1 84.25 16 TYR B CA 1
ATOM 2712 C C . TYR B 1 16 ? -11.672 -27.006 -2.674 1 84.25 16 TYR B C 1
ATOM 2714 O O . TYR B 1 16 ? -11.848 -28.122 -2.178 1 84.25 16 TYR B O 1
ATOM 2722 N N . GLY B 1 17 ? -11.664 -25.983 -1.945 1 92.05 17 GLY B N 1
ATOM 2723 C CA . GLY B 1 17 ? -12.106 -25.886 -0.563 1 92.05 17 GLY B CA 1
ATOM 2724 C C . GLY B 1 17 ? -12.406 -24.463 -0.131 1 92.05 17 GLY B C 1
ATOM 2725 O O . GLY B 1 17 ? -11.622 -23.852 0.598 1 92.05 17 GLY B O 1
ATOM 2726 N N . PRO B 1 18 ? -13.556 -23.983 -0.636 1 94.73 18 PRO B N 1
ATOM 2727 C CA . PRO B 1 18 ? -13.935 -22.602 -0.328 1 94.73 18 PRO B CA 1
ATOM 2728 C C . PRO B 1 18 ? -14.47 -22.44 1.093 1 94.73 18 PRO B C 1
ATOM 2730 O O . PRO B 1 18 ? -15.026 -23.385 1.659 1 94.73 18 PRO B O 1
ATOM 2733 N N . THR B 1 19 ? -14.216 -21.295 1.661 1 96.56 19 THR B N 1
ATOM 2734 C CA . THR B 1 19 ? -14.817 -20.946 2.944 1 96.56 19 THR B CA 1
ATOM 2735 C C . THR B 1 19 ? -16.1 -20.145 2.74 1 96.56 19 THR B C 1
ATOM 2737 O O . THR B 1 19 ? -16.961 -20.108 3.621 1 96.56 19 THR B O 1
ATOM 2740 N N . VAL B 1 20 ? -16.231 -19.485 1.611 1 97.35 20 VAL B N 1
ATOM 2741 C CA . VAL B 1 20 ? -17.452 -18.784 1.227 1 97.35 20 VAL B CA 1
ATOM 2742 C C . VAL B 1 20 ? -18.211 -19.601 0.184 1 97.35 20 VAL B C 1
ATOM 2744 O O . VAL B 1 20 ? -17.679 -19.899 -0.888 1 97.35 20 VAL B O 1
ATOM 2747 N N . LYS B 1 21 ? -19.371 -20.024 0.508 1 96.36 21 LYS B N 1
ATOM 2748 C CA . LYS B 1 21 ? -20.225 -20.873 -0.318 1 96.36 21 LYS B CA 1
ATOM 2749 C C . LYS B 1 21 ? -21.541 -20.175 -0.647 1 96.36 21 LYS B C 1
ATOM 2751 O O . LYS B 1 21 ? -21.884 -19.163 -0.032 1 96.36 21 LYS B O 1
ATOM 2756 N N . PRO B 1 22 ? -22.201 -20.643 -1.644 1 97.12 22 PRO B N 1
ATOM 2757 C CA . PRO B 1 22 ? -23.483 -20.014 -1.973 1 97.12 22 PRO B CA 1
ATOM 2758 C C . PRO B 1 22 ? -24.424 -19.931 -0.773 1 97.12 22 PRO B C 1
ATOM 2760 O O . PRO B 1 22 ? -24.611 -20.92 -0.061 1 97.12 22 PRO B O 1
ATOM 2763 N N . TYR B 1 23 ? -24.923 -18.754 -0.609 1 97.09 23 TYR B N 1
ATOM 2764 C CA . TYR B 1 23 ? -25.881 -18.527 0.468 1 97.09 23 TYR B CA 1
ATOM 2765 C C . TYR B 1 23 ? -27.214 -19.199 0.162 1 97.09 23 TYR B C 1
ATOM 2767 O O . TYR B 1 23 ? -27.756 -19.046 -0.935 1 97.09 23 TYR B O 1
ATOM 2775 N N . PRO B 1 24 ? -27.71 -19.922 1.142 1 96.35 24 PRO B N 1
ATOM 2776 C CA . PRO B 1 24 ? -28.991 -20.592 0.908 1 96.35 24 PRO B CA 1
ATOM 2777 C C . PRO B 1 24 ? -30.157 -19.614 0.795 1 96.35 24 PRO B C 1
ATOM 2779 O O . PRO B 1 24 ? -30.187 -18.599 1.497 1 96.35 24 PRO B O 1
ATOM 2782 N N . ASN B 1 25 ? -31.123 -19.882 0.005 1 95.74 25 ASN B N 1
ATOM 2783 C CA . ASN B 1 25 ? -32.312 -19.06 -0.195 1 95.74 25 ASN B CA 1
ATOM 2784 C C . ASN B 1 25 ? -31.946 -17.637 -0.61 1 95.74 25 ASN B C 1
ATOM 2786 O O . ASN B 1 25 ? -32.524 -16.672 -0.108 1 95.74 25 ASN B O 1
ATOM 2790 N N . PHE B 1 26 ? -30.952 -17.624 -1.365 1 97.73 26 PHE B N 1
ATOM 2791 C CA . PHE B 1 26 ? -30.42 -16.366 -1.874 1 97.73 26 PHE B CA 1
ATOM 2792 C C . PHE B 1 26 ? -31.475 -15.619 -2.681 1 97.73 26 PHE B C 1
ATOM 2794 O O . PHE B 1 26 ? -32.153 -16.21 -3.524 1 97.73 26 PHE B O 1
ATOM 2801 N N . ASN B 1 27 ? -31.635 -14.35 -2.33 1 98.49 27 ASN B N 1
ATOM 2802 C CA . ASN B 1 27 ? -32.474 -13.411 -3.066 1 98.49 27 ASN B CA 1
ATOM 2803 C C . ASN B 1 27 ? -31.757 -12.085 -3.303 1 98.49 27 ASN B C 1
ATOM 2805 O O . ASN B 1 27 ? -31.606 -11.283 -2.38 1 98.49 27 ASN B O 1
ATOM 2809 N N . ALA B 1 28 ? -31.444 -11.811 -4.513 1 98.58 28 ALA B N 1
ATOM 2810 C CA . ALA B 1 28 ? -30.632 -10.653 -4.876 1 98.58 28 ALA B CA 1
ATOM 2811 C C . ALA B 1 28 ? -31.369 -9.351 -4.576 1 98.58 28 ALA B C 1
ATOM 2813 O O . ALA B 1 28 ? -30.759 -8.371 -4.141 1 98.58 28 ALA B O 1
ATOM 2814 N N . ASN B 1 29 ? -32.648 -9.342 -4.815 1 98.54 29 ASN B N 1
ATOM 2815 C CA . ASN B 1 29 ? -33.437 -8.136 -4.588 1 98.54 29 ASN B CA 1
ATOM 2816 C C . ASN B 1 29 ? -33.498 -7.777 -3.106 1 98.54 29 ASN B C 1
ATOM 2818 O O . ASN B 1 29 ? -33.407 -6.602 -2.744 1 98.54 29 ASN B O 1
ATOM 2822 N N . ASN B 1 30 ? -33.686 -8.803 -2.334 1 98.5 30 ASN B N 1
ATOM 2823 C CA . ASN B 1 30 ? -33.705 -8.575 -0.893 1 98.5 30 ASN B CA 1
ATOM 2824 C C . ASN B 1 30 ? -32.368 -8.036 -0.393 1 98.5 30 ASN B C 1
ATOM 2826 O O . ASN B 1 30 ? -32.333 -7.114 0.425 1 98.5 30 ASN B O 1
ATOM 2830 N N . ASP B 1 31 ? -31.303 -8.631 -0.824 1 98.68 31 ASP B N 1
ATOM 2831 C CA . ASP B 1 31 ? -29.971 -8.194 -0.416 1 98.68 31 ASP B CA 1
ATOM 2832 C C . ASP B 1 31 ? -29.69 -6.772 -0.896 1 98.68 31 ASP B C 1
ATOM 2834 O O . ASP B 1 31 ? -29.13 -5.96 -0.156 1 98.68 31 ASP B O 1
ATOM 2838 N N . ALA B 1 32 ? -30.057 -6.464 -2.158 1 98.72 32 ALA B N 1
ATOM 2839 C CA . ALA B 1 32 ? -29.866 -5.121 -2.699 1 98.72 32 ALA B CA 1
ATOM 2840 C C . ALA B 1 32 ? -30.61 -4.082 -1.865 1 98.72 32 ALA B C 1
ATOM 2842 O O . ALA B 1 32 ? -30.066 -3.019 -1.556 1 98.72 32 ALA B O 1
ATOM 2843 N N . ALA B 1 33 ? -31.85 -4.419 -1.486 1 98.52 33 ALA B N 1
ATOM 2844 C CA . ALA B 1 33 ? -32.658 -3.512 -0.675 1 98.52 33 ALA B CA 1
ATOM 2845 C C . ALA B 1 33 ? -32.037 -3.308 0.704 1 98.52 33 ALA B C 1
ATOM 2847 O O . ALA B 1 33 ? -32.007 -2.187 1.218 1 98.52 33 ALA B O 1
ATOM 2848 N N . ALA B 1 34 ? -31.579 -4.382 1.263 1 98.54 34 ALA B N 1
ATOM 2849 C CA . ALA B 1 34 ? -30.948 -4.312 2.579 1 98.54 34 ALA B CA 1
ATOM 2850 C C . ALA B 1 34 ? -29.675 -3.473 2.533 1 98.54 34 ALA B C 1
ATOM 2852 O O . ALA B 1 34 ? -29.399 -2.701 3.455 1 98.54 34 ALA B O 1
ATOM 2853 N N . LEU B 1 35 ? -28.883 -3.608 1.514 1 98.71 35 LEU B N 1
ATOM 2854 C CA . LEU B 1 35 ? -27.656 -2.835 1.354 1 98.71 35 LEU B CA 1
ATOM 2855 C C . LEU B 1 35 ? -27.967 -1.356 1.155 1 98.71 35 LEU B C 1
ATOM 2857 O O . LEU B 1 35 ? -27.288 -0.493 1.717 1 98.71 35 LEU B O 1
ATOM 2861 N N . GLN B 1 36 ? -28.971 -1.08 0.308 1 98.14 36 GLN B N 1
ATOM 2862 C CA . GLN B 1 36 ? -29.359 0.311 0.101 1 98.14 36 GLN B CA 1
ATOM 2863 C C . GLN B 1 36 ? -29.716 0.985 1.423 1 98.14 36 GLN B C 1
ATOM 2865 O O . GLN B 1 36 ? -29.269 2.1 1.699 1 98.14 36 GLN B O 1
ATOM 2870 N N . LYS B 1 37 ? -30.501 0.288 2.223 1 97.99 37 LYS B N 1
ATOM 2871 C CA . LYS B 1 37 ? -30.884 0.81 3.531 1 97.99 37 LYS B CA 1
ATOM 2872 C C . LYS B 1 37 ? -29.665 0.988 4.432 1 97.99 37 LYS B C 1
ATOM 2874 O O . LYS B 1 37 ? -29.546 1.995 5.132 1 97.99 37 LYS B O 1
ATOM 2879 N N . ALA B 1 38 ? -28.74 0.005 4.376 1 97.88 38 ALA B N 1
ATOM 2880 C CA . ALA B 1 38 ? -27.556 0.01 5.231 1 97.88 38 ALA B CA 1
ATOM 2881 C C . ALA B 1 38 ? -26.624 1.163 4.869 1 97.88 38 ALA B C 1
ATOM 2883 O O . ALA B 1 38 ? -25.962 1.732 5.741 1 97.88 38 ALA B O 1
ATOM 2884 N N . ILE B 1 39 ? -26.533 1.521 3.606 1 96.27 39 ILE B N 1
ATOM 2885 C CA . ILE B 1 39 ? -25.638 2.555 3.099 1 96.27 39 ILE B CA 1
ATOM 2886 C C . ILE B 1 39 ? -26.208 3.934 3.421 1 96.27 39 ILE B C 1
ATOM 2888 O O . ILE B 1 39 ? -25.461 4.861 3.746 1 96.27 39 ILE B O 1
ATOM 2892 N N . THR B 1 40 ? -27.548 4.078 3.412 1 91.87 40 THR B N 1
ATOM 2893 C CA . THR B 1 40 ? -28.173 5.393 3.495 1 91.87 40 THR B CA 1
ATOM 2894 C C . THR B 1 40 ? -28.578 5.71 4.931 1 91.87 40 THR B C 1
ATOM 2896 O O . THR B 1 40 ? -28.965 6.84 5.238 1 91.87 40 THR B O 1
ATOM 2899 N N . THR B 1 41 ? -28.507 4.74 5.813 1 90.23 41 THR B N 1
ATOM 2900 C CA . THR B 1 41 ? -28.838 5.009 7.208 1 90.23 41 THR B CA 1
ATOM 2901 C C . THR B 1 41 ? -27.802 5.934 7.841 1 90.23 41 THR B C 1
ATOM 2903 O O . THR B 1 41 ? -26.665 6.013 7.373 1 90.23 41 THR B O 1
ATOM 2906 N N . LYS B 1 42 ? -28.218 6.694 8.861 1 80.4 42 LYS B N 1
ATOM 2907 C CA . LYS B 1 42 ? -27.302 7.574 9.58 1 80.4 42 LYS B CA 1
ATOM 2908 C C . LYS B 1 42 ? -26.159 6.782 10.209 1 80.4 42 LYS B C 1
ATOM 2910 O O . LYS B 1 42 ? -26.394 5.838 10.966 1 80.4 42 LYS B O 1
ATOM 2915 N N . GLY B 1 43 ? -24.935 7.088 9.898 1 78.99 43 GLY B N 1
ATOM 2916 C CA . GLY B 1 43 ? -23.757 6.415 10.422 1 78.99 43 GLY B CA 1
ATOM 2917 C C . GLY B 1 43 ? -23.391 5.163 9.647 1 78.99 43 GLY B C 1
ATOM 2918 O O . GLY B 1 43 ? -22.459 4.447 10.02 1 78.99 43 GLY B O 1
ATOM 2919 N N . VAL B 1 44 ? -24.037 4.765 8.525 1 90.14 44 VAL B N 1
ATOM 2920 C CA . VAL B 1 44 ? -23.808 3.588 7.694 1 90.14 44 VAL B CA 1
ATOM 2921 C C . VAL B 1 44 ? -23.885 2.327 8.552 1 90.14 44 VAL B C 1
ATOM 2923 O O . VAL B 1 44 ? -23.272 2.257 9.62 1 90.14 44 VAL B O 1
ATOM 2926 N N . ASP B 1 45 ? -24.634 1.361 8.286 1 96.2 45 ASP B N 1
ATOM 2927 C CA . ASP B 1 45 ? -24.748 0.067 8.951 1 96.2 45 ASP B CA 1
ATOM 2928 C C . ASP B 1 45 ? -23.732 -0.928 8.395 1 96.2 45 ASP B C 1
ATOM 2930 O O . ASP B 1 45 ? -24.086 -1.809 7.608 1 96.2 45 ASP B O 1
ATOM 2934 N N . GLU B 1 46 ? -22.494 -0.897 8.885 1 96.5 46 GLU B N 1
ATOM 2935 C CA . GLU B 1 46 ? -21.396 -1.724 8.394 1 96.5 46 GLU B CA 1
ATOM 2936 C C . GLU B 1 46 ? -21.645 -3.201 8.683 1 96.5 46 GLU B C 1
ATOM 2938 O O . GLU B 1 46 ? -21.249 -4.068 7.901 1 96.5 46 GLU B O 1
ATOM 2943 N N . LYS B 1 47 ? -22.325 -3.491 9.762 1 97.16 47 LYS B N 1
ATOM 2944 C CA . LYS B 1 47 ? -22.575 -4.878 10.146 1 97.16 47 LYS B CA 1
ATOM 2945 C C . LYS B 1 47 ? -23.414 -5.597 9.094 1 97.16 47 LYS B C 1
ATOM 2947 O O . LYS B 1 47 ? -23.103 -6.726 8.71 1 97.16 47 LYS B O 1
ATOM 2952 N N . THR B 1 48 ? -24.457 -4.923 8.666 1 98.33 48 THR B N 1
ATOM 2953 C CA . THR B 1 48 ? -25.318 -5.499 7.638 1 98.33 48 THR B CA 1
ATOM 2954 C C . THR B 1 48 ? -24.555 -5.667 6.327 1 98.33 48 THR B C 1
ATOM 2956 O O . THR B 1 48 ? -24.669 -6.7 5.664 1 98.33 48 THR B O 1
ATOM 2959 N N . ILE B 1 49 ? -23.742 -4.654 5.94 1 98.66 49 ILE B N 1
ATOM 2960 C CA . ILE B 1 49 ? -22.953 -4.685 4.714 1 98.66 49 ILE B CA 1
ATOM 2961 C C . ILE B 1 49 ? -21.985 -5.866 4.753 1 98.66 49 ILE B C 1
ATOM 2963 O O . ILE B 1 49 ? -21.915 -6.651 3.804 1 98.66 49 ILE B O 1
ATOM 2967 N N . ILE B 1 50 ? -21.278 -6.027 5.884 1 98.56 50 ILE B N 1
ATOM 2968 C CA . ILE B 1 50 ? -20.299 -7.093 6.063 1 98.56 50 ILE B CA 1
ATOM 2969 C C . ILE B 1 50 ? -21.001 -8.449 6.033 1 98.56 50 ILE B C 1
ATOM 2971 O O . ILE B 1 50 ? -20.563 -9.367 5.335 1 98.56 50 ILE B O 1
ATOM 2975 N N . SER B 1 51 ? -22.138 -8.578 6.741 1 97.89 51 SER B N 1
ATOM 2976 C CA . SER B 1 51 ? -22.868 -9.838 6.827 1 97.89 51 SER B CA 1
ATOM 2977 C C . SER B 1 51 ? -23.301 -10.322 5.447 1 97.89 51 SER B C 1
ATOM 2979 O O . SER B 1 51 ? -23.222 -11.516 5.149 1 97.89 51 SER B O 1
ATOM 2981 N N . ILE B 1 52 ? -23.697 -9.423 4.635 1 98.64 52 ILE B N 1
ATOM 2982 C CA . ILE B 1 52 ? -24.22 -9.798 3.325 1 98.64 52 ILE B CA 1
ATOM 2983 C C . ILE B 1 52 ? -23.064 -10.103 2.376 1 98.64 52 ILE B C 1
ATOM 2985 O O . ILE B 1 52 ? -22.993 -11.194 1.804 1 98.64 52 ILE B O 1
ATOM 2989 N N . LEU B 1 53 ? -22.093 -9.23 2.267 1 98.73 53 LEU B N 1
ATOM 2990 C CA . LEU B 1 53 ? -21.156 -9.28 1.15 1 98.73 53 LEU B CA 1
ATOM 2991 C C . LEU B 1 53 ? -20.033 -10.275 1.426 1 98.73 53 LEU B C 1
ATOM 2993 O O . LEU B 1 53 ? -19.349 -10.718 0.501 1 98.73 53 LEU B O 1
ATOM 2997 N N . THR B 1 54 ? -19.787 -10.635 2.713 1 98.44 54 THR B N 1
ATOM 2998 C CA . THR B 1 54 ? -18.75 -11.618 3.007 1 98.44 54 THR B CA 1
ATOM 2999 C C . THR B 1 54 ? -19.335 -13.027 3.04 1 98.44 54 THR B C 1
ATOM 3001 O O . THR B 1 54 ? -18.601 -14.007 3.188 1 98.44 54 THR B O 1
ATOM 3004 N N . ASN B 1 55 ? -20.683 -13.15 2.851 1 97.93 55 ASN B N 1
ATOM 3005 C CA . ASN B 1 55 ? -21.321 -14.46 2.919 1 97.93 55 ASN B CA 1
ATOM 3006 C C . ASN B 1 55 ? -22.034 -14.805 1.615 1 97.93 55 ASN B C 1
ATOM 3008 O O . ASN B 1 55 ? -22.916 -15.665 1.593 1 97.93 55 ASN B O 1
ATOM 3012 N N . ARG B 1 56 ? -21.765 -14.108 0.602 1 98.48 56 ARG B N 1
ATOM 3013 C CA . ARG B 1 56 ? -22.257 -14.393 -0.742 1 98.48 56 ARG B CA 1
ATOM 3014 C C . ARG B 1 56 ? -21.109 -14.743 -1.683 1 98.48 56 ARG B C 1
ATOM 3016 O O . ARG B 1 56 ? -20.015 -14.188 -1.569 1 98.48 56 ARG B O 1
ATOM 3023 N N . THR B 1 57 ? -21.358 -15.647 -2.57 1 98.16 57 THR B N 1
ATOM 3024 C CA . THR B 1 57 ? -20.365 -15.958 -3.591 1 98.16 57 THR B CA 1
ATOM 3025 C C . THR B 1 57 ? -20.261 -14.826 -4.608 1 98.16 57 THR B C 1
ATOM 3027 O O . THR B 1 57 ? -21.116 -13.938 -4.646 1 98.16 57 THR B O 1
ATOM 3030 N N . ASN B 1 58 ? -19.209 -14.815 -5.361 1 98.34 58 ASN B N 1
ATOM 3031 C CA . ASN B 1 58 ? -19.028 -13.782 -6.375 1 98.34 58 ASN B CA 1
ATOM 3032 C C . ASN B 1 58 ? -20.199 -13.745 -7.353 1 98.34 58 ASN B C 1
ATOM 3034 O O . ASN B 1 58 ? -20.664 -12.668 -7.73 1 98.34 58 ASN B O 1
ATOM 3038 N N . THR B 1 59 ? -20.662 -14.935 -7.784 1 98.3 59 THR B N 1
ATOM 3039 C CA . THR B 1 59 ? -21.812 -14.991 -8.68 1 98.3 59 THR B CA 1
ATOM 3040 C C . THR B 1 59 ? -23.018 -14.294 -8.057 1 98.3 59 THR B C 1
ATOM 3042 O O . THR B 1 59 ? -23.699 -13.509 -8.72 1 98.3 59 THR B O 1
ATOM 3045 N N . GLN B 1 60 ? -23.238 -14.564 -6.783 1 98.8 60 GLN B N 1
ATOM 3046 C CA . GLN B 1 60 ? -24.349 -13.942 -6.071 1 98.8 60 GLN B CA 1
ATOM 3047 C C . GLN B 1 60 ? -24.134 -12.439 -5.92 1 98.8 60 GLN B C 1
ATOM 3049 O O . GLN B 1 60 ? -25.074 -11.654 -6.062 1 98.8 60 GLN B O 1
ATOM 3054 N N . ARG B 1 61 ? -22.92 -12.007 -5.66 1 98.85 61 ARG B N 1
ATOM 3055 C CA . ARG B 1 61 ? -22.62 -10.584 -5.539 1 98.85 61 ARG B CA 1
ATOM 3056 C C . ARG B 1 61 ? -22.847 -9.861 -6.863 1 98.85 61 ARG B C 1
ATOM 3058 O O . ARG B 1 61 ? -23.309 -8.718 -6.881 1 98.85 61 ARG B O 1
ATOM 3065 N N . GLN B 1 62 ? -22.539 -10.553 -7.992 1 98.79 62 GLN B N 1
ATOM 3066 C CA . GLN B 1 62 ? -22.805 -9.947 -9.293 1 98.79 62 GLN B CA 1
ATOM 3067 C C . GLN B 1 62 ? -24.302 -9.741 -9.508 1 98.79 62 GLN B C 1
ATOM 3069 O O . GLN B 1 62 ? -24.718 -8.737 -10.089 1 98.79 62 GLN B O 1
ATOM 3074 N N . GLU B 1 63 ? -25.066 -10.685 -9.025 1 98.79 63 GLU B N 1
ATOM 3075 C CA . GLU B 1 63 ? -26.516 -10.547 -9.114 1 98.79 63 GLU B CA 1
ATOM 3076 C C . GLU B 1 63 ? -27.016 -9.399 -8.241 1 98.79 63 GLU B C 1
ATOM 3078 O O . GLU B 1 63 ? -27.931 -8.67 -8.629 1 98.79 63 GLU B O 1
ATOM 3083 N N . ILE B 1 64 ? -26.438 -9.234 -7.084 1 98.9 64 ILE B N 1
ATOM 3084 C CA . ILE B 1 64 ? -26.807 -8.154 -6.176 1 98.9 64 ILE B CA 1
ATOM 3085 C C . ILE B 1 64 ? -26.509 -6.806 -6.83 1 98.9 64 ILE B C 1
ATOM 3087 O O . ILE B 1 64 ? -27.319 -5.879 -6.752 1 98.9 64 ILE B O 1
ATOM 3091 N N . ILE B 1 65 ? -25.355 -6.725 -7.469 1 98.82 65 ILE B N 1
ATOM 3092 C CA . ILE B 1 65 ? -24.938 -5.497 -8.138 1 98.82 65 ILE B CA 1
ATOM 3093 C C . ILE B 1 65 ? -25.975 -5.105 -9.188 1 98.82 65 ILE B C 1
ATOM 3095 O O . ILE B 1 65 ? -26.396 -3.947 -9.252 1 98.82 65 ILE B O 1
ATOM 3099 N N . LYS B 1 66 ? -26.414 -6.066 -9.967 1 98.61 66 LYS B N 1
ATOM 3100 C CA . LYS B 1 66 ? -27.411 -5.818 -11.004 1 98.61 66 LYS B CA 1
ATOM 3101 C C . LYS B 1 66 ? -28.742 -5.386 -10.395 1 98.61 66 LYS B C 1
ATOM 3103 O O . LYS B 1 66 ? -29.37 -4.438 -10.872 1 98.61 66 LYS B O 1
ATOM 3108 N N . SER B 1 67 ? -29.181 -6.086 -9.357 1 98.74 67 SER B N 1
ATOM 3109 C CA . SER B 1 67 ? -30.444 -5.773 -8.695 1 98.74 67 SER B CA 1
ATOM 3110 C C . SER B 1 67 ? -30.412 -4.38 -8.075 1 98.74 67 SER B C 1
ATOM 3112 O O . SER B 1 67 ? -31.412 -3.659 -8.103 1 98.74 67 SER B O 1
ATOM 3114 N N . TYR B 1 68 ? -29.302 -4.04 -7.499 1 98.75 68 TYR B N 1
ATOM 3115 C CA . TYR B 1 68 ? -29.121 -2.726 -6.894 1 98.75 68 TYR B CA 1
ATOM 3116 C C . TYR B 1 68 ? -29.252 -1.622 -7.936 1 98.75 68 TYR B C 1
ATOM 3118 O O . TYR B 1 68 ? -29.932 -0.619 -7.705 1 98.75 68 TYR B O 1
ATOM 3126 N N . LYS B 1 69 ? -28.627 -1.816 -9.033 1 98.31 69 LYS B N 1
ATOM 3127 C CA . LYS B 1 69 ? -28.685 -0.848 -10.124 1 98.31 69 LYS B CA 1
ATOM 3128 C C . LYS B 1 69 ? -30.11 -0.697 -10.649 1 98.31 69 LYS B C 1
ATOM 3130 O O . LYS B 1 69 ? -30.568 0.419 -10.904 1 98.31 69 LYS B O 1
ATOM 3135 N N . ASN B 1 70 ? -30.747 -1.773 -10.83 1 97.88 70 ASN B N 1
ATOM 3136 C CA . ASN B 1 70 ? -32.124 -1.754 -11.313 1 97.88 70 ASN B CA 1
ATOM 3137 C C . ASN B 1 70 ? -33.045 -1.008 -10.352 1 97.88 70 ASN B C 1
ATOM 3139 O O . ASN B 1 70 ? -33.943 -0.283 -10.783 1 97.88 70 ASN B O 1
ATOM 3143 N N . ALA B 1 71 ? -32.789 -1.194 -9.061 1 97.55 71 ALA B N 1
ATOM 3144 C CA . ALA B 1 71 ? -33.675 -0.646 -8.038 1 97.55 71 ALA B CA 1
ATOM 3145 C C . ALA B 1 71 ? -33.371 0.828 -7.782 1 97.55 71 ALA B C 1
ATOM 3147 O O . ALA B 1 71 ? -34.27 1.605 -7.452 1 97.55 71 ALA B O 1
ATOM 3148 N N . THR B 1 72 ? -32.124 1.258 -7.882 1 97.08 72 THR B N 1
ATOM 3149 C CA . THR B 1 72 ? -31.751 2.584 -7.402 1 97.08 72 THR B CA 1
ATOM 3150 C C . THR B 1 72 ? -31.223 3.445 -8.546 1 97.08 72 THR B C 1
ATOM 3152 O O . THR B 1 72 ? -31.073 4.659 -8.397 1 97.08 72 THR B O 1
ATOM 3155 N N . SER B 1 73 ? -30.88 2.796 -9.675 1 96.91 73 SER B N 1
ATOM 3156 C CA . SER B 1 73 ? -30.232 3.445 -10.81 1 96.91 73 SER B CA 1
ATOM 3157 C C . SER B 1 73 ? -28.83 3.923 -10.447 1 96.91 73 SER B C 1
ATOM 3159 O O . SER B 1 73 ? -28.268 4.786 -11.124 1 96.91 73 SER B O 1
ATOM 3161 N N . LYS B 1 74 ? -28.306 3.453 -9.322 1 96.81 74 LYS B N 1
ATOM 3162 C CA . LYS B 1 74 ? -26.96 3.789 -8.866 1 96.81 74 LYS B CA 1
ATOM 3163 C C . LYS B 1 74 ? -26.049 2.566 -8.894 1 96.81 74 LYS B C 1
ATOM 3165 O O . LYS B 1 74 ? -26.525 1.432 -8.982 1 96.81 74 LYS B O 1
ATOM 3170 N N . ASP B 1 75 ? -24.754 2.897 -8.844 1 97.13 75 ASP B N 1
ATOM 3171 C CA . ASP B 1 75 ? -23.75 1.839 -8.808 1 97.13 75 ASP B CA 1
ATOM 3172 C C . ASP B 1 75 ? -23.397 1.465 -7.37 1 97.13 75 ASP B C 1
ATOM 3174 O O . ASP B 1 75 ? -23.011 2.326 -6.576 1 97.13 75 ASP B O 1
ATOM 3178 N N . LEU B 1 76 ? -23.521 0.209 -7.072 1 98.1 76 LEU B N 1
ATOM 3179 C CA . LEU B 1 76 ? -23.305 -0.263 -5.709 1 98.1 76 LEU B CA 1
ATOM 3180 C C . LEU B 1 76 ? -21.874 0.014 -5.259 1 98.1 76 LEU B C 1
ATOM 3182 O O . LEU B 1 76 ? -21.647 0.438 -4.124 1 98.1 76 LEU B O 1
ATOM 3186 N N . ALA B 1 77 ? -20.876 -0.303 -6.09 1 96.44 77 ALA B N 1
ATOM 3187 C CA . ALA B 1 77 ? -19.475 -0.088 -5.737 1 96.44 77 ALA B CA 1
ATOM 3188 C C . ALA B 1 77 ? -19.213 1.376 -5.397 1 96.44 77 ALA B C 1
ATOM 3190 O O . ALA B 1 77 ? -18.5 1.679 -4.437 1 96.44 77 ALA B O 1
ATOM 3191 N N . THR B 1 78 ? -19.756 2.252 -6.187 1 93.24 78 THR B N 1
ATOM 3192 C CA . THR B 1 78 ? -19.599 3.684 -5.957 1 93.24 78 THR B CA 1
ATOM 3193 C C . THR B 1 78 ? -20.205 4.086 -4.616 1 93.24 78 THR B C 1
ATOM 3195 O O . THR B 1 78 ? -19.59 4.831 -3.85 1 93.24 78 THR B O 1
ATOM 3198 N N . ASP B 1 79 ? -21.436 3.598 -4.352 1 95.06 79 ASP B N 1
ATOM 3199 C CA . ASP B 1 79 ? -22.103 3.934 -3.098 1 95.06 79 ASP B CA 1
ATOM 3200 C C . ASP B 1 79 ? -21.328 3.392 -1.9 1 95.06 79 ASP B C 1
ATOM 3202 O O . ASP B 1 79 ? -21.206 4.066 -0.875 1 95.06 79 ASP B O 1
ATOM 3206 N N . LEU B 1 80 ? -20.79 2.205 -2.028 1 96.32 80 LEU B N 1
ATOM 3207 C CA . LEU B 1 80 ? -20.044 1.593 -0.934 1 96.32 80 LEU B CA 1
ATOM 3208 C C . LEU B 1 80 ? -18.716 2.309 -0.713 1 96.32 80 LEU B C 1
ATOM 3210 O O . LEU B 1 80 ? -18.257 2.439 0.424 1 96.32 80 LEU B O 1
ATOM 3214 N N . LYS B 1 81 ? -18.063 2.69 -1.764 1 91.05 81 LYS B N 1
ATOM 3215 C CA . LYS B 1 81 ? -16.825 3.454 -1.639 1 91.05 81 LYS B CA 1
ATOM 3216 C C . LYS B 1 81 ? -17.054 4.746 -0.859 1 91.05 81 LYS B C 1
ATOM 3218 O O . LYS B 1 81 ? -16.198 5.166 -0.077 1 91.05 81 LYS B O 1
ATOM 3223 N N . GLY B 1 82 ? -18.206 5.332 -1.062 1 87.24 82 GLY B N 1
ATOM 3224 C CA . GLY B 1 82 ? -18.544 6.555 -0.352 1 87.24 82 GLY B CA 1
ATOM 3225 C C . GLY B 1 82 ? -18.936 6.317 1.094 1 87.24 82 GLY B C 1
ATOM 3226 O O . GLY B 1 82 ? -18.818 7.214 1.931 1 87.24 82 GLY B O 1
ATOM 3227 N N . ALA B 1 83 ? -19.342 5.085 1.402 1 91.28 83 ALA B N 1
ATOM 3228 C CA . ALA B 1 83 ? -19.91 4.776 2.712 1 91.28 83 ALA B CA 1
ATOM 3229 C C . ALA B 1 83 ? -18.864 4.153 3.631 1 91.28 83 ALA B C 1
ATOM 3231 O O . ALA B 1 83 ? -18.988 4.216 4.856 1 91.28 83 ALA B O 1
ATOM 3232 N N . LEU B 1 84 ? -17.856 3.514 3.046 1 92.81 84 LEU B N 1
ATOM 3233 C CA . LEU B 1 84 ? -16.858 2.767 3.803 1 92.81 84 LEU B CA 1
ATOM 3234 C C . LEU B 1 84 ? -15.485 3.422 3.685 1 92.81 84 LEU B C 1
ATOM 3236 O O . LEU B 1 84 ? -15.264 4.257 2.805 1 92.81 84 LEU B O 1
ATOM 3240 N N . SER B 1 85 ? -14.578 3.014 4.619 1 87.84 85 SER B N 1
ATOM 3241 C CA . SER B 1 85 ? -13.229 3.57 4.577 1 87.84 85 SER B CA 1
ATOM 3242 C C . SER B 1 85 ? -12.19 2.531 4.985 1 87.84 85 SER B C 1
ATOM 3244 O O . SER B 1 85 ? -12.538 1.47 5.508 1 87.84 85 SER B O 1
ATOM 3246 N N . GLY B 1 86 ? -10.972 2.837 4.58 1 86.89 86 GLY B N 1
ATOM 3247 C CA . GLY B 1 86 ? -9.838 2.058 5.052 1 86.89 86 GLY B CA 1
ATOM 3248 C C . GLY B 1 86 ? -9.809 0.648 4.493 1 86.89 86 GLY B C 1
ATOM 3249 O O . GLY B 1 86 ? -10.145 0.43 3.327 1 86.89 86 GLY B O 1
ATOM 3250 N N . HIS B 1 87 ? -9.37 -0.269 5.346 1 91.07 87 HIS B N 1
ATOM 3251 C CA . HIS B 1 87 ? -9.152 -1.643 4.909 1 91.07 87 HIS B CA 1
ATOM 3252 C C . HIS B 1 87 ? -10.476 -2.355 4.651 1 91.07 87 HIS B C 1
ATOM 3254 O O . HIS B 1 87 ? -10.566 -3.204 3.762 1 91.07 87 HIS B O 1
ATOM 3260 N N . LEU B 1 88 ? -11.555 -1.944 5.448 1 95.13 88 LEU B N 1
ATOM 3261 C CA . LEU B 1 88 ? -12.864 -2.532 5.186 1 95.13 88 LEU B CA 1
ATOM 3262 C C . LEU B 1 88 ? -13.334 -2.205 3.773 1 95.13 88 LEU B C 1
ATOM 3264 O O . LEU B 1 88 ? -13.84 -3.078 3.064 1 95.13 88 LEU B O 1
ATOM 3268 N N . GLU B 1 89 ? -13.179 -0.943 3.415 1 95.84 89 GLU B N 1
ATOM 3269 C CA . GLU B 1 89 ? -13.519 -0.512 2.063 1 95.84 89 GLU B CA 1
ATOM 3270 C C . GLU B 1 89 ? -12.8 -1.359 1.016 1 95.84 89 GLU B C 1
ATOM 3272 O O . GLU B 1 89 ? -13.42 -1.837 0.064 1 95.84 89 GLU B O 1
ATOM 3277 N N . THR B 1 90 ? -11.481 -1.611 1.207 1 95.56 90 THR B N 1
ATOM 3278 C CA . THR B 1 90 ? -10.655 -2.37 0.274 1 95.56 90 THR B CA 1
ATOM 3279 C C . THR B 1 90 ? -11.167 -3.801 0.139 1 95.56 90 THR B C 1
ATOM 3281 O O . THR B 1 90 ? -11.27 -4.327 -0.972 1 95.56 90 THR B O 1
ATOM 3284 N N . VAL B 1 91 ? -11.505 -4.404 1.257 1 98.03 91 VAL B N 1
ATOM 3285 C CA . VAL B 1 91 ? -12.011 -5.773 1.249 1 98.03 91 VAL B CA 1
ATOM 3286 C C . VAL B 1 91 ? -13.329 -5.832 0.479 1 98.03 91 VAL B C 1
ATOM 3288 O O . VAL B 1 91 ? -13.492 -6.659 -0.421 1 98.03 91 VAL B O 1
ATOM 3291 N N . ILE B 1 92 ? -14.26 -4.944 0.845 1 98.54 92 ILE B N 1
ATOM 3292 C CA . ILE B 1 92 ? -15.62 -4.985 0.319 1 98.54 92 ILE B CA 1
ATOM 3293 C C . ILE B 1 92 ? -15.604 -4.689 -1.178 1 98.54 92 ILE B C 1
ATOM 3295 O O . ILE B 1 92 ? -16.266 -5.376 -1.96 1 98.54 92 ILE B O 1
ATOM 3299 N N . LEU B 1 93 ? -14.85 -3.731 -1.609 1 98.01 93 LEU B N 1
ATOM 3300 C CA . LEU B 1 93 ? -14.768 -3.412 -3.03 1 98.01 93 LEU B CA 1
ATOM 3301 C C . LEU B 1 93 ? -14.125 -4.556 -3.808 1 98.01 93 LEU B C 1
ATOM 3303 O O . LEU B 1 93 ? -14.529 -4.849 -4.935 1 98.01 93 LEU B O 1
ATOM 3307 N N . GLY B 1 94 ? -13.116 -5.172 -3.216 1 98.46 94 GLY B N 1
ATOM 3308 C CA . GLY B 1 94 ? -12.522 -6.342 -3.844 1 98.46 94 GLY B CA 1
ATOM 3309 C C . GLY B 1 94 ? -13.516 -7.464 -4.074 1 98.46 94 GLY B C 1
ATOM 3310 O O . GLY B 1 94 ? -13.502 -8.107 -5.126 1 98.46 94 GLY B O 1
ATOM 3311 N N . LEU B 1 95 ? -14.387 -7.668 -3.12 1 98.68 95 LEU B N 1
ATOM 3312 C CA . LEU B 1 95 ? -15.354 -8.759 -3.175 1 98.68 95 LEU B CA 1
ATOM 3313 C C . LEU B 1 95 ? -16.401 -8.503 -4.254 1 98.68 95 LEU B C 1
ATOM 3315 O O . LEU B 1 95 ? -17.061 -9.436 -4.718 1 98.68 95 LEU B O 1
ATOM 3319 N N . LEU B 1 96 ? -16.602 -7.276 -4.669 1 98.52 96 LEU B N 1
ATOM 3320 C CA . LEU B 1 96 ? -17.616 -6.934 -5.661 1 98.52 96 LEU B CA 1
ATOM 3321 C C . LEU B 1 96 ? -17.092 -7.164 -7.075 1 98.52 96 LEU B C 1
ATOM 3323 O O . LEU B 1 96 ? -17.868 -7.195 -8.032 1 98.52 96 LEU B O 1
ATOM 3327 N N . MET B 1 97 ? -15.818 -7.288 -7.186 1 98.27 97 MET B N 1
ATOM 3328 C CA . MET B 1 97 ? -15.208 -7.462 -8.501 1 98.27 97 MET B CA 1
ATOM 3329 C C . MET B 1 97 ? -15.2 -8.932 -8.907 1 98.27 97 MET B C 1
ATOM 3331 O O . MET B 1 97 ? -14.993 -9.81 -8.068 1 98.27 97 MET B O 1
ATOM 3335 N N . THR B 1 98 ? -15.429 -9.158 -10.218 1 98.15 98 THR B N 1
ATOM 3336 C CA . THR B 1 98 ? -15.168 -10.506 -10.711 1 98.15 98 THR B CA 1
ATOM 3337 C C . THR B 1 98 ? -13.691 -10.86 -10.564 1 98.15 98 THR B C 1
ATOM 3339 O O . THR B 1 98 ? -12.837 -9.972 -10.515 1 98.15 98 THR B O 1
ATOM 3342 N N . PRO B 1 99 ? -13.365 -12.141 -10.483 1 97.34 99 PRO B N 1
ATOM 3343 C CA . PRO B 1 99 ? -11.975 -12.55 -10.266 1 97.34 99 PRO B CA 1
ATOM 3344 C C . PRO B 1 99 ? -11.014 -11.933 -11.279 1 97.34 99 PRO B C 1
ATOM 3346 O O . PRO B 1 99 ? -9.933 -11.469 -10.906 1 97.34 99 PRO B O 1
ATOM 3349 N N . ALA B 1 100 ? -11.373 -11.849 -12.554 1 97.79 100 ALA B N 1
ATOM 3350 C CA . ALA B 1 100 ? -10.501 -11.295 -13.586 1 97.79 100 ALA B CA 1
ATOM 3351 C C . ALA B 1 100 ? -10.267 -9.803 -13.363 1 97.79 100 ALA B C 1
ATOM 3353 O O . ALA B 1 100 ? -9.137 -9.322 -13.476 1 97.79 100 ALA B O 1
ATOM 3354 N N . ILE B 1 101 ? -11.311 -9.083 -13.021 1 98.29 101 ILE B N 1
ATOM 3355 C CA . ILE B 1 101 ? -11.212 -7.648 -12.778 1 98.29 101 ILE B CA 1
ATOM 3356 C C . ILE B 1 101 ? -10.403 -7.394 -11.508 1 98.29 101 ILE B C 1
ATOM 3358 O O . ILE B 1 101 ? -9.562 -6.493 -11.471 1 98.29 101 ILE B O 1
ATOM 3362 N N . TYR B 1 102 ? -10.664 -8.175 -10.517 1 98.26 102 TYR B N 1
ATOM 3363 C CA . TYR B 1 102 ? -9.91 -8.052 -9.274 1 98.26 102 TYR B CA 1
ATOM 3364 C C . TYR B 1 102 ? -8.421 -8.263 -9.516 1 98.26 102 TYR B C 1
ATOM 3366 O O . TYR B 1 102 ? -7.592 -7.479 -9.047 1 98.26 102 TYR B O 1
ATOM 3374 N N . ASP B 1 103 ? -8.08 -9.324 -10.208 1 97.59 103 ASP B N 1
ATOM 3375 C CA . ASP B 1 103 ? -6.684 -9.612 -10.524 1 97.59 103 ASP B CA 1
ATOM 3376 C C . ASP B 1 103 ? -6.038 -8.447 -11.269 1 97.59 103 ASP B C 1
ATOM 3378 O O . ASP B 1 103 ? -4.893 -8.084 -10.992 1 97.59 103 ASP B O 1
ATOM 3382 N N . ALA B 1 104 ? -6.759 -7.887 -12.209 1 97.77 104 ALA B N 1
ATOM 3383 C CA . ALA B 1 104 ? -6.254 -6.745 -12.966 1 97.77 104 ALA B CA 1
ATOM 3384 C C . ALA B 1 104 ? -5.944 -5.569 -12.044 1 97.77 104 ALA B C 1
ATOM 3386 O O . ALA B 1 104 ? -4.908 -4.916 -12.187 1 97.77 104 ALA B O 1
ATOM 3387 N N . HIS B 1 105 ? -6.836 -5.351 -11.108 1 96.73 105 HIS B N 1
ATOM 3388 C CA . HIS B 1 105 ? -6.643 -4.247 -10.174 1 96.73 105 HIS B CA 1
ATOM 3389 C C . HIS B 1 105 ? -5.444 -4.498 -9.265 1 96.73 105 HIS B C 1
ATOM 3391 O O . HIS B 1 105 ? -4.708 -3.567 -8.931 1 96.73 105 HIS B O 1
ATOM 3397 N N . ILE B 1 106 ? -5.227 -5.715 -8.819 1 96.52 106 ILE B N 1
ATOM 3398 C CA . ILE B 1 106 ? -4.096 -6.045 -7.958 1 96.52 106 ILE B CA 1
ATOM 3399 C C . ILE B 1 106 ? -2.79 -5.851 -8.725 1 96.52 106 ILE B C 1
ATOM 3401 O O . ILE B 1 106 ? -1.84 -5.259 -8.207 1 96.52 106 ILE B O 1
ATOM 3405 N N . ILE B 1 107 ? -2.727 -6.3 -9.969 1 96.53 107 ILE B N 1
ATOM 3406 C CA . ILE B 1 107 ? -1.534 -6.114 -10.787 1 96.53 107 ILE B CA 1
ATOM 3407 C C . ILE B 1 107 ? -1.26 -4.623 -10.97 1 96.53 107 ILE B C 1
ATOM 3409 O O . ILE B 1 107 ? -0.119 -4.175 -10.841 1 96.53 107 ILE B O 1
ATOM 3413 N N . ARG B 1 108 ? -2.282 -3.883 -11.25 1 94.7 108 ARG B N 1
ATOM 3414 C CA . ARG B 1 108 ? -2.119 -2.442 -11.417 1 94.7 108 ARG B CA 1
ATOM 3415 C C . ARG B 1 108 ? -1.543 -1.807 -10.156 1 94.7 108 ARG B C 1
ATOM 3417 O O . ARG B 1 108 ? -0.656 -0.954 -10.234 1 94.7 108 ARG B O 1
ATOM 3424 N N . GLN B 1 109 ? -2.066 -2.238 -9.074 1 92.2 109 GLN B N 1
ATOM 3425 C CA . GLN B 1 109 ? -1.62 -1.706 -7.79 1 92.2 109 GLN B CA 1
ATOM 3426 C C . GLN B 1 109 ? -0.152 -2.036 -7.538 1 92.2 109 GLN B C 1
ATOM 3428 O O . GLN B 1 109 ? 0.574 -1.241 -6.936 1 92.2 109 GLN B O 1
ATOM 3433 N N . THR B 1 110 ? 0.274 -3.21 -7.989 1 92.42 110 THR B N 1
ATOM 3434 C CA . THR B 1 110 ? 1.652 -3.639 -7.772 1 92.42 110 THR B CA 1
ATOM 3435 C C . THR B 1 110 ? 2.618 -2.792 -8.596 1 92.42 110 THR B C 1
ATOM 3437 O O . THR B 1 110 ? 3.79 -2.655 -8.24 1 92.42 110 THR B O 1
ATOM 3440 N N . LEU B 1 111 ? 2.111 -2.241 -9.678 1 90.67 111 LEU B N 1
ATOM 3441 C CA . LEU B 1 111 ? 2.968 -1.553 -10.638 1 90.67 111 LEU B CA 1
ATOM 3442 C C . LEU B 1 111 ? 2.903 -0.042 -10.44 1 90.67 111 LEU B C 1
ATOM 3444 O O . LEU B 1 111 ? 3.709 0.698 -11.007 1 90.67 111 LEU B O 1
ATOM 3448 N N . GLN B 1 112 ? 1.888 0.328 -9.654 1 82.45 112 GLN B N 1
ATOM 3449 C CA . GLN B 1 112 ? 1.688 1.764 -9.494 1 82.45 112 GLN B CA 1
ATOM 3450 C C . GLN B 1 112 ? 2.272 2.257 -8.173 1 82.45 112 GLN B C 1
ATOM 3452 O O . GLN B 1 112 ? 2.353 1.5 -7.204 1 82.45 112 GLN B O 1
ATOM 3457 N N . GLY B 1 113 ? 3.058 3.419 -8.176 1 77.8 113 GLY B N 1
ATOM 3458 C CA . GLY B 1 113 ? 3.656 4.012 -6.99 1 77.8 113 GLY B CA 1
ATOM 3459 C C . GLY B 1 113 ? 5.145 4.262 -7.134 1 77.8 113 GLY B C 1
ATOM 3460 O O . GLY B 1 113 ? 5.69 4.18 -8.237 1 77.8 113 GLY B O 1
ATOM 3461 N N . LEU B 1 114 ? 5.828 4.654 -6.101 1 80.66 114 LEU B N 1
ATOM 3462 C CA . LEU B 1 114 ? 7.244 5.004 -6.119 1 80.66 114 LEU B CA 1
ATOM 3463 C C . LEU B 1 114 ? 8.112 3.755 -6.236 1 80.66 114 LEU B C 1
ATOM 3465 O O . LEU B 1 114 ? 9.181 3.792 -6.848 1 80.66 114 LEU B O 1
ATOM 3469 N N . GLY B 1 115 ? 7.543 2.542 -5.989 1 82.62 115 GLY B N 1
ATOM 3470 C CA . GLY B 1 115 ? 8.193 1.247 -6.105 1 82.62 115 GLY B CA 1
ATOM 3471 C C . GLY B 1 115 ? 7.265 0.156 -6.604 1 82.62 115 GLY B C 1
ATOM 3472 O O . GLY B 1 115 ? 6.072 0.392 -6.804 1 82.62 115 GLY B O 1
ATOM 3473 N N . THR B 1 116 ? 7.933 -0.945 -6.968 1 88.17 116 THR B N 1
ATOM 3474 C CA . THR B 1 116 ? 7.175 -2.104 -7.427 1 88.17 116 THR B CA 1
ATOM 3475 C C . THR B 1 116 ? 7.01 -3.122 -6.302 1 88.17 116 THR B C 1
ATOM 3477 O O . THR B 1 116 ? 7.951 -3.381 -5.549 1 88.17 116 THR B O 1
ATOM 3480 N N . ASP B 1 117 ? 5.849 -3.571 -6.137 1 90.07 117 ASP B N 1
ATOM 3481 C CA . ASP B 1 117 ? 5.618 -4.681 -5.218 1 90.07 117 ASP B CA 1
ATOM 3482 C C . ASP B 1 117 ? 5.885 -6.022 -5.898 1 90.07 117 ASP B C 1
ATOM 3484 O O . ASP B 1 117 ? 4.949 -6.714 -6.306 1 90.07 117 ASP B O 1
ATOM 3488 N N . GLU B 1 118 ? 7.11 -6.442 -5.887 1 92.54 118 GLU B N 1
ATOM 3489 C CA . GLU B 1 118 ? 7.524 -7.645 -6.603 1 92.54 118 GLU B CA 1
ATOM 3490 C C . GLU B 1 118 ? 6.946 -8.899 -5.954 1 92.54 118 GLU B C 1
ATOM 3492 O O . GLU B 1 118 ? 6.631 -9.872 -6.643 1 92.54 118 GLU B O 1
ATOM 3497 N N . GLU B 1 119 ? 6.863 -8.836 -4.68 1 92.34 119 GLU B N 1
ATOM 3498 C CA . GLU B 1 119 ? 6.355 -10.013 -3.982 1 92.34 119 GLU B CA 1
ATOM 3499 C C . GLU B 1 119 ? 4.934 -10.348 -4.427 1 92.34 119 GLU B C 1
ATOM 3501 O O . GLU B 1 119 ? 4.622 -11.507 -4.705 1 92.34 119 GLU B O 1
ATOM 3506 N N . CYS B 1 120 ? 4.068 -9.328 -4.48 1 93.69 120 CYS B N 1
ATOM 3507 C CA . CYS B 1 120 ? 2.688 -9.541 -4.901 1 93.69 120 CYS B CA 1
ATOM 3508 C C . CYS B 1 120 ? 2.618 -9.891 -6.383 1 93.69 120 CYS B C 1
ATOM 3510 O O . CYS B 1 120 ? 1.827 -10.745 -6.787 1 93.69 120 CYS B O 1
ATOM 3512 N N . LEU B 1 121 ? 3.45 -9.226 -7.195 1 96.31 121 LEU B N 1
ATOM 3513 C CA . LEU B 1 121 ? 3.522 -9.529 -8.621 1 96.31 121 LEU B CA 1
ATOM 3514 C C . LEU B 1 121 ? 3.881 -10.994 -8.847 1 96.31 121 LEU B C 1
ATOM 3516 O O . LEU B 1 121 ? 3.227 -11.683 -9.633 1 96.31 121 LEU B O 1
ATOM 3520 N N . ILE B 1 122 ? 4.911 -11.447 -8.116 1 97.01 122 ILE B N 1
ATOM 3521 C CA . ILE B 1 122 ? 5.381 -12.823 -8.231 1 97.01 122 ILE B CA 1
ATOM 3522 C C . ILE B 1 122 ? 4.273 -13.784 -7.806 1 97.01 122 ILE B C 1
ATOM 3524 O O . ILE B 1 122 ? 3.964 -14.741 -8.521 1 97.01 122 ILE B O 1
ATOM 3528 N N . GLU B 1 123 ? 3.681 -13.512 -6.67 1 97.17 123 GLU B N 1
ATOM 3529 C CA . GLU B 1 123 ? 2.617 -14.379 -6.174 1 97.17 123 GLU B CA 1
ATOM 3530 C C . GLU B 1 123 ? 1.513 -14.549 -7.214 1 97.17 123 GLU B C 1
ATOM 3532 O O . GLU B 1 123 ? 1.066 -15.668 -7.476 1 97.17 123 GLU B O 1
ATOM 3537 N N . MET B 1 124 ? 1.107 -13.498 -7.847 1 96.79 124 MET B N 1
ATOM 3538 C CA . MET B 1 124 ? 0.022 -13.521 -8.825 1 96.79 124 MET B CA 1
ATOM 3539 C C . MET B 1 124 ? 0.399 -14.369 -10.035 1 96.79 124 MET B C 1
ATOM 3541 O O . MET B 1 124 ? -0.412 -15.157 -10.523 1 96.79 124 MET B O 1
ATOM 3545 N N . LEU B 1 125 ? 1.601 -14.282 -10.437 1 97.1 125 LEU B N 1
ATOM 3546 C CA . LEU B 1 125 ? 2.002 -14.891 -11.701 1 97.1 125 LEU B CA 1
ATOM 3547 C C . LEU B 1 125 ? 2.328 -16.369 -11.513 1 97.1 125 LEU B C 1
ATOM 3549 O O . LEU B 1 125 ? 2.159 -17.169 -12.436 1 97.1 125 LEU B O 1
ATOM 3553 N N . VAL B 1 126 ? 2.738 -16.75 -10.301 1 96.45 126 VAL B N 1
ATOM 3554 C CA . VAL B 1 126 ? 3.194 -18.126 -10.129 1 96.45 126 VAL B CA 1
ATOM 3555 C C . VAL B 1 126 ? 2.027 -19.005 -9.685 1 96.45 126 VAL B C 1
ATOM 3557 O O . VAL B 1 126 ? 2.133 -20.234 -9.683 1 96.45 126 VAL B O 1
ATOM 3560 N N . THR B 1 127 ? 0.864 -18.448 -9.349 1 95.07 127 THR B N 1
ATOM 3561 C CA . THR B 1 127 ? -0.212 -19.238 -8.761 1 95.07 127 THR B CA 1
ATOM 3562 C C . THR B 1 127 ? -1.422 -19.279 -9.689 1 95.07 127 THR B C 1
ATOM 3564 O O . THR B 1 127 ? -2.455 -19.858 -9.346 1 95.07 127 THR B O 1
ATOM 3567 N N . ARG B 1 128 ? -1.339 -18.703 -10.852 1 93.75 128 ARG B N 1
ATOM 3568 C CA . ARG B 1 128 ? -2.478 -18.651 -11.762 1 93.75 128 ARG B CA 1
ATOM 3569 C C . ARG B 1 128 ? -2.223 -19.495 -13.007 1 93.75 128 ARG B C 1
ATOM 3571 O O . ARG B 1 128 ? -1.088 -19.59 -13.477 1 93.75 128 ARG B O 1
ATOM 3578 N N . ASP B 1 129 ? -3.266 -20.07 -13.52 1 92.83 129 ASP B N 1
ATOM 3579 C CA . ASP B 1 129 ? -3.161 -20.83 -14.762 1 92.83 129 ASP B CA 1
ATOM 3580 C C . ASP B 1 129 ? -3.307 -19.918 -15.978 1 92.83 129 ASP B C 1
ATOM 3582 O O . ASP B 1 129 ? -3.495 -18.708 -15.834 1 92.83 129 ASP B O 1
ATOM 3586 N N . ASN B 1 130 ? -3.239 -20.532 -17.187 1 94.77 130 ASN B N 1
ATOM 3587 C CA . ASN B 1 130 ? -3.243 -19.763 -18.427 1 94.77 130 ASN B CA 1
ATOM 3588 C C . ASN B 1 130 ? -4.537 -18.972 -18.592 1 94.77 130 ASN B C 1
ATOM 3590 O O . ASN B 1 130 ? -4.512 -17.812 -19.008 1 94.77 130 ASN B O 1
ATOM 3594 N N . LEU B 1 131 ? -5.624 -19.626 -18.319 1 94.44 131 LEU B N 1
ATOM 3595 C CA . LEU B 1 131 ? -6.92 -18.982 -18.504 1 94.44 131 LEU B CA 1
ATOM 3596 C C . LEU B 1 131 ? -7.042 -17.743 -17.623 1 94.44 131 LEU B C 1
ATOM 3598 O O . LEU B 1 131 ? -7.493 -16.692 -18.082 1 94.44 131 LEU B O 1
ATOM 3602 N N . ARG B 1 132 ? -6.645 -17.833 -16.354 1 94.7 132 ARG B N 1
ATOM 3603 C CA . ARG B 1 132 ? -6.721 -16.711 -15.424 1 94.7 132 ARG B CA 1
ATOM 3604 C C . ARG B 1 132 ? -5.798 -15.577 -15.856 1 94.7 132 ARG B C 1
ATOM 3606 O O . ARG B 1 132 ? -6.17 -14.404 -15.78 1 94.7 132 ARG B O 1
ATOM 3613 N N . LEU B 1 133 ? -4.631 -15.913 -16.312 1 97.15 133 LEU B N 1
ATOM 3614 C CA . LEU B 1 133 ? -3.672 -14.906 -16.751 1 97.15 133 LEU B CA 1
ATOM 3615 C C . LEU B 1 133 ? -4.189 -14.161 -17.977 1 97.15 133 LEU B C 1
ATOM 3617 O O . LEU B 1 133 ? -4.077 -12.935 -18.057 1 97.15 133 LEU B O 1
ATOM 3621 N N . ARG B 1 134 ? -4.759 -14.858 -18.876 1 97.02 134 ARG B N 1
ATOM 3622 C CA . ARG B 1 134 ? -5.295 -14.234 -20.081 1 97.02 134 ARG B CA 1
ATOM 3623 C C . ARG B 1 134 ? -6.512 -13.375 -19.758 1 97.02 134 ARG B C 1
ATOM 3625 O O . ARG B 1 134 ? -6.668 -12.279 -20.302 1 97.02 134 ARG B O 1
ATOM 3632 N N . SER B 1 135 ? -7.356 -13.932 -18.891 1 97.59 135 SER B N 1
ATOM 3633 C CA . SER B 1 135 ? -8.525 -13.167 -18.47 1 97.59 135 SER B CA 1
ATOM 3634 C C . SER B 1 135 ? -8.117 -11.888 -17.747 1 97.59 135 SER B C 1
ATOM 3636 O O . SER B 1 135 ? -8.753 -10.844 -17.913 1 97.59 135 SER B O 1
ATOM 3638 N N . MET B 1 136 ? -7.147 -11.986 -16.967 1 97.78 136 MET B N 1
ATOM 3639 C CA . MET B 1 136 ? -6.6 -10.835 -16.253 1 97.78 136 MET B CA 1
ATOM 3640 C C . MET B 1 136 ? -6.079 -9.786 -17.229 1 97.78 136 MET B C 1
ATOM 3642 O O . MET B 1 136 ? -6.317 -8.591 -17.049 1 97.78 136 MET B O 1
ATOM 3646 N N . ALA B 1 137 ? -5.357 -10.23 -18.238 1 98.22 137 ALA B N 1
ATOM 3647 C CA . ALA B 1 137 ? -4.806 -9.322 -19.24 1 98.22 137 ALA B CA 1
ATOM 3648 C C . ALA B 1 137 ? -5.917 -8.593 -19.99 1 98.22 137 ALA B C 1
ATOM 3650 O O . ALA B 1 137 ? -5.817 -7.39 -20.245 1 98.22 137 ALA B O 1
ATOM 3651 N N . VAL B 1 138 ? -6.929 -9.308 -20.347 1 98.32 138 VAL B N 1
ATOM 3652 C CA . VAL B 1 138 ? -8.066 -8.721 -21.048 1 98.32 138 VAL B CA 1
ATOM 3653 C C . VAL B 1 138 ? -8.755 -7.696 -20.149 1 98.32 138 VAL B C 1
ATOM 3655 O O . VAL B 1 138 ? -9.065 -6.586 -20.588 1 98.32 138 VAL B O 1
ATOM 3658 N N . ALA B 1 139 ? -9.008 -8.049 -18.89 1 98.5 139 ALA B N 1
ATOM 3659 C CA . ALA B 1 139 ? -9.637 -7.143 -17.933 1 98.5 139 ALA B CA 1
ATOM 3660 C C . ALA B 1 139 ? -8.779 -5.901 -17.709 1 98.5 139 ALA B C 1
ATOM 3662 O O . ALA B 1 139 ? -9.304 -4.794 -17.565 1 98.5 139 ALA B O 1
ATOM 3663 N N . TYR B 1 140 ? -7.485 -6.072 -17.657 1 98.22 140 TYR B N 1
ATOM 3664 C CA . TYR B 1 140 ? -6.546 -4.974 -17.458 1 98.22 140 TYR B CA 1
ATOM 3665 C C . TYR B 1 140 ? -6.69 -3.927 -18.557 1 98.22 140 TYR B C 1
ATOM 3667 O O . TYR B 1 140 ? -6.751 -2.728 -18.277 1 98.22 140 TYR B O 1
ATOM 3675 N N . LYS B 1 141 ? -6.718 -4.404 -19.743 1 98.12 141 LYS B N 1
ATOM 3676 C CA . LYS B 1 141 ? -6.873 -3.508 -20.885 1 98.12 141 LYS B CA 1
ATOM 3677 C C . LYS B 1 141 ? -8.208 -2.771 -20.828 1 98.12 141 LYS B C 1
ATOM 3679 O O . LYS B 1 141 ? -8.274 -1.572 -21.104 1 98.12 141 LYS B O 1
ATOM 3684 N N . SER B 1 142 ? -9.196 -3.474 -20.516 1 97.86 142 SER B N 1
ATOM 3685 C CA . SER B 1 142 ? -10.535 -2.896 -20.452 1 97.86 142 SER B CA 1
ATOM 3686 C C . SER B 1 142 ? -10.632 -1.849 -19.347 1 97.86 142 SER B C 1
ATOM 3688 O O . SER B 1 142 ? -11.227 -0.787 -19.541 1 97.86 142 SER B O 1
ATOM 3690 N N . GLU B 1 143 ? -10.092 -2.128 -18.152 1 96.26 143 GLU B N 1
ATOM 3691 C CA . GLU B 1 143 ? -10.225 -1.293 -16.963 1 96.26 143 GLU B CA 1
ATOM 3692 C C . GLU B 1 143 ? -9.33 -0.06 -17.051 1 96.26 143 GLU B C 1
ATOM 3694 O O . GLU B 1 143 ? -9.7 1.018 -16.58 1 96.26 143 GLU B O 1
ATOM 3699 N N . PHE B 1 144 ? -8.194 -0.188 -17.647 1 94.48 144 PHE B N 1
ATOM 3700 C CA . PHE B 1 144 ? -7.201 0.868 -17.489 1 94.48 144 PHE B CA 1
ATOM 3701 C C . PHE B 1 144 ? -6.759 1.403 -18.846 1 94.48 144 PHE B C 1
ATOM 3703 O O . PHE B 1 144 ? -5.94 2.321 -18.92 1 94.48 144 PHE B O 1
ATOM 3710 N N . LYS B 1 145 ? -7.197 0.817 -19.933 1 96.44 145 LYS B N 1
ATOM 3711 C CA . LYS B 1 145 ? -6.861 1.236 -21.291 1 96.44 145 LYS B CA 1
ATOM 3712 C C . LYS B 1 145 ? -5.353 1.202 -21.519 1 96.44 145 LYS B C 1
ATOM 3714 O O . LYS B 1 145 ? -4.79 2.118 -22.122 1 96.44 145 LYS B O 1
ATOM 3719 N N . SER B 1 146 ? -4.747 0.21 -20.916 1 96.34 146 SER B N 1
ATOM 3720 C CA . SER B 1 146 ? -3.311 -0.022 -21.03 1 96.34 146 SER B CA 1
ATOM 3721 C C . SER B 1 146 ? -2.998 -1.51 -21.139 1 96.34 146 SER B C 1
ATOM 3723 O O . SER B 1 146 ? -3.834 -2.352 -20.803 1 96.34 146 SER B O 1
ATOM 3725 N N . ASP B 1 147 ? -1.817 -1.778 -21.665 1 97.77 147 ASP B N 1
ATOM 3726 C CA . ASP B 1 147 ? -1.397 -3.165 -21.838 1 97.77 147 ASP B CA 1
ATOM 3727 C C . ASP B 1 147 ? -0.629 -3.662 -20.616 1 97.77 147 ASP B C 1
ATOM 3729 O O . ASP B 1 147 ? 0.393 -3.084 -20.24 1 97.77 147 ASP B O 1
ATOM 3733 N N . MET B 1 148 ? -1.115 -4.666 -20.046 1 97.59 148 MET B N 1
ATOM 3734 C CA . MET B 1 148 ? -0.544 -5.215 -18.82 1 97.59 148 MET B CA 1
ATOM 3735 C C . MET B 1 148 ? 0.915 -5.605 -19.025 1 97.59 148 MET B C 1
ATOM 3737 O O . MET B 1 148 ? 1.769 -5.291 -18.194 1 97.59 148 MET B O 1
ATOM 3741 N N . MET B 1 149 ? 1.274 -6.336 -20.151 1 97.45 149 MET B N 1
ATOM 3742 C CA . MET B 1 149 ? 2.633 -6.793 -20.43 1 97.45 149 MET B CA 1
ATOM 3743 C C . MET B 1 149 ? 3.586 -5.612 -20.571 1 97.45 149 MET B C 1
ATOM 3745 O O . MET B 1 149 ? 4.721 -5.664 -20.095 1 97.45 149 MET B O 1
ATOM 3749 N N . GLN B 1 150 ? 3.13 -4.595 -21.168 1 97.28 150 GLN B N 1
ATOM 3750 C CA . GLN B 1 150 ? 3.941 -3.394 -21.34 1 97.28 150 GLN B CA 1
ATOM 3751 C C . GLN B 1 150 ? 4.206 -2.713 -20 1 97.28 150 GLN B C 1
ATOM 3753 O O . GLN B 1 150 ? 5.319 -2.249 -19.744 1 97.28 150 GLN B O 1
ATOM 3758 N N . ASP B 1 151 ? 3.164 -2.64 -19.221 1 96.05 151 ASP B N 1
ATOM 3759 C CA . ASP B 1 151 ? 3.327 -1.997 -17.92 1 96.05 151 ASP B CA 1
ATOM 3760 C C . ASP B 1 151 ? 4.279 -2.792 -17.03 1 96.05 151 ASP B C 1
ATOM 3762 O O . ASP B 1 151 ? 5.068 -2.212 -16.281 1 96.05 151 ASP B O 1
ATOM 3766 N N . ILE B 1 152 ? 4.229 -4.097 -17.064 1 96.69 152 ILE B N 1
ATOM 3767 C CA . ILE B 1 152 ? 5.158 -4.937 -16.316 1 96.69 152 ILE B CA 1
ATOM 3768 C C . ILE B 1 152 ? 6.582 -4.699 -16.811 1 96.69 152 ILE B C 1
ATOM 3770 O O . ILE B 1 152 ? 7.508 -4.553 -16.01 1 96.69 152 ILE B O 1
ATOM 3774 N N . ALA B 1 153 ? 6.735 -4.657 -18.118 1 95.26 153 ALA B N 1
ATOM 3775 C CA . ALA B 1 153 ? 8.052 -4.461 -18.718 1 95.26 153 ALA B CA 1
ATOM 3776 C C . ALA B 1 153 ? 8.662 -3.133 -18.28 1 95.26 153 ALA B C 1
ATOM 3778 O O . ALA B 1 153 ? 9.872 -3.04 -18.061 1 95.26 153 ALA B O 1
ATOM 3779 N N . LYS B 1 154 ? 7.81 -2.182 -18.129 1 91.34 154 LYS B N 1
ATOM 3780 C CA . LYS B 1 154 ? 8.266 -0.847 -17.754 1 91.34 154 LYS B CA 1
ATOM 3781 C C . LYS B 1 154 ? 8.756 -0.819 -16.31 1 91.34 154 LYS B C 1
ATOM 3783 O O . LYS B 1 154 ? 9.619 -0.012 -15.957 1 91.34 154 LYS B O 1
ATOM 3788 N N . ASP B 1 155 ? 8.221 -1.722 -15.544 1 90.96 155 ASP B N 1
ATOM 3789 C CA . ASP B 1 155 ? 8.463 -1.626 -14.108 1 90.96 155 ASP B CA 1
ATOM 3790 C C . ASP B 1 155 ? 9.419 -2.719 -13.638 1 90.96 155 ASP B C 1
ATOM 3792 O O . ASP B 1 155 ? 9.615 -2.904 -12.435 1 90.96 155 ASP B O 1
ATOM 3796 N N . THR B 1 156 ? 9.973 -3.516 -14.5 1 91.06 156 THR B N 1
ATOM 3797 C CA . THR B 1 156 ? 10.915 -4.581 -14.179 1 91.06 156 THR B CA 1
ATOM 3798 C C . THR B 1 156 ? 12.094 -4.571 -15.148 1 91.06 156 THR B C 1
ATOM 3800 O O . THR B 1 156 ? 12.061 -3.877 -16.166 1 91.06 156 THR B O 1
ATOM 3803 N N . SER B 1 157 ? 13.163 -5.307 -14.737 1 88.96 157 SER B N 1
ATOM 3804 C CA . SER B 1 157 ? 14.341 -5.298 -15.599 1 88.96 157 SER B CA 1
ATOM 3805 C C . SER B 1 157 ? 15.126 -6.6 -15.476 1 88.96 157 SER B C 1
ATOM 3807 O O . SER B 1 157 ? 14.857 -7.411 -14.588 1 88.96 157 SER B O 1
ATOM 3809 N N . GLY B 1 158 ? 15.959 -6.899 -16.54 1 90.38 158 GLY B N 1
ATOM 3810 C CA . GLY B 1 158 ? 16.897 -8.009 -16.499 1 90.38 158 GLY B CA 1
ATOM 3811 C C . GLY B 1 158 ? 16.223 -9.364 -16.605 1 90.38 158 GLY B C 1
ATOM 3812 O O . GLY B 1 158 ? 15.209 -9.506 -17.292 1 90.38 158 GLY B O 1
ATOM 3813 N N . ASP B 1 159 ? 16.867 -10.333 -15.997 1 94.2 159 ASP B N 1
ATOM 3814 C CA . ASP B 1 159 ? 16.368 -11.703 -16.055 1 94.2 159 ASP B CA 1
ATOM 3815 C C . ASP B 1 159 ? 15.048 -11.84 -15.3 1 94.2 159 ASP B C 1
ATOM 3817 O O . ASP B 1 159 ? 14.192 -12.644 -15.676 1 94.2 159 ASP B O 1
ATOM 3821 N N . PHE B 1 160 ? 14.893 -11.013 -14.293 1 95.09 160 PHE B N 1
ATOM 3822 C CA . PHE B 1 160 ? 13.617 -11.011 -13.587 1 95.09 160 PHE B CA 1
ATOM 3823 C C . PHE B 1 160 ? 12.483 -10.597 -14.518 1 95.09 160 PHE B C 1
ATOM 3825 O O . PHE B 1 160 ? 11.435 -11.243 -14.554 1 95.09 160 PHE B O 1
ATOM 3832 N N . GLN B 1 161 ? 12.672 -9.53 -15.274 1 96.05 161 GLN B N 1
ATOM 3833 C CA . GLN B 1 161 ? 11.695 -9.075 -16.258 1 96.05 161 GLN B CA 1
ATOM 3834 C C . GLN B 1 161 ? 11.368 -10.178 -17.26 1 96.05 161 GLN B C 1
ATOM 3836 O O . GLN B 1 161 ? 10.199 -10.414 -17.572 1 96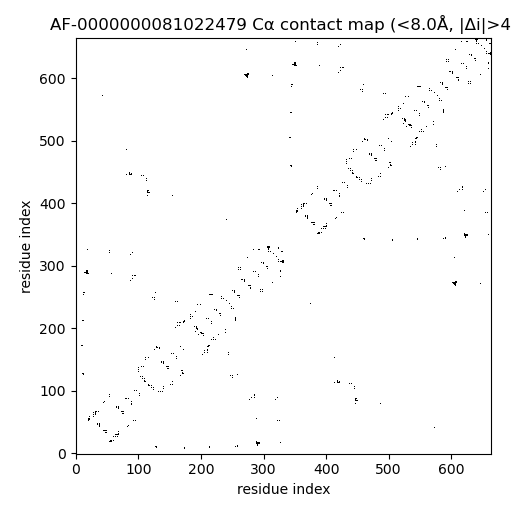.05 161 GLN B O 1
ATOM 3841 N N . LYS B 1 162 ? 12.368 -10.864 -17.736 1 97.75 162 LYS B N 1
ATOM 3842 C CA . LYS B 1 162 ? 12.172 -11.939 -18.704 1 97.75 162 LYS B CA 1
ATOM 3843 C C . LYS B 1 162 ? 11.291 -13.043 -18.129 1 97.75 162 LYS B C 1
ATOM 3845 O O . LYS B 1 162 ? 10.386 -13.538 -18.804 1 97.75 162 LYS B O 1
ATOM 3850 N N . LEU B 1 163 ? 11.578 -13.402 -16.909 1 98.22 163 LEU B N 1
ATOM 3851 C CA . LEU B 1 163 ? 10.801 -14.467 -16.286 1 98.22 163 LEU B CA 1
ATOM 3852 C C . LEU B 1 163 ? 9.348 -14.043 -16.098 1 98.22 163 LEU B C 1
ATOM 3854 O O . LEU B 1 163 ? 8.429 -14.787 -16.447 1 98.22 163 LEU B O 1
ATOM 3858 N N . VAL B 1 164 ? 9.131 -12.835 -15.548 1 97.95 164 VAL B N 1
ATOM 3859 C CA . VAL B 1 164 ? 7.768 -12.435 -15.215 1 97.95 164 VAL B CA 1
ATOM 3860 C C . VAL B 1 164 ? 6.964 -12.224 -16.496 1 97.95 164 VAL B C 1
ATOM 3862 O O . VAL B 1 164 ? 5.769 -12.526 -16.543 1 97.95 164 VAL B O 1
ATOM 3865 N N . LEU B 1 165 ? 7.595 -11.731 -17.549 1 98.25 165 LEU B N 1
ATOM 3866 C CA . LEU B 1 165 ? 6.902 -11.585 -18.824 1 98.25 165 LEU B CA 1
ATOM 3867 C C . LEU B 1 165 ? 6.565 -12.948 -19.419 1 98.25 165 LEU B C 1
ATOM 3869 O O . LEU B 1 165 ? 5.483 -13.135 -19.981 1 98.25 165 LEU B O 1
ATOM 3873 N N . ALA B 1 166 ? 7.475 -13.882 -19.28 1 98.29 166 ALA B N 1
ATOM 3874 C CA . ALA B 1 166 ? 7.221 -15.238 -19.76 1 98.29 166 ALA B CA 1
ATOM 3875 C C . ALA B 1 166 ? 6.036 -15.865 -19.031 1 98.29 166 ALA B C 1
ATOM 3877 O O . ALA B 1 166 ? 5.187 -16.508 -19.653 1 98.29 166 ALA B O 1
ATOM 3878 N N . LEU B 1 167 ? 5.974 -15.68 -17.764 1 97.82 167 LEU B N 1
ATOM 3879 C CA . LEU B 1 167 ? 4.876 -16.218 -16.968 1 97.82 167 LEU B CA 1
ATOM 3880 C C . LEU B 1 167 ? 3.566 -15.513 -17.302 1 97.82 167 LEU B C 1
ATOM 3882 O O . LEU B 1 167 ? 2.528 -16.162 -17.455 1 97.82 167 LEU B O 1
ATOM 3886 N N . ALA B 1 168 ? 3.598 -14.208 -17.419 1 97.81 168 ALA B N 1
ATOM 3887 C CA . ALA B 1 168 ? 2.406 -13.389 -17.622 1 97.81 168 ALA B CA 1
ATOM 3888 C C . ALA B 1 168 ? 1.762 -13.683 -18.974 1 97.81 168 ALA B C 1
ATOM 3890 O O . ALA B 1 168 ? 0.571 -13.433 -19.17 1 97.81 168 ALA B O 1
ATOM 3891 N N . LYS B 1 169 ? 2.529 -14.212 -19.892 1 95.96 169 LYS B N 1
ATOM 3892 C CA . LYS B 1 169 ? 2.029 -14.525 -21.228 1 95.96 169 LYS B CA 1
ATOM 3893 C C . LYS B 1 169 ? 0.958 -15.611 -21.173 1 95.96 169 LYS B C 1
ATOM 3895 O O . LYS B 1 169 ? 0.118 -15.707 -22.07 1 95.96 169 LYS B O 1
ATOM 3900 N N . GLY B 1 170 ? 0.919 -16.443 -20.098 1 94.18 170 GLY B N 1
ATOM 3901 C CA . GLY B 1 170 ? -0.079 -17.493 -19.976 1 94.18 170 GLY B CA 1
ATOM 3902 C C . GLY B 1 170 ? 0.011 -18.534 -21.076 1 94.18 170 GLY B C 1
ATOM 3903 O O . GLY B 1 170 ? -0.993 -18.862 -21.711 1 94.18 170 GLY B O 1
ATOM 3904 N N . ALA B 1 171 ? 1.214 -19.025 -21.338 1 93.54 171 ALA B N 1
ATOM 3905 C CA . ALA B 1 171 ? 1.434 -19.964 -22.435 1 93.54 171 ALA B CA 1
ATOM 3906 C C . ALA B 1 171 ? 2.074 -21.255 -21.931 1 93.54 171 ALA B C 1
ATOM 3908 O O . ALA B 1 171 ? 2.776 -21.94 -22.679 1 93.54 171 ALA B O 1
ATOM 3909 N N . ARG B 1 172 ? 1.908 -21.508 -20.705 1 93.4 172 ARG B N 1
ATOM 3910 C CA . ARG B 1 172 ? 2.404 -22.756 -20.134 1 93.4 172 ARG B CA 1
ATOM 3911 C C . ARG B 1 172 ? 1.685 -23.958 -20.737 1 93.4 172 ARG B C 1
ATOM 3913 O O . ARG B 1 172 ? 0.484 -23.897 -21.009 1 93.4 172 ARG B O 1
ATOM 3920 N N . ILE B 1 173 ? 2.452 -25.051 -20.921 1 91.68 173 ILE B N 1
ATOM 3921 C CA . ILE B 1 173 ? 1.828 -26.306 -21.325 1 91.68 173 ILE B CA 1
ATOM 3922 C C . ILE B 1 173 ? 0.901 -26.802 -20.217 1 91.68 173 ILE B C 1
ATOM 3924 O O . ILE B 1 173 ? 1.287 -26.837 -19.046 1 91.68 173 ILE B O 1
ATOM 3928 N N . GLU B 1 174 ? -0.28 -27.14 -20.473 1 86.85 174 GLU B N 1
ATOM 3929 C CA . GLU B 1 174 ? -1.225 -27.56 -19.443 1 86.85 174 GLU B CA 1
ATOM 3930 C C . GLU B 1 174 ? -1.683 -28.998 -19.666 1 86.85 174 GLU B C 1
ATOM 3932 O O . GLU B 1 174 ? -2.444 -29.544 -18.865 1 86.85 174 GLU B O 1
ATOM 3937 N N . ASP B 1 175 ? -1.021 -29.641 -20.64 1 77.82 175 ASP B N 1
ATOM 3938 C CA . ASP B 1 175 ? -1.378 -31.032 -20.898 1 77.82 175 ASP B CA 1
ATOM 3939 C C . ASP B 1 175 ? -0.745 -31.962 -19.865 1 77.82 175 ASP B C 1
ATOM 3941 O O . ASP B 1 175 ? 0.343 -31.685 -19.357 1 77.82 175 ASP B O 1
ATOM 3945 N N . SER B 1 176 ? -1.492 -32.867 -19.337 1 69.18 176 SER B N 1
ATOM 3946 C CA . SER B 1 176 ? -1.078 -33.803 -18.297 1 69.18 176 SER B CA 1
ATOM 3947 C C . SER B 1 176 ? -0.317 -34.985 -18.888 1 69.18 176 SER B C 1
ATOM 3949 O O . SER B 1 176 ? -0.071 -35.979 -18.2 1 69.18 176 SER B O 1
ATOM 3951 N N . THR B 1 177 ? 0.129 -34.848 -20.084 1 69.71 177 THR B N 1
ATOM 3952 C CA . THR B 1 177 ? 0.799 -36.021 -20.636 1 69.71 177 THR B CA 1
ATOM 3953 C C . THR B 1 177 ? 2.146 -36.245 -19.954 1 69.71 177 THR B C 1
ATOM 3955 O O . THR B 1 177 ? 2.932 -35.309 -19.799 1 69.71 177 THR B O 1
ATOM 3958 N N . LYS B 1 178 ? 2.287 -37.372 -19.297 1 71.39 178 LYS B N 1
ATOM 3959 C CA . LYS B 1 178 ? 3.521 -37.77 -18.626 1 71.39 178 LYS B CA 1
ATOM 3960 C C . LYS B 1 178 ? 4.57 -38.232 -19.634 1 71.39 178 LYS B C 1
ATOM 3962 O O . LYS B 1 178 ? 4.344 -39.187 -20.379 1 71.39 178 LYS B O 1
ATOM 3967 N N . ASP B 1 179 ? 5.383 -37.41 -19.869 1 83.17 179 ASP B N 1
ATOM 3968 C CA . ASP B 1 179 ? 6.563 -37.785 -20.641 1 83.17 179 ASP B CA 1
ATOM 3969 C C . ASP B 1 179 ? 7.786 -37.933 -19.739 1 83.17 179 ASP B C 1
ATOM 3971 O O . ASP B 1 179 ? 8.485 -36.955 -19.467 1 83.17 179 ASP B O 1
ATOM 3975 N N . HIS B 1 180 ? 8.027 -39.13 -19.38 1 85.87 180 HIS B N 1
ATOM 3976 C CA . HIS B 1 180 ? 9.092 -39.424 -18.428 1 85.87 180 HIS B CA 1
ATOM 3977 C C . HIS B 1 180 ? 10.455 -39.023 -18.984 1 85.87 180 HIS B C 1
ATOM 3979 O O . HIS B 1 180 ? 11.315 -38.541 -18.243 1 85.87 180 HIS B O 1
ATOM 3985 N N . ASP B 1 181 ? 10.603 -39.261 -20.215 1 90.6 181 ASP B N 1
ATOM 3986 C CA . ASP B 1 181 ? 11.882 -38.914 -20.827 1 90.6 181 ASP B CA 1
ATOM 3987 C C . ASP B 1 181 ? 12.129 -37.408 -20.768 1 90.6 181 ASP B C 1
ATOM 3989 O O . ASP B 1 181 ? 13.249 -36.968 -20.502 1 90.6 181 ASP B O 1
ATOM 3993 N N . LEU B 1 182 ? 11.11 -36.768 -20.996 1 94.34 182 LEU B N 1
ATOM 3994 C CA . LEU B 1 182 ? 11.249 -35.316 -20.972 1 94.34 182 LEU B CA 1
ATOM 3995 C C . LEU B 1 182 ? 11.521 -34.82 -19.556 1 94.34 182 LEU B C 1
ATOM 3997 O O . LEU B 1 182 ? 12.245 -33.84 -19.366 1 94.34 182 LEU B O 1
ATOM 4001 N N . VAL B 1 183 ? 10.935 -35.42 -18.597 1 96.34 183 VAL B N 1
ATOM 4002 C CA . VAL B 1 183 ? 11.155 -35.081 -17.195 1 96.34 183 VAL B CA 1
ATOM 4003 C C . VAL B 1 183 ? 12.64 -35.203 -16.861 1 96.34 183 VAL B C 1
ATOM 4005 O O . VAL B 1 183 ? 13.23 -34.286 -16.284 1 96.34 183 VAL B O 1
ATOM 4008 N N . ASP B 1 184 ? 13.205 -36.332 -17.254 1 96.44 184 ASP B N 1
ATOM 4009 C CA . ASP B 1 184 ? 14.623 -36.553 -16.983 1 96.44 184 ASP B CA 1
ATOM 4010 C C . ASP B 1 184 ? 15.491 -35.565 -17.759 1 96.44 184 ASP B C 1
ATOM 4012 O O . ASP B 1 184 ? 16.498 -35.077 -17.243 1 96.44 184 ASP B O 1
ATOM 4016 N N . GLU B 1 185 ? 15.155 -35.368 -18.918 1 97.41 185 GLU B N 1
ATOM 4017 C CA . GLU B 1 185 ? 15.885 -34.417 -19.751 1 97.41 185 GLU B CA 1
ATOM 4018 C C . GLU B 1 185 ? 15.887 -33.024 -19.128 1 97.41 185 GLU B C 1
ATOM 4020 O O . GLU B 1 185 ? 16.934 -32.38 -19.037 1 97.41 185 GLU B O 1
ATOM 4025 N N . ASP B 1 186 ? 14.694 -32.566 -18.721 1 97.63 186 ASP B N 1
ATOM 4026 C CA . ASP B 1 186 ? 14.58 -31.244 -18.112 1 97.63 186 ASP B CA 1
ATOM 4027 C C . ASP B 1 186 ? 15.364 -31.172 -16.804 1 97.63 186 ASP B C 1
ATOM 4029 O O . ASP B 1 186 ? 16.005 -30.16 -16.512 1 97.63 186 ASP B O 1
ATOM 4033 N N . ALA B 1 187 ? 15.287 -32.194 -15.997 1 98.11 187 ALA B N 1
ATOM 4034 C CA . ALA B 1 187 ? 16.053 -32.238 -14.754 1 98.11 187 ALA B CA 1
ATOM 4035 C C . ALA B 1 187 ? 17.55 -32.13 -15.028 1 98.11 187 ALA B C 1
ATOM 4037 O O . ALA B 1 187 ? 18.257 -31.37 -14.362 1 98.11 187 ALA B O 1
ATOM 4038 N N . ARG B 1 188 ? 17.983 -32.906 -16.004 1 97.85 188 ARG B N 1
ATOM 4039 C CA . ARG B 1 188 ? 19.39 -32.882 -16.392 1 97.85 188 ARG B CA 1
ATOM 4040 C C . ARG B 1 188 ? 19.788 -31.508 -16.923 1 97.85 188 ARG B C 1
ATOM 4042 O O . ARG B 1 188 ? 20.845 -30.983 -16.568 1 97.85 188 ARG B O 1
ATOM 4049 N N . GLU B 1 189 ? 18.961 -30.975 -17.74 1 98.05 189 GLU B N 1
ATOM 4050 C CA . GLU B 1 189 ? 19.242 -29.67 -18.332 1 98.05 189 GLU B CA 1
ATOM 4051 C C . GLU B 1 189 ? 19.338 -28.588 -17.261 1 98.05 189 GLU B C 1
ATOM 4053 O O . GLU B 1 189 ? 20.194 -27.704 -17.339 1 98.05 189 GLU B O 1
ATOM 4058 N N . LEU B 1 190 ? 18.449 -28.627 -16.308 1 98.24 190 LEU B N 1
ATOM 4059 C CA . LEU B 1 190 ? 18.494 -27.661 -15.216 1 98.24 190 LEU B CA 1
ATOM 4060 C C . LEU B 1 190 ? 19.782 -27.809 -14.412 1 98.24 190 LEU B C 1
ATOM 4062 O O . LEU B 1 190 ? 20.391 -26.811 -14.02 1 98.24 190 LEU B O 1
ATOM 4066 N N . PHE B 1 191 ? 20.18 -29.028 -14.162 1 98.02 191 PHE B N 1
ATOM 4067 C CA . PHE B 1 191 ? 21.413 -29.297 -13.432 1 98.02 191 PHE B CA 1
ATOM 4068 C C . PHE B 1 191 ? 22.622 -28.776 -14.2 1 98.02 191 PHE B C 1
ATOM 4070 O O . PHE B 1 191 ? 23.479 -28.096 -13.632 1 98.02 191 PHE B O 1
ATOM 4077 N N . GLU B 1 192 ? 22.66 -29.039 -15.479 1 97.96 192 GLU B N 1
ATOM 4078 C CA . GLU B 1 192 ? 23.766 -28.635 -16.342 1 97.96 192 GLU B CA 1
ATOM 4079 C C . GLU B 1 192 ? 23.808 -27.119 -16.512 1 97.96 192 GLU B C 1
ATOM 4081 O O . GLU B 1 192 ? 24.884 -26.534 -16.651 1 97.96 192 GLU B O 1
ATOM 4086 N N . ALA B 1 193 ? 22.651 -26.488 -16.417 1 97.71 193 ALA B N 1
ATOM 4087 C CA . ALA B 1 193 ? 22.539 -25.045 -16.614 1 97.71 193 ALA B CA 1
ATOM 4088 C C . ALA B 1 193 ? 22.852 -24.29 -15.324 1 97.71 193 ALA B C 1
ATOM 4090 O O . ALA B 1 193 ? 23.035 -23.071 -15.34 1 97.71 193 ALA B O 1
ATOM 4091 N N . GLY B 1 194 ? 22.962 -25.001 -14.269 1 96.15 194 GLY B N 1
ATOM 4092 C CA . GLY B 1 194 ? 23.141 -24.361 -12.975 1 96.15 194 GLY B CA 1
ATOM 4093 C C . GLY B 1 194 ? 24.383 -24.833 -12.243 1 96.15 194 GLY B C 1
ATOM 4094 O O . GLY B 1 194 ? 25.505 -24.598 -12.698 1 96.15 194 GLY B O 1
ATOM 4095 N N . VAL B 1 195 ? 24.214 -25.687 -11.209 1 94.69 195 VAL B N 1
ATOM 4096 C CA . VAL B 1 195 ? 25.233 -25.989 -10.208 1 94.69 195 VAL B CA 1
ATOM 4097 C C . VAL B 1 195 ? 26.382 -26.759 -10.857 1 94.69 195 VAL B C 1
ATOM 4099 O O . VAL B 1 195 ? 27.506 -26.75 -10.351 1 94.69 195 VAL B O 1
ATOM 4102 N N . LYS B 1 196 ? 26.222 -27.349 -11.969 1 94.74 196 LYS B N 1
ATOM 4103 C CA . LYS B 1 196 ? 27.263 -28.15 -12.607 1 94.74 196 LYS B CA 1
ATOM 4104 C C . LYS B 1 196 ? 28.275 -27.264 -13.327 1 94.74 196 LYS B C 1
ATOM 4106 O O . LYS B 1 196 ? 29.397 -27.692 -13.604 1 94.74 196 LYS B O 1
ATOM 4111 N N . ARG B 1 197 ? 27.996 -26.061 -13.672 1 92.71 197 ARG B N 1
ATOM 4112 C CA . ARG B 1 197 ? 28.882 -25.227 -14.479 1 92.71 197 ARG B CA 1
ATOM 4113 C C . ARG B 1 197 ? 29.272 -23.958 -13.729 1 92.71 197 ARG B C 1
ATOM 4115 O O . ARG B 1 197 ? 28.604 -23.567 -12.77 1 92.71 197 ARG B O 1
ATOM 4122 N N . LYS B 1 198 ? 30.332 -23.387 -14.303 1 91.56 198 LYS B N 1
ATOM 4123 C CA . LYS B 1 198 ? 30.688 -22.043 -13.86 1 91.56 198 LYS B CA 1
ATOM 4124 C C . LYS B 1 198 ? 29.772 -20.996 -14.487 1 91.56 198 LYS B C 1
ATOM 4126 O O . LYS B 1 198 ? 29.705 -20.876 -15.712 1 91.56 198 LYS B O 1
ATOM 4131 N N . GLY B 1 199 ? 29.098 -20.341 -13.654 1 89.54 199 GLY B N 1
ATOM 4132 C CA . GLY B 1 199 ? 28.052 -19.441 -14.112 1 89.54 199 GLY B CA 1
ATOM 4133 C C . GLY B 1 199 ? 26.703 -20.119 -14.257 1 89.54 199 GLY B C 1
ATOM 4134 O O . GLY B 1 199 ? 26.579 -21.323 -14.022 1 89.54 199 GLY B O 1
ATOM 4135 N N . THR B 1 200 ? 25.636 -19.375 -14.564 1 93.48 200 THR B N 1
ATOM 4136 C CA . THR B 1 200 ? 24.29 -19.929 -14.65 1 93.48 200 THR B CA 1
ATOM 4137 C C . THR B 1 200 ? 23.632 -19.548 -15.973 1 93.48 200 THR B C 1
ATOM 4139 O O . THR B 1 200 ? 23.712 -18.395 -16.404 1 93.48 200 THR B O 1
ATOM 4142 N N . ASP B 1 201 ? 23.147 -20.555 -16.718 1 96.57 201 ASP B N 1
ATOM 4143 C CA . ASP B 1 201 ? 22.286 -20.305 -17.87 1 96.57 201 ASP B CA 1
ATOM 4144 C C . ASP B 1 201 ? 20.854 -20.006 -17.43 1 96.57 201 ASP B C 1
ATOM 4146 O O . ASP B 1 201 ? 19.981 -20.872 -17.512 1 96.57 201 ASP B O 1
ATOM 4150 N N . VAL B 1 202 ? 20.609 -18.781 -17.146 1 96.66 202 VAL B N 1
ATOM 4151 C CA . VAL B 1 202 ? 19.324 -18.346 -16.607 1 96.66 202 VAL B CA 1
ATOM 4152 C C . VAL B 1 202 ? 18.233 -18.532 -17.659 1 96.66 202 VAL B C 1
ATOM 4154 O O . VAL B 1 202 ? 17.091 -18.859 -17.327 1 96.66 202 VAL B O 1
ATOM 4157 N N . GLY B 1 203 ? 18.595 -18.375 -18.931 1 97.46 203 GLY B N 1
ATOM 4158 C CA . GLY B 1 203 ? 17.637 -18.56 -20.01 1 97.46 203 GLY B CA 1
ATOM 4159 C C . GLY B 1 203 ? 16.993 -19.933 -20.007 1 97.46 203 GLY B C 1
ATOM 4160 O O . GLY B 1 203 ? 15.788 -20.06 -20.232 1 97.46 203 GLY B O 1
ATOM 4161 N N . LYS B 1 204 ? 17.827 -20.957 -19.779 1 97.62 204 LYS B N 1
ATOM 4162 C CA . LYS B 1 204 ? 17.319 -22.325 -19.719 1 97.62 204 LYS B CA 1
ATOM 4163 C C . LYS B 1 204 ? 16.353 -22.501 -18.55 1 97.62 204 LYS B C 1
ATOM 4165 O O . LYS B 1 204 ? 15.314 -23.149 -18.69 1 97.62 204 LYS B O 1
ATOM 4170 N N . PHE B 1 205 ? 16.691 -21.936 -17.351 1 98.06 205 PHE B N 1
ATOM 4171 C CA . PHE B 1 205 ? 15.787 -21.965 -16.207 1 98.06 205 PHE B CA 1
ATOM 4172 C C . PHE B 1 205 ? 14.442 -21.344 -16.564 1 98.06 205 PHE B C 1
ATOM 4174 O O . PHE B 1 205 ? 13.392 -21.944 -16.324 1 98.06 205 PHE B O 1
ATOM 4181 N N . ILE B 1 206 ? 14.507 -20.128 -17.182 1 98.36 206 ILE B N 1
ATOM 4182 C CA . ILE B 1 206 ? 13.3 -19.379 -17.513 1 98.36 206 ILE B CA 1
ATOM 4183 C C . ILE B 1 206 ? 12.439 -20.189 -18.48 1 98.36 206 ILE B C 1
ATOM 4185 O O . ILE B 1 206 ? 11.229 -20.323 -18.281 1 98.36 206 ILE B O 1
ATOM 4189 N N . THR B 1 207 ? 13.048 -20.773 -19.441 1 97.95 207 THR B N 1
ATOM 4190 C CA . THR B 1 207 ? 12.328 -21.525 -20.463 1 97.95 207 THR B CA 1
ATOM 4191 C C . THR B 1 207 ? 11.61 -22.722 -19.848 1 97.95 207 THR B C 1
ATOM 4193 O O . THR B 1 207 ? 10.403 -22.892 -20.034 1 97.95 207 THR B O 1
ATOM 4196 N N . ILE B 1 208 ? 12.264 -23.535 -19.056 1 97.33 208 ILE B N 1
ATOM 4197 C CA . ILE B 1 208 ? 11.692 -24.755 -18.496 1 97.33 208 ILE B CA 1
ATOM 4198 C C . ILE B 1 208 ? 10.635 -24.399 -17.454 1 97.33 208 ILE B C 1
ATOM 4200 O O . ILE B 1 208 ? 9.528 -24.942 -17.473 1 97.33 208 ILE B O 1
ATOM 4204 N N . MET B 1 209 ? 10.897 -23.424 -16.638 1 97.11 209 MET B N 1
ATOM 4205 C CA . MET B 1 209 ? 10.039 -23.1 -15.503 1 97.11 209 MET B CA 1
ATOM 4206 C C . MET B 1 209 ? 8.773 -22.385 -15.964 1 97.11 209 MET B C 1
ATOM 4208 O O . MET B 1 209 ? 7.743 -22.441 -15.29 1 97.11 209 MET B O 1
ATOM 4212 N N . SER B 1 210 ? 8.829 -21.686 -17.122 1 97.17 210 SER B N 1
ATOM 4213 C CA . SER B 1 210 ? 7.676 -20.9 -17.549 1 97.17 210 SER B CA 1
ATOM 4214 C C . SER B 1 210 ? 6.822 -21.67 -18.55 1 97.17 210 SER B C 1
ATOM 4216 O O . SER B 1 210 ? 5.645 -21.354 -18.742 1 97.17 210 SER B O 1
ATOM 4218 N N . GLN B 1 211 ? 7.356 -22.746 -19.156 1 95.73 211 GLN B N 1
ATOM 4219 C CA . GLN B 1 211 ? 6.66 -23.365 -20.28 1 95.73 211 GLN B CA 1
ATOM 4220 C C . GLN B 1 211 ? 6.088 -24.725 -19.891 1 95.73 211 GLN B C 1
ATOM 4222 O O . GLN B 1 211 ? 5.096 -25.175 -20.467 1 95.73 211 GLN B O 1
ATOM 4227 N N . ARG B 1 212 ? 6.715 -25.391 -18.968 1 94.69 212 ARG B N 1
ATOM 4228 C CA . ARG B 1 212 ? 6.299 -26.738 -18.59 1 94.69 212 ARG B CA 1
ATOM 4229 C C . ARG B 1 212 ? 5.087 -26.699 -17.666 1 94.69 212 ARG B C 1
ATOM 4231 O O . ARG B 1 212 ? 4.882 -25.721 -16.944 1 94.69 212 ARG B O 1
ATOM 4238 N N . SER B 1 213 ? 4.287 -27.732 -17.744 1 92.52 213 SER B N 1
ATOM 4239 C CA . SER B 1 213 ? 3.114 -27.814 -16.88 1 92.52 213 SER B CA 1
ATOM 4240 C C . SER B 1 213 ? 3.514 -27.975 -15.417 1 92.52 213 SER B C 1
ATOM 4242 O O . SER B 1 213 ? 4.61 -28.453 -15.117 1 92.52 213 SER B O 1
ATOM 4244 N N . PHE B 1 214 ? 2.623 -27.624 -14.563 1 90.33 214 PHE B N 1
ATOM 4245 C CA . PHE B 1 214 ? 2.87 -27.742 -13.131 1 90.33 214 PHE B CA 1
ATOM 4246 C C . PHE B 1 214 ? 3.13 -29.193 -12.744 1 90.33 214 PHE B C 1
ATOM 4248 O O . PHE B 1 214 ? 4.052 -29.481 -11.978 1 90.33 214 PHE B O 1
ATOM 4255 N N . SER B 1 215 ? 2.323 -30.096 -13.273 1 90.12 215 SER B N 1
ATOM 4256 C CA . SER B 1 215 ? 2.482 -31.514 -12.965 1 90.12 215 SER B CA 1
ATOM 4257 C C . SER B 1 215 ? 3.826 -32.039 -13.458 1 90.12 215 SER B C 1
ATOM 4259 O O . SER B 1 215 ? 4.472 -32.841 -12.78 1 90.12 215 SER B O 1
ATOM 4261 N N . HIS B 1 216 ? 4.209 -31.586 -14.651 1 93.44 216 HIS B N 1
ATOM 4262 C CA . HIS B 1 216 ? 5.507 -31.965 -15.197 1 93.44 216 HIS B CA 1
ATOM 4263 C C . HIS B 1 216 ? 6.645 -31.442 -14.326 1 93.44 216 HIS B C 1
ATOM 4265 O O . HIS B 1 216 ? 7.58 -32.181 -14.009 1 93.44 216 HIS B O 1
ATOM 4271 N N . LEU B 1 217 ? 6.59 -30.212 -13.931 1 95.22 217 LEU B N 1
ATOM 4272 C CA . LEU B 1 217 ? 7.652 -29.593 -13.146 1 95.22 217 LEU B CA 1
ATOM 4273 C C . LEU B 1 217 ? 7.781 -30.265 -11.783 1 95.22 217 LEU B C 1
ATOM 4275 O O . LEU B 1 217 ? 8.887 -30.394 -11.252 1 95.22 217 LEU B O 1
ATOM 4279 N N . LYS B 1 218 ? 6.682 -30.611 -11.198 1 93.23 218 LYS B N 1
ATOM 4280 C CA . LYS B 1 218 ? 6.743 -31.34 -9.934 1 93.23 218 LYS B CA 1
ATOM 4281 C C . LYS B 1 218 ? 7.593 -32.601 -10.067 1 93.23 218 LYS B C 1
ATOM 4283 O O . LYS B 1 218 ? 8.408 -32.902 -9.193 1 93.23 218 LYS B O 1
ATOM 4288 N N . LYS B 1 219 ? 7.401 -33.316 -11.156 1 94.62 219 LYS B N 1
ATOM 4289 C CA . LYS B 1 219 ? 8.18 -34.523 -11.419 1 94.62 219 LYS B CA 1
ATOM 4290 C C . LYS B 1 219 ? 9.64 -34.184 -11.703 1 94.62 219 LYS B C 1
ATOM 4292 O O . LYS B 1 219 ? 10.542 -34.934 -11.323 1 94.62 219 LYS B O 1
ATOM 4297 N N . VAL B 1 220 ? 9.813 -33.11 -12.383 1 97 220 VAL B N 1
ATOM 4298 C CA . VAL B 1 220 ? 11.171 -32.659 -12.672 1 97 220 VAL B CA 1
ATOM 4299 C C . VAL B 1 220 ? 11.913 -32.386 -11.366 1 97 220 VAL B C 1
ATOM 4301 O O . VAL B 1 220 ? 13.082 -32.752 -11.221 1 97 220 VAL B O 1
ATOM 4304 N N . PHE B 1 221 ? 11.224 -31.763 -10.427 1 97.1 221 PHE B N 1
ATOM 4305 C CA . PHE B 1 221 ? 11.84 -31.441 -9.145 1 97.1 221 PHE B CA 1
ATOM 4306 C C . PHE B 1 221 ? 12.232 -32.711 -8.399 1 97.1 221 PHE B C 1
ATOM 4308 O O . PHE B 1 221 ? 13.287 -32.763 -7.763 1 97.1 221 PHE B O 1
ATOM 4315 N N . GLU B 1 222 ? 11.447 -33.664 -8.525 1 96.16 222 GLU B N 1
ATOM 4316 C CA . GLU B 1 222 ? 11.757 -34.953 -7.915 1 96.16 222 GLU B CA 1
ATOM 4317 C C . GLU B 1 222 ? 12.964 -35.604 -8.582 1 96.16 222 GLU B C 1
ATOM 4319 O O . GLU B 1 222 ? 13.878 -36.076 -7.902 1 96.16 222 GLU B O 1
ATOM 4324 N N . ALA B 1 223 ? 12.949 -35.641 -9.9 1 97.32 223 ALA B N 1
ATOM 4325 C CA . ALA B 1 223 ? 14.031 -36.249 -10.67 1 97.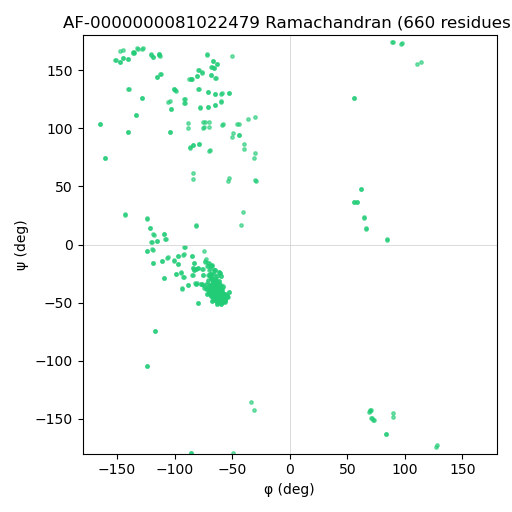32 223 ALA B CA 1
ATOM 4326 C C . ALA B 1 223 ? 15.339 -35.487 -10.475 1 97.32 223 ALA B C 1
ATOM 4328 O O . ALA B 1 223 ? 16.421 -36.077 -10.515 1 97.32 223 ALA B O 1
ATOM 4329 N N . TYR B 1 224 ? 15.232 -34.194 -10.268 1 98.03 224 TYR B N 1
ATOM 4330 C CA . TYR B 1 224 ? 16.387 -33.316 -10.125 1 98.03 224 TYR B CA 1
ATOM 4331 C C . TYR B 1 224 ? 17.255 -33.742 -8.947 1 98.03 224 TYR B C 1
ATOM 4333 O O . TYR B 1 224 ? 18.476 -33.571 -8.974 1 98.03 224 TYR B O 1
ATOM 4341 N N . LYS B 1 225 ? 16.71 -34.353 -7.973 1 97.61 225 LYS B N 1
ATOM 4342 C CA . LYS B 1 225 ? 17.414 -34.766 -6.763 1 97.61 225 LYS B CA 1
ATOM 4343 C C . LYS B 1 225 ? 18.451 -35.843 -7.07 1 97.61 225 LYS B C 1
ATOM 4345 O O . LYS B 1 225 ? 19.411 -36.021 -6.318 1 97.61 225 LYS B O 1
ATOM 4350 N N . SER B 1 226 ? 18.242 -36.57 -8.116 1 97.34 226 SER B N 1
ATOM 4351 C CA . SER B 1 226 ? 19.216 -37.579 -8.518 1 97.34 226 SER B CA 1
ATOM 4352 C C . SER B 1 226 ? 20.504 -36.934 -9.02 1 97.34 226 SER B C 1
ATOM 4354 O O . SER B 1 226 ? 21.575 -37.542 -8.957 1 97.34 226 SER B O 1
ATOM 4356 N N . TYR B 1 227 ? 20.428 -35.76 -9.496 1 97.18 227 TYR B N 1
ATOM 4357 C CA . TYR B 1 227 ? 21.587 -35.026 -9.993 1 97.18 227 TYR B CA 1
ATOM 4358 C C . TYR B 1 227 ? 22.176 -34.137 -8.904 1 97.18 227 TYR B C 1
ATOM 4360 O O . TYR B 1 227 ? 23.394 -33.96 -8.83 1 97.18 227 TYR B O 1
ATOM 4368 N N . TYR B 1 228 ? 21.33 -33.586 -8.151 1 97.28 228 TYR B N 1
ATOM 4369 C CA . TYR B 1 228 ? 21.697 -32.671 -7.075 1 97.28 228 TYR B CA 1
ATOM 4370 C C . TYR B 1 228 ? 20.828 -32.899 -5.845 1 97.28 228 TYR B C 1
ATOM 4372 O O . TYR B 1 228 ? 19.777 -32.272 -5.694 1 97.28 228 TYR B O 1
ATOM 4380 N N . PRO B 1 229 ? 21.224 -33.616 -4.902 1 97.49 229 PRO B N 1
ATOM 4381 C CA . PRO B 1 229 ? 20.436 -34.108 -3.77 1 97.49 229 PRO B CA 1
ATOM 4382 C C . PRO B 1 229 ? 19.857 -32.98 -2.919 1 97.49 229 PRO B C 1
ATOM 4384 O O . PRO B 1 229 ? 18.81 -33.152 -2.29 1 97.49 229 PRO B O 1
ATOM 4387 N N . ALA B 1 230 ? 20.469 -31.811 -2.934 1 96.89 230 ALA B N 1
ATOM 4388 C CA . ALA B 1 230 ? 19.982 -30.69 -2.134 1 96.89 230 ALA B CA 1
ATOM 4389 C C . ALA B 1 230 ? 18.684 -30.129 -2.708 1 96.89 230 ALA B C 1
ATOM 4391 O O . ALA B 1 230 ? 17.967 -29.39 -2.03 1 96.89 230 ALA B O 1
ATOM 4392 N N . GLY B 1 231 ? 18.4 -30.45 -3.996 1 97.56 231 GLY B N 1
ATOM 4393 C CA . GLY B 1 231 ? 17.111 -30.12 -4.583 1 97.56 231 GLY B CA 1
ATOM 4394 C C . GLY B 1 231 ? 17.132 -28.83 -5.382 1 97.56 231 GLY B C 1
ATOM 4395 O O . GLY B 1 231 ? 18.117 -28.09 -5.35 1 97.56 231 GLY B O 1
ATOM 4396 N N . ILE B 1 232 ? 16.102 -28.55 -6.04 1 97.37 232 ILE B N 1
ATOM 4397 C CA . ILE B 1 232 ? 16.028 -27.474 -7.022 1 97.37 232 ILE B CA 1
ATOM 4398 C C . ILE B 1 232 ? 15.994 -26.125 -6.307 1 97.37 232 ILE B C 1
ATOM 4400 O O . ILE B 1 232 ? 16.536 -25.136 -6.806 1 97.37 232 ILE B O 1
ATOM 4404 N N . VAL B 1 233 ? 15.295 -26.053 -5.131 1 97.13 233 VAL B N 1
ATOM 4405 C CA . VAL B 1 233 ? 15.197 -24.797 -4.395 1 97.13 233 VAL B CA 1
ATOM 4406 C C . VAL B 1 233 ? 16.588 -24.345 -3.956 1 97.13 233 VAL B C 1
ATOM 4408 O O . VAL B 1 233 ? 16.934 -23.168 -4.082 1 97.13 233 VAL B O 1
ATOM 4411 N N . ASP B 1 234 ? 17.353 -25.272 -3.461 1 96.98 234 ASP B N 1
ATOM 4412 C CA . ASP B 1 234 ? 18.734 -24.968 -3.099 1 96.98 234 ASP B CA 1
ATOM 4413 C C . ASP B 1 234 ? 19.524 -24.476 -4.31 1 96.98 234 ASP B C 1
ATOM 4415 O O . ASP B 1 234 ? 20.334 -23.554 -4.196 1 96.98 234 ASP B O 1
ATOM 4419 N N . SER B 1 235 ? 19.304 -25.137 -5.419 1 96.46 235 SER B N 1
ATOM 4420 C CA . SER B 1 235 ? 19.953 -24.724 -6.659 1 96.46 235 SER B CA 1
ATOM 4421 C C . SER B 1 235 ? 19.602 -23.282 -7.013 1 96.46 235 SER B C 1
ATOM 4423 O O . SER B 1 235 ? 20.477 -22.498 -7.384 1 96.46 235 SER B O 1
ATOM 4425 N N . PHE B 1 236 ? 18.332 -22.871 -6.91 1 96.63 236 PHE B N 1
ATOM 4426 C CA . PHE B 1 236 ? 17.918 -21.499 -7.178 1 96.63 236 PHE B CA 1
ATOM 4427 C C . PHE B 1 236 ? 18.624 -20.527 -6.24 1 96.63 236 PHE B C 1
ATOM 4429 O O . PHE B 1 236 ? 19.094 -19.472 -6.669 1 96.63 236 PHE B O 1
ATOM 4436 N N . GLU B 1 237 ? 18.699 -20.866 -5.031 1 94.62 237 GLU B N 1
ATOM 4437 C CA . GLU B 1 237 ? 19.285 -20.009 -4.004 1 94.62 237 GLU B CA 1
ATOM 4438 C C . GLU B 1 237 ? 20.771 -19.777 -4.262 1 94.62 237 GLU B C 1
ATOM 4440 O O . GLU B 1 237 ? 21.295 -18.699 -3.975 1 94.62 237 GLU B O 1
ATOM 4445 N N . LYS B 1 238 ? 21.421 -20.714 -4.836 1 94.04 238 LYS B N 1
ATOM 4446 C CA . LYS B 1 238 ? 22.861 -20.643 -5.07 1 94.04 238 LYS B CA 1
ATOM 4447 C C . LYS B 1 238 ? 23.168 -19.965 -6.403 1 94.04 238 LYS B C 1
ATOM 4449 O O . LYS B 1 238 ? 24.172 -19.262 -6.53 1 94.04 238 LYS B O 1
ATOM 4454 N N . GLU B 1 239 ? 22.317 -20.188 -7.391 1 93.82 239 GLU B N 1
ATOM 4455 C CA . GLU B 1 239 ? 22.658 -19.885 -8.778 1 93.82 239 GLU B CA 1
ATOM 4456 C C . GLU B 1 239 ? 22.215 -18.476 -9.16 1 93.82 239 GLU B C 1
ATOM 4458 O O . GLU B 1 239 ? 22.765 -17.876 -10.086 1 93.82 239 GLU B O 1
ATOM 4463 N N . VAL B 1 240 ? 21.157 -17.952 -8.508 1 92.33 240 VAL B N 1
ATOM 4464 C CA . VAL B 1 240 ? 20.63 -16.643 -8.878 1 92.33 240 VAL B CA 1
ATOM 4465 C C . VAL B 1 240 ? 20.336 -15.829 -7.62 1 92.33 240 VAL B C 1
ATOM 4467 O O . VAL B 1 240 ? 20.34 -16.367 -6.51 1 92.33 240 VAL B O 1
ATOM 4470 N N . GLY B 1 241 ? 20.154 -14.522 -7.82 1 87.42 241 GLY B N 1
ATOM 4471 C CA . GLY B 1 241 ? 19.924 -13.649 -6.68 1 87.42 241 GLY B CA 1
ATOM 4472 C C . GLY B 1 241 ? 18.738 -12.722 -6.867 1 87.42 241 GLY B C 1
ATOM 4473 O O . GLY B 1 241 ? 18.1 -12.728 -7.922 1 87.42 241 GLY B O 1
ATOM 4474 N N . GLY B 1 242 ? 18.337 -12.061 -5.724 1 86.71 242 GLY B N 1
ATOM 4475 C CA . GLY B 1 242 ? 17.357 -10.987 -5.771 1 86.71 242 GLY B CA 1
ATOM 4476 C C . GLY B 1 242 ? 15.955 -11.473 -6.087 1 86.71 242 GLY B C 1
ATOM 4477 O O . GLY B 1 242 ? 15.535 -12.528 -5.608 1 86.71 242 GLY B O 1
ATOM 4478 N N . ASP B 1 243 ? 15.237 -10.676 -6.865 1 90.85 243 ASP B N 1
ATOM 4479 C CA . ASP B 1 243 ? 13.837 -10.959 -7.165 1 90.85 243 ASP B CA 1
ATOM 4480 C C . ASP B 1 243 ? 13.705 -12.188 -8.061 1 90.85 243 ASP B C 1
ATOM 4482 O O . ASP B 1 243 ? 12.704 -12.906 -7.995 1 90.85 243 ASP B O 1
ATOM 4486 N N . LEU B 1 244 ? 14.77 -12.43 -8.856 1 94.37 244 LEU B N 1
ATOM 4487 C CA . LEU B 1 244 ? 14.755 -13.623 -9.696 1 94.37 244 LEU B CA 1
ATOM 4488 C C . LEU B 1 244 ? 14.753 -14.888 -8.843 1 94.37 244 LEU B C 1
ATOM 4490 O O . LEU B 1 244 ? 13.981 -15.814 -9.101 1 94.37 244 LEU B O 1
ATOM 4494 N N . ARG B 1 245 ? 15.62 -14.934 -7.862 1 95.23 245 ARG B N 1
ATOM 4495 C CA . ARG B 1 245 ? 15.647 -16.045 -6.917 1 95.23 245 ARG B CA 1
ATOM 4496 C C . ARG B 1 245 ? 14.293 -16.222 -6.239 1 95.23 245 ARG B C 1
ATOM 4498 O O . ARG B 1 245 ? 13.756 -17.331 -6.191 1 95.23 245 ARG B O 1
ATOM 4505 N N . ASN B 1 246 ? 13.725 -15.116 -5.758 1 95.23 246 ASN B N 1
ATOM 4506 C CA . ASN B 1 246 ? 12.436 -15.165 -5.076 1 95.23 246 ASN B CA 1
ATOM 4507 C C . ASN B 1 246 ? 11.342 -15.719 -5.984 1 95.23 246 ASN B C 1
ATOM 4509 O O . ASN B 1 246 ? 10.464 -16.453 -5.529 1 95.23 246 ASN B O 1
ATOM 4513 N N . ALA B 1 247 ? 11.41 -15.315 -7.221 1 97.89 247 ALA B N 1
ATOM 4514 C CA . ALA B 1 247 ? 10.405 -15.777 -8.174 1 97.89 247 ALA B CA 1
ATOM 4515 C C . ALA B 1 247 ? 10.518 -17.282 -8.405 1 97.89 247 ALA B C 1
ATOM 4517 O O . ALA B 1 247 ? 9.516 -18 -8.361 1 97.89 247 ALA B O 1
ATOM 4518 N N . PHE B 1 248 ? 11.762 -17.787 -8.576 1 98.28 248 PHE B N 1
ATOM 4519 C CA . PHE B 1 248 ? 11.962 -19.214 -8.799 1 98.28 248 PHE B CA 1
ATOM 4520 C C . PHE B 1 248 ? 11.58 -20.014 -7.559 1 98.28 248 PHE B C 1
ATOM 4522 O O . PHE B 1 248 ? 10.946 -21.067 -7.664 1 98.28 248 PHE B O 1
ATOM 4529 N N . VAL B 1 249 ? 11.954 -19.549 -6.455 1 97.99 249 VAL B N 1
ATOM 4530 C CA . VAL B 1 249 ? 11.642 -20.233 -5.204 1 97.99 249 VAL B CA 1
ATOM 4531 C C . VAL B 1 249 ? 10.13 -20.262 -4.995 1 97.99 249 VAL B C 1
ATOM 4533 O O . VAL B 1 249 ? 9.567 -21.299 -4.636 1 97.99 249 VAL B O 1
ATOM 4536 N N . SER B 1 250 ? 9.461 -19.14 -5.214 1 97.81 250 SER B N 1
ATOM 4537 C CA . SER B 1 250 ? 8.009 -19.071 -5.083 1 97.81 250 SER B CA 1
ATOM 4538 C C . SER B 1 250 ? 7.321 -20.022 -6.057 1 97.81 250 SER B C 1
ATOM 4540 O O . SER B 1 250 ? 6.342 -20.682 -5.702 1 97.81 250 SER B O 1
ATOM 4542 N N . LEU B 1 251 ? 7.797 -20.034 -7.248 1 97.59 251 LEU B N 1
ATOM 4543 C CA . LEU B 1 251 ? 7.236 -20.927 -8.256 1 97.59 251 LEU B CA 1
ATOM 4544 C C . LEU B 1 251 ? 7.356 -22.383 -7.82 1 97.59 251 LEU B C 1
ATOM 4546 O O . LEU B 1 251 ? 6.391 -23.145 -7.911 1 97.59 251 LEU B O 1
ATOM 4550 N N . ALA B 1 252 ? 8.522 -22.767 -7.347 1 97.19 252 ALA B N 1
ATOM 4551 C CA . ALA B 1 252 ? 8.745 -24.137 -6.892 1 97.19 252 ALA B CA 1
ATOM 4552 C C . ALA B 1 252 ? 7.838 -24.478 -5.713 1 97.19 252 ALA B C 1
ATOM 4554 O O . ALA B 1 252 ? 7.265 -25.568 -5.657 1 97.19 252 ALA B O 1
ATOM 4555 N N . LYS B 1 253 ? 7.698 -23.579 -4.789 1 95.81 253 LYS B N 1
ATOM 4556 C CA . LYS B 1 253 ? 6.85 -23.804 -3.622 1 95.81 253 LYS B CA 1
ATOM 4557 C C . LYS B 1 253 ? 5.384 -23.936 -4.024 1 95.81 253 LYS B C 1
ATOM 4559 O O . LYS B 1 253 ? 4.67 -24.802 -3.512 1 95.81 253 LYS B O 1
ATOM 4564 N N . ALA B 1 254 ? 4.939 -23.064 -4.902 1 95.82 254 ALA B N 1
ATOM 4565 C CA . ALA B 1 254 ? 3.55 -23.101 -5.354 1 95.82 254 ALA B CA 1
ATOM 4566 C C . ALA B 1 254 ? 3.244 -24.409 -6.079 1 95.82 254 ALA B C 1
ATOM 4568 O O . ALA B 1 254 ? 2.172 -24.991 -5.896 1 95.82 254 ALA B O 1
ATOM 4569 N N . ILE B 1 255 ? 4.205 -24.83 -6.899 1 93.56 255 ILE B N 1
ATOM 4570 C CA . ILE B 1 255 ? 4.048 -26.062 -7.665 1 93.56 255 ILE B CA 1
ATOM 4571 C C . ILE B 1 255 ? 3.991 -27.256 -6.716 1 93.56 255 ILE B C 1
ATOM 4573 O O . ILE B 1 255 ? 3.209 -28.187 -6.925 1 93.56 255 ILE B O 1
ATOM 4577 N N . ASN B 1 256 ? 4.803 -27.224 -5.721 1 92.46 256 ASN B N 1
ATOM 4578 C CA . ASN B 1 256 ? 4.837 -28.334 -4.774 1 92.46 256 ASN B CA 1
ATOM 4579 C C . ASN B 1 256 ? 3.539 -28.43 -3.977 1 92.46 256 ASN B C 1
ATOM 4581 O O . ASN B 1 256 ? 3.003 -29.523 -3.786 1 92.46 256 ASN B O 1
ATOM 4585 N N . TYR B 1 257 ? 3.104 -27.25 -3.466 1 93.02 257 TYR B N 1
ATOM 4586 C CA . TYR B 1 257 ? 1.859 -27.263 -2.705 1 93.02 257 TYR B CA 1
ATOM 4587 C C . TYR B 1 257 ? 1.319 -25.85 -2.521 1 93.02 257 TYR B C 1
ATOM 4589 O O . TYR B 1 257 ? 1.702 -25.15 -1.581 1 93.02 257 TYR B O 1
ATOM 4597 N N . THR B 1 258 ? 0.311 -25.537 -3.289 1 94.29 258 THR B N 1
ATOM 4598 C CA . THR B 1 258 ? -0.184 -24.169 -3.39 1 94.29 258 THR B CA 1
ATOM 4599 C C . THR B 1 258 ? -0.775 -23.708 -2.061 1 94.29 258 THR B C 1
ATOM 4601 O O . THR B 1 258 ? -0.477 -22.608 -1.59 1 94.29 258 THR B O 1
ATOM 4604 N N . PRO B 1 259 ? -1.587 -24.529 -1.34 1 95.18 259 PRO B N 1
ATOM 4605 C CA . PRO B 1 259 ? -2.118 -24.082 -0.05 1 95.18 259 PRO B CA 1
ATOM 4606 C C . PRO B 1 259 ? -1.02 -23.77 0.964 1 95.18 259 PRO B C 1
ATOM 4608 O O . PRO B 1 259 ? -1.151 -22.828 1.75 1 95.18 259 PRO B O 1
ATOM 4611 N N . GLY B 1 260 ? 0.016 -24.579 0.895 1 96.11 260 GLY B N 1
ATOM 4612 C CA . GLY B 1 260 ? 1.146 -24.314 1.771 1 96.11 260 GLY B CA 1
ATOM 4613 C C . GLY B 1 260 ? 1.85 -23.007 1.457 1 96.11 260 GLY B C 1
ATOM 4614 O O . GLY B 1 260 ? 2.261 -22.283 2.366 1 96.11 260 GLY B O 1
ATOM 4615 N N . PHE B 1 261 ? 1.976 -22.724 0.203 1 96.84 261 PHE B N 1
ATOM 4616 C CA . PHE B 1 261 ? 2.566 -21.474 -0.26 1 96.84 261 PHE B CA 1
ATOM 4617 C C . PHE B 1 261 ? 1.787 -20.278 0.275 1 96.84 261 PHE B C 1
ATOM 4619 O O . PHE B 1 261 ? 2.374 -19.347 0.832 1 96.84 261 PHE B O 1
ATOM 4626 N N . PHE B 1 262 ? 0.456 -20.295 0.215 1 97.3 262 PHE B N 1
ATOM 4627 C CA . PHE B 1 262 ? -0.377 -19.187 0.668 1 97.3 262 PHE B CA 1
ATOM 4628 C C . PHE B 1 262 ? -0.388 -19.104 2.19 1 97.3 262 PHE B C 1
ATOM 4630 O O . PHE B 1 262 ? -0.466 -18.012 2.757 1 97.3 262 PHE B O 1
ATOM 4637 N N . ALA B 1 263 ? -0.319 -20.254 2.839 1 97.03 263 ALA B N 1
ATOM 4638 C CA . ALA B 1 263 ? -0.224 -20.241 4.296 1 97.03 263 ALA B CA 1
ATOM 4639 C C . ALA B 1 263 ? 1.016 -19.481 4.758 1 97.03 263 ALA B C 1
ATOM 4641 O O . ALA B 1 263 ? 0.95 -18.69 5.703 1 97.03 263 ALA B O 1
ATOM 4642 N N . GLU B 1 264 ? 2.074 -19.746 4.068 1 96.41 264 GLU B N 1
ATOM 4643 C CA . GLU B 1 264 ? 3.317 -19.051 4.391 1 96.41 264 GLU B CA 1
ATOM 4644 C C . GLU B 1 264 ? 3.195 -17.552 4.128 1 96.41 264 GLU B C 1
ATOM 4646 O O . GLU B 1 264 ? 3.648 -16.737 4.934 1 96.41 264 GLU B O 1
ATOM 4651 N N . LYS B 1 265 ? 2.574 -17.191 3.028 1 95.63 265 LYS B N 1
ATOM 4652 C CA . LYS B 1 265 ? 2.398 -15.781 2.691 1 95.63 265 LYS B CA 1
ATOM 4653 C C . LYS B 1 265 ? 1.515 -15.077 3.718 1 95.63 265 LYS B C 1
ATOM 4655 O O . LYS B 1 265 ? 1.775 -13.929 4.084 1 95.63 265 LYS B O 1
ATOM 4660 N N . LEU B 1 266 ? 0.487 -15.743 4.133 1 95.51 266 LEU B N 1
ATOM 4661 C CA . LEU B 1 266 ? -0.393 -15.18 5.151 1 95.51 266 LEU B CA 1
ATOM 4662 C C . LEU B 1 266 ? 0.35 -14.991 6.469 1 95.51 266 LEU B C 1
ATOM 4664 O O . LEU B 1 266 ? 0.227 -13.946 7.112 1 95.51 266 LEU B O 1
ATOM 4668 N N . HIS B 1 267 ? 1.114 -15.998 6.842 1 93.77 267 HIS B N 1
ATOM 4669 C CA . HIS B 1 267 ? 1.898 -15.887 8.066 1 93.77 267 HIS B CA 1
ATOM 4670 C C . HIS B 1 267 ? 2.87 -14.715 7.994 1 93.77 267 HIS B C 1
ATOM 4672 O O . HIS B 1 267 ? 2.971 -13.927 8.938 1 93.77 267 HIS B O 1
ATOM 4678 N N . ASP B 1 268 ? 3.536 -14.666 6.809 1 89.72 268 ASP B N 1
ATOM 4679 C CA . ASP B 1 268 ? 4.523 -13.607 6.622 1 89.72 268 ASP B CA 1
ATOM 4680 C C . ASP B 1 268 ? 3.864 -12.23 6.652 1 89.72 268 ASP B C 1
ATOM 4682 O O . ASP B 1 268 ? 4.469 -11.257 7.106 1 89.72 268 ASP B O 1
ATOM 4686 N N . SER B 1 269 ? 2.629 -12.129 6.164 1 89.34 269 SER B N 1
ATOM 4687 C CA . SER B 1 269 ? 1.917 -10.856 6.115 1 89.34 269 SER B CA 1
ATOM 4688 C C . SER B 1 269 ? 1.509 -10.397 7.511 1 89.34 269 SER B C 1
ATOM 4690 O O . SER B 1 269 ? 1.242 -9.213 7.727 1 89.34 269 SER B O 1
ATOM 4692 N N . MET B 1 270 ? 1.53 -11.267 8.504 1 86.55 270 MET B N 1
ATOM 4693 C CA . MET B 1 270 ? 1.064 -10.942 9.849 1 86.55 270 MET B CA 1
ATOM 4694 C C . MET B 1 270 ? 2.182 -11.121 10.87 1 86.55 270 MET B C 1
ATOM 4696 O O . MET B 1 270 ? 1.956 -10.99 12.074 1 86.55 270 MET B O 1
ATOM 4700 N N . LYS B 1 271 ? 3.4 -11.509 10.204 1 77.38 271 LYS B N 1
ATOM 4701 C CA . LYS B 1 271 ? 4.547 -11.722 11.082 1 77.38 271 LYS B CA 1
ATOM 4702 C C . LYS B 1 271 ? 5.206 -10.398 11.457 1 77.38 271 LYS B C 1
ATOM 4704 O O . LYS B 1 271 ? 5.347 -9.508 10.615 1 77.38 271 LYS B O 1
ATOM 4709 N N . GLY B 1 272 ? 5.728 -10.249 12.684 1 60.89 272 GLY B N 1
ATOM 4710 C CA . GLY B 1 272 ? 6.417 -9.053 13.144 1 60.89 272 GLY B CA 1
ATOM 4711 C C . GLY B 1 272 ? 5.472 -7.972 13.634 1 60.89 272 GLY B C 1
ATOM 4712 O O . GLY B 1 272 ? 4.314 -8.249 13.952 1 60.89 272 GLY B O 1
ATOM 4713 N N . LEU B 1 273 ? 6.079 -6.723 13.714 1 50.1 273 LEU B N 1
ATOM 4714 C CA . LEU B 1 273 ? 5.267 -5.608 14.189 1 50.1 273 LEU B CA 1
ATOM 4715 C C . LEU B 1 273 ? 4.543 -4.932 13.029 1 50.1 273 LEU B C 1
ATOM 4717 O O . LEU B 1 273 ? 5.182 -4.414 12.11 1 50.1 273 LEU B O 1
ATOM 4721 N N . GLY B 1 274 ? 3.29 -5.134 12.845 1 55.1 274 GLY B N 1
ATOM 4722 C CA . GLY B 1 274 ? 2.431 -4.538 11.834 1 55.1 274 GLY B CA 1
ATOM 4723 C C . GLY B 1 274 ? 1.975 -5.528 10.779 1 55.1 274 GLY B C 1
ATOM 4724 O O . GLY B 1 274 ? 2.611 -6.564 10.576 1 55.1 274 GLY B O 1
ATOM 4725 N N . THR B 1 275 ? 0.916 -5.319 10.147 1 65.79 275 THR B N 1
ATOM 4726 C CA . THR B 1 275 ? 0.294 -6.163 9.133 1 65.79 275 THR B CA 1
ATOM 4727 C C . THR B 1 275 ? 0.519 -5.587 7.738 1 65.79 275 THR B C 1
ATOM 4729 O O . THR B 1 275 ? 0.399 -4.378 7.533 1 65.79 275 THR B O 1
ATOM 4732 N N . LYS B 1 276 ? 1.12 -6.402 6.868 1 80.2 276 LYS B N 1
ATOM 4733 C CA . LYS B 1 276 ? 1.028 -6.095 5.443 1 80.2 276 LYS B CA 1
ATOM 4734 C C . LYS B 1 276 ? -0.391 -6.313 4.925 1 80.2 276 LYS B C 1
ATOM 4736 O O . LYS B 1 276 ? -0.662 -7.3 4.239 1 80.2 276 LYS B O 1
ATOM 4741 N N . ASP B 1 277 ? -1.251 -5.373 5.152 1 86.83 277 ASP B N 1
ATOM 4742 C CA . ASP B 1 277 ? -2.689 -5.5 4.941 1 86.83 277 ASP B CA 1
ATOM 4743 C C . ASP B 1 277 ? -3.007 -5.775 3.473 1 86.83 277 ASP B C 1
ATOM 4745 O O . ASP B 1 277 ? -3.941 -6.518 3.163 1 86.83 277 ASP B O 1
ATOM 4749 N N . HIS B 1 278 ? -2.206 -5.216 2.592 1 87.68 278 HIS B N 1
ATOM 4750 C CA . HIS B 1 278 ? -2.489 -5.403 1.174 1 87.68 278 HIS B CA 1
ATOM 4751 C C . HIS B 1 278 ? -2.371 -6.87 0.777 1 87.68 278 HIS B C 1
ATOM 4753 O O . HIS B 1 278 ? -3.221 -7.393 0.053 1 87.68 278 HIS B O 1
ATOM 4759 N N . MET B 1 279 ? -1.293 -7.528 1.257 1 91.23 279 MET B N 1
ATOM 4760 C CA . MET B 1 279 ? -1.093 -8.942 0.954 1 91.23 279 MET B CA 1
ATOM 4761 C C . MET B 1 279 ? -2.136 -9.802 1.661 1 91.23 279 MET B C 1
ATOM 4763 O O . MET B 1 279 ? -2.695 -10.724 1.064 1 91.23 279 MET B O 1
ATOM 4767 N N . LEU B 1 280 ? -2.433 -9.485 2.923 1 94.08 280 LEU B N 1
ATOM 4768 C CA . LEU B 1 280 ? -3.443 -10.208 3.687 1 94.08 280 LEU B CA 1
ATOM 4769 C C . LEU B 1 280 ? -4.803 -10.129 3.003 1 94.08 280 LEU B C 1
ATOM 4771 O O . LEU B 1 280 ? -5.441 -11.156 2.758 1 94.08 280 LEU B O 1
ATOM 4775 N N . ILE B 1 281 ? -5.245 -8.916 2.649 1 96.09 281 ILE B N 1
ATOM 4776 C CA . ILE B 1 281 ? -6.538 -8.692 2.011 1 96.09 281 ILE B CA 1
ATOM 4777 C C . ILE B 1 281 ? -6.577 -9.403 0.66 1 96.09 281 ILE B C 1
ATOM 4779 O O . ILE B 1 281 ? -7.553 -10.086 0.339 1 96.09 281 ILE B O 1
ATOM 4783 N N . HIS B 1 282 ? -5.474 -9.244 -0.05 1 96.49 282 HIS B N 1
ATOM 4784 C CA . HIS B 1 282 ? -5.393 -9.832 -1.383 1 96.49 282 HIS B CA 1
ATOM 4785 C C . HIS B 1 282 ? -5.602 -11.342 -1.332 1 96.49 282 HIS B C 1
ATOM 4787 O O . HIS B 1 282 ? -6.419 -11.885 -2.079 1 96.49 282 HIS B O 1
ATOM 4793 N N . ILE B 1 283 ? -4.966 -11.988 -0.403 1 97.28 283 ILE B N 1
ATOM 4794 C CA . ILE B 1 283 ? -5.062 -13.442 -0.331 1 97.28 283 ILE B CA 1
ATOM 4795 C C . ILE B 1 283 ? -6.451 -13.842 0.162 1 97.28 283 ILE B C 1
ATOM 4797 O O . ILE B 1 283 ? -7.084 -14.737 -0.404 1 97.28 283 ILE B O 1
ATOM 4801 N N . MET B 1 284 ? -6.994 -13.199 1.133 1 97.95 284 MET B N 1
ATOM 4802 C CA . MET B 1 284 ? -8.3 -13.542 1.688 1 97.95 284 MET B CA 1
ATOM 4803 C C . MET B 1 284 ? -9.398 -13.368 0.643 1 97.95 284 MET B C 1
ATOM 4805 O O . MET B 1 284 ? -10.256 -14.239 0.487 1 97.95 284 MET B O 1
ATOM 4809 N N . VAL B 1 285 ? -9.337 -12.307 -0.103 1 98.38 285 VAL B N 1
ATOM 4810 C CA . VAL B 1 285 ? -10.368 -11.997 -1.087 1 98.38 285 VAL B CA 1
ATOM 4811 C C . VAL B 1 285 ? -10.257 -12.953 -2.272 1 98.38 285 VAL B C 1
ATOM 4813 O O . VAL B 1 285 ? -11.269 -13.448 -2.775 1 98.38 285 VAL B O 1
ATOM 4816 N N . SER B 1 286 ? -9.056 -13.277 -2.666 1 97.37 286 SER B N 1
ATOM 4817 C CA . SER B 1 286 ? -8.865 -14.043 -3.894 1 97.37 286 SER B CA 1
ATOM 4818 C C . SER B 1 286 ? -9.045 -15.537 -3.647 1 97.37 286 SER B C 1
ATOM 4820 O O . SER B 1 286 ? -9.363 -16.29 -4.57 1 97.37 286 SER B O 1
ATOM 4822 N N . ARG B 1 287 ? -8.889 -15.945 -2.365 1 97.1 287 ARG B N 1
ATOM 4823 C CA . ARG B 1 287 ? -8.818 -17.384 -2.133 1 97.1 287 ARG B CA 1
ATOM 4824 C C . ARG B 1 287 ? -10.057 -17.882 -1.398 1 97.1 287 ARG B C 1
ATOM 4826 O O . ARG B 1 287 ? -10.311 -19.087 -1.345 1 97.1 287 ARG B O 1
ATOM 4833 N N . CYS B 1 288 ? -10.884 -17.002 -0.816 1 97.65 288 CYS B N 1
ATOM 4834 C CA . CYS B 1 288 ? -11.986 -17.387 0.059 1 97.65 288 CYS B CA 1
ATOM 4835 C C . CYS B 1 288 ? -12.996 -18.253 -0.685 1 97.65 288 CYS B C 1
ATOM 4837 O O . CYS B 1 288 ? -13.706 -19.052 -0.071 1 97.65 288 CYS B O 1
ATOM 4839 N N . GLU B 1 289 ? -13.092 -18.199 -2.007 1 96.37 289 GLU B N 1
ATOM 4840 C CA . GLU B 1 289 ? -14.032 -19.008 -2.777 1 96.37 289 GLU B CA 1
ATOM 4841 C C . GLU B 1 289 ? -13.306 -20.09 -3.571 1 96.37 289 GLU B C 1
ATOM 4843 O O . GLU B 1 289 ? -13.892 -20.714 -4.458 1 96.37 289 GLU B O 1
ATOM 4848 N N . LEU B 1 290 ? -12.07 -20.239 -3.311 1 94.92 290 LEU B N 1
ATOM 4849 C CA . LEU B 1 290 ? -11.272 -21.216 -4.044 1 94.92 290 LEU B CA 1
ATOM 4850 C C . LEU B 1 290 ? -10.735 -22.292 -3.107 1 94.92 290 LEU B C 1
ATOM 4852 O O . LEU B 1 290 ? -11.357 -23.343 -2.939 1 94.92 290 LEU B O 1
ATOM 4856 N N . ASP B 1 291 ? -9.726 -22.007 -2.282 1 95.08 291 ASP B N 1
ATOM 4857 C CA . ASP B 1 291 ? -9.105 -23.087 -1.522 1 95.08 291 ASP B CA 1
ATOM 4858 C C . ASP B 1 291 ? -8.717 -22.62 -0.121 1 95.08 291 ASP B C 1
ATOM 4860 O O . ASP B 1 291 ? -7.789 -23.16 0.485 1 95.08 291 ASP B O 1
ATOM 4864 N N . LEU B 1 292 ? -9.396 -21.627 0.381 1 96.65 292 LEU B N 1
ATOM 4865 C CA . LEU B 1 292 ? -9.024 -21.052 1.669 1 96.65 292 LEU B CA 1
ATOM 4866 C C . LEU B 1 292 ? -9.177 -22.077 2.787 1 96.65 292 LEU B C 1
ATOM 4868 O O . LEU B 1 292 ? -8.464 -22.018 3.792 1 96.65 292 LEU B O 1
ATOM 4872 N N . LEU B 1 293 ? -10.052 -23.043 2.652 1 95.57 293 LEU B N 1
ATOM 4873 C CA . LEU B 1 293 ? -10.173 -24.093 3.658 1 95.57 293 LEU B CA 1
ATOM 4874 C C . LEU B 1 293 ? -8.878 -24.889 3.773 1 95.57 293 LEU B C 1
ATOM 4876 O O . LEU B 1 293 ? -8.441 -25.216 4.879 1 95.57 293 LEU B O 1
ATOM 4880 N N . HIS B 1 294 ? -8.27 -25.211 2.674 1 95.43 294 HIS B N 1
ATOM 4881 C CA . HIS B 1 294 ? -7.007 -25.941 2.665 1 95.43 294 HIS B CA 1
ATOM 4882 C C . HIS B 1 294 ? -5.861 -25.066 3.162 1 95.43 294 HIS B C 1
ATOM 4884 O O . HIS B 1 294 ? -4.955 -25.55 3.843 1 95.43 294 HIS B O 1
ATOM 4890 N N . ILE B 1 295 ? -5.882 -23.788 2.809 1 96.88 295 ILE B N 1
ATOM 4891 C CA . ILE B 1 295 ? -4.858 -22.851 3.258 1 96.88 295 ILE B CA 1
ATOM 4892 C C . ILE B 1 295 ? -4.89 -22.742 4.78 1 96.88 295 ILE B C 1
ATOM 4894 O O . ILE B 1 295 ? -3.846 -22.787 5.435 1 96.88 295 ILE B O 1
ATOM 4898 N N . ARG B 1 296 ? -6.09 -22.593 5.305 1 95.55 296 ARG B N 1
ATOM 4899 C CA . ARG B 1 296 ? -6.179 -22.448 6.754 1 95.55 296 ARG B CA 1
ATOM 4900 C C . ARG B 1 296 ? -5.73 -23.723 7.461 1 95.55 296 ARG B C 1
ATOM 4902 O O . ARG B 1 296 ? -5.128 -23.664 8.535 1 95.55 296 ARG B O 1
ATOM 4909 N N . THR B 1 297 ? -6.017 -24.898 6.886 1 95.19 297 THR B N 1
ATOM 4910 C CA . THR B 1 297 ? -5.558 -26.167 7.439 1 95.19 297 THR B CA 1
ATOM 4911 C C . THR B 1 297 ? -4.034 -26.221 7.477 1 95.19 297 THR B C 1
ATOM 4913 O O . THR B 1 297 ? -3.446 -26.606 8.491 1 95.19 297 THR B O 1
ATOM 4916 N N . GLU B 1 298 ? -3.414 -25.859 6.387 1 96.47 298 GLU B N 1
ATOM 4917 C CA . GLU B 1 298 ? -1.956 -25.856 6.317 1 96.47 298 GLU B CA 1
ATOM 4918 C C . GLU B 1 298 ? -1.359 -24.833 7.28 1 96.47 298 GLU B C 1
ATOM 4920 O O . GLU B 1 298 ? -0.293 -25.062 7.854 1 96.47 298 GLU B O 1
ATOM 4925 N N . PHE B 1 299 ? -2.025 -23.731 7.396 1 97.14 299 PHE B N 1
ATOM 4926 C CA . PHE B 1 299 ? -1.576 -22.688 8.312 1 97.14 299 PHE B CA 1
ATOM 4927 C C . PHE B 1 299 ? -1.521 -23.211 9.742 1 97.14 299 PHE B C 1
ATOM 4929 O O . PHE B 1 299 ? -0.519 -23.031 10.437 1 97.14 299 PHE B O 1
ATOM 4936 N N . LYS B 1 300 ? -2.573 -23.814 10.142 1 96.29 300 LYS B N 1
ATOM 4937 C CA . LYS B 1 300 ? -2.656 -24.359 11.494 1 96.29 300 LYS B CA 1
ATOM 4938 C C . LYS B 1 300 ? -1.596 -25.433 11.72 1 96.29 300 LYS B C 1
ATOM 4940 O O . LYS B 1 300 ? -0.974 -25.485 12.783 1 96.29 300 LYS B O 1
ATOM 4945 N N . LYS B 1 301 ? -1.443 -26.248 10.796 1 96.53 301 LYS B N 1
ATOM 4946 C CA . LYS B 1 301 ? -0.455 -27.319 10.882 1 96.53 301 LYS B CA 1
ATOM 4947 C C . LYS B 1 301 ? 0.952 -26.755 11.063 1 96.53 301 LYS B C 1
ATOM 4949 O O . LYS B 1 301 ? 1.717 -27.239 11.9 1 96.53 301 LYS B O 1
ATOM 4954 N N . LYS B 1 302 ? 1.29 -25.768 10.336 1 96.39 302 LYS B N 1
ATOM 4955 C CA . LYS B 1 302 ? 2.654 -25.25 10.276 1 96.39 302 LYS B CA 1
ATOM 4956 C C . LYS B 1 302 ? 2.946 -24.334 11.46 1 96.39 302 LYS B C 1
ATOM 4958 O O . LYS B 1 302 ? 4.068 -24.31 11.972 1 96.39 302 LYS B O 1
ATOM 4963 N N . TYR B 1 303 ? 1.931 -23.625 11.898 1 94.83 303 TYR B N 1
ATOM 4964 C CA . TYR B 1 303 ? 2.245 -22.553 12.836 1 94.83 303 TYR B CA 1
ATOM 4965 C C . TYR B 1 303 ? 1.546 -22.775 14.172 1 94.83 303 TYR B C 1
ATOM 4967 O O . TYR B 1 303 ? 1.695 -21.975 15.098 1 94.83 303 TYR B O 1
ATOM 4975 N N . LYS B 1 304 ? 0.711 -23.789 14.347 1 95.02 304 LYS B N 1
ATOM 4976 C CA . LYS B 1 304 ? 0.07 -24.216 15.588 1 95.02 304 LYS B CA 1
ATOM 4977 C C . LYS B 1 304 ? -0.878 -23.143 16.115 1 95.02 304 LYS B C 1
ATOM 4979 O O . LYS B 1 304 ? -1.025 -22.978 17.327 1 95.02 304 LYS B O 1
ATOM 4984 N N . LYS B 1 305 ? -1.326 -22.328 15.262 1 93.91 305 LYS B N 1
ATOM 4985 C CA . LYS B 1 305 ? -2.349 -21.308 15.479 1 93.91 305 LYS B CA 1
ATOM 4986 C C . LYS B 1 305 ? -3.291 -21.212 14.282 1 93.91 305 LYS B C 1
ATOM 4988 O O . LYS B 1 305 ? -2.853 -21.294 13.132 1 93.91 305 LYS B O 1
ATOM 4993 N N . SER B 1 306 ? -4.547 -21.169 14.546 1 95.76 306 SER B N 1
ATOM 4994 C CA . SER B 1 306 ? -5.481 -21.099 13.427 1 95.76 306 SER B CA 1
ATOM 4995 C C . SER B 1 306 ? -5.34 -19.783 12.67 1 95.76 306 SER B C 1
ATOM 4997 O O . SER B 1 306 ? -4.953 -18.766 13.25 1 95.76 306 SER B O 1
ATOM 4999 N N . LEU B 1 307 ? -5.639 -19.799 11.456 1 95.9 307 LEU B N 1
ATOM 5000 C CA . LEU B 1 307 ? -5.643 -18.575 10.663 1 95.9 307 LEU B CA 1
ATOM 5001 C C . LEU B 1 307 ? -6.64 -17.566 11.225 1 95.9 307 LEU B C 1
ATOM 5003 O O . LEU B 1 307 ? -6.358 -16.366 11.266 1 95.9 307 LEU B O 1
ATOM 5007 N N . TYR B 1 308 ? -7.799 -18.065 11.682 1 95.54 308 TYR B N 1
ATOM 5008 C CA . TYR B 1 308 ? -8.833 -17.229 12.28 1 95.54 308 TYR B CA 1
ATOM 5009 C C . TYR B 1 308 ? -8.286 -16.453 13.472 1 95.54 308 TYR B C 1
ATOM 5011 O O . TYR B 1 308 ? -8.455 -15.234 13.557 1 95.54 308 TYR B O 1
ATOM 5019 N N . SER B 1 309 ? -7.61 -17.127 14.32 1 94.01 309 SER B N 1
ATOM 5020 C CA . SER B 1 309 ? -7.045 -16.503 15.512 1 94.01 309 SER B CA 1
ATOM 5021 C C . SER B 1 309 ? -5.935 -15.521 15.149 1 94.01 309 SER B C 1
ATOM 5023 O O . SER B 1 309 ? -5.784 -14.481 15.793 1 94.01 309 SER B O 1
ATOM 5025 N N . ALA B 1 310 ? -5.136 -15.934 14.175 1 92.31 310 ALA B N 1
ATOM 5026 C CA . ALA B 1 310 ? -4.056 -15.055 13.735 1 92.31 310 ALA B CA 1
ATOM 5027 C C . ALA B 1 310 ? -4.607 -13.743 13.185 1 92.31 310 ALA B C 1
ATOM 5029 O O . ALA B 1 310 ? -4.092 -12.666 13.498 1 92.31 310 ALA B O 1
ATOM 5030 N N . ILE B 1 311 ? -5.678 -13.791 12.407 1 93.28 311 ILE B N 1
ATOM 5031 C CA . ILE B 1 311 ? -6.31 -12.604 11.841 1 93.28 311 ILE B CA 1
ATOM 5032 C C . ILE B 1 311 ? -6.909 -11.756 12.961 1 93.28 311 ILE B C 1
ATOM 5034 O O . ILE B 1 311 ? -6.707 -10.54 13.003 1 93.28 311 ILE B O 1
ATOM 5038 N N . ALA B 1 312 ? -7.603 -12.405 13.849 1 91.54 312 ALA B N 1
ATOM 5039 C CA . ALA B 1 312 ? -8.286 -11.708 14.936 1 91.54 312 ALA B CA 1
ATOM 5040 C C . ALA B 1 312 ? -7.291 -10.965 15.822 1 91.54 312 ALA B C 1
ATOM 5042 O O . ALA B 1 312 ? -7.602 -9.897 16.355 1 91.54 312 ALA B O 1
ATOM 5043 N N . SER B 1 313 ? -6.092 -11.512 15.943 1 88.16 313 SER B N 1
ATOM 5044 C CA . SER B 1 313 ? -5.079 -10.911 16.804 1 88.16 313 SER B CA 1
ATOM 5045 C C . SER B 1 313 ? -4.368 -9.759 16.101 1 88.16 313 SER B C 1
ATOM 5047 O O . SER B 1 313 ? -3.799 -8.882 16.754 1 88.16 313 SER B O 1
ATOM 5049 N N . ASP B 1 314 ? -4.46 -9.818 14.79 1 87.21 314 ASP B N 1
ATOM 5050 C CA . ASP B 1 314 ? -3.633 -8.88 14.038 1 87.21 314 ASP B CA 1
ATOM 5051 C C . ASP B 1 314 ? -4.478 -7.755 13.445 1 87.21 314 ASP B C 1
ATOM 5053 O O . ASP B 1 314 ? -3.942 -6.795 12.889 1 87.21 314 ASP B O 1
ATOM 5057 N N . THR B 1 315 ? -5.77 -7.83 13.458 1 88.26 315 THR B N 1
ATOM 5058 C CA . THR B 1 315 ? -6.696 -6.848 12.905 1 88.26 315 THR B CA 1
ATOM 5059 C C . THR B 1 315 ? -7.746 -6.453 13.939 1 88.26 315 THR B C 1
ATOM 5061 O O . THR B 1 315 ? -7.813 -7.042 15.02 1 88.26 315 THR B O 1
ATOM 5064 N N . ASN B 1 316 ? -8.493 -5.401 13.629 1 87.02 316 ASN B N 1
ATOM 5065 C CA . ASN B 1 316 ? -9.468 -4.928 14.606 1 87.02 316 ASN B CA 1
ATOM 5066 C C . ASN B 1 316 ? -10.702 -4.34 13.927 1 87.02 316 ASN B C 1
ATOM 5068 O O . ASN B 1 316 ? -10.689 -4.082 12.722 1 87.02 316 ASN B O 1
ATOM 5072 N N . GLY B 1 317 ? -11.822 -4.338 14.701 1 91.78 317 GLY B N 1
ATOM 5073 C CA . GLY B 1 317 ? -13.035 -3.664 14.265 1 91.78 317 GLY B CA 1
ATOM 5074 C C . GLY B 1 317 ? -13.735 -4.375 13.123 1 91.78 317 GLY B C 1
ATOM 5075 O O . GLY B 1 317 ? -13.708 -5.605 13.04 1 91.78 317 GLY B O 1
ATOM 5076 N N . ASP B 1 318 ? -14.407 -3.591 12.292 1 94.68 318 ASP B N 1
ATOM 5077 C CA . ASP B 1 318 ? -15.186 -4.128 11.18 1 94.68 318 ASP B CA 1
ATOM 5078 C C . ASP B 1 318 ? -14.284 -4.817 10.159 1 94.68 318 ASP B C 1
ATOM 5080 O O . ASP B 1 318 ? -14.685 -5.798 9.531 1 94.68 318 ASP B O 1
ATOM 5084 N N . TYR B 1 319 ? -13.021 -4.304 10.089 1 93.88 319 TYR B N 1
ATOM 5085 C CA . TYR B 1 319 ? -12.007 -4.913 9.235 1 93.88 319 TYR B CA 1
ATOM 5086 C C . TYR B 1 319 ? -11.715 -6.344 9.671 1 93.88 319 TYR B C 1
ATOM 5088 O O . TYR B 1 319 ? -11.707 -7.261 8.848 1 93.88 319 TYR B O 1
ATOM 5096 N N . GLU B 1 320 ? -11.552 -6.603 10.918 1 94.09 320 GLU B N 1
ATOM 5097 C CA . GLU B 1 320 ? -11.341 -7.928 11.494 1 94.09 320 GLU B CA 1
ATOM 5098 C C . GLU B 1 320 ? -12.533 -8.842 11.226 1 94.09 320 GLU B C 1
ATOM 5100 O O . GLU B 1 320 ? -12.361 -9.987 10.803 1 94.09 320 GLU B O 1
ATOM 5105 N N . VAL B 1 321 ? -13.748 -8.33 11.456 1 96.89 321 VAL B N 1
ATOM 5106 C CA . VAL B 1 321 ? -14.971 -9.113 11.306 1 96.89 321 VAL B CA 1
ATOM 5107 C C . VAL B 1 321 ? -15.106 -9.589 9.861 1 96.89 321 VAL B C 1
ATOM 5109 O O . VAL B 1 321 ? -15.446 -10.748 9.612 1 96.89 321 VAL B O 1
ATOM 5112 N N . ALA B 1 322 ? -14.806 -8.675 8.937 1 97.85 322 ALA B N 1
ATOM 5113 C CA . ALA B 1 322 ? -14.917 -9.019 7.522 1 97.85 322 ALA B CA 1
ATOM 5114 C C . ALA B 1 322 ? -13.958 -10.148 7.155 1 97.85 322 ALA B C 1
ATOM 5116 O O . ALA B 1 322 ? -14.351 -11.118 6.504 1 97.85 322 ALA B O 1
ATOM 5117 N N . LEU B 1 323 ? -12.688 -10.051 7.603 1 97.45 323 LEU B N 1
ATOM 5118 C CA . LEU B 1 323 ? -11.692 -11.063 7.27 1 97.45 323 LEU B CA 1
ATOM 5119 C C . LEU B 1 323 ? -12.016 -12.389 7.95 1 97.45 323 LEU B C 1
ATOM 5121 O O . LEU B 1 323 ? -11.831 -13.456 7.36 1 97.45 323 LEU B O 1
ATOM 5125 N N . CYS B 1 324 ? -12.501 -12.329 9.146 1 97.19 324 CYS B N 1
ATOM 5126 C CA . CYS B 1 324 ? -12.857 -13.548 9.864 1 97.19 324 CYS B CA 1
ATOM 5127 C C . CYS B 1 324 ? -14.033 -14.249 9.196 1 97.19 324 CYS B C 1
ATOM 5129 O O . CYS B 1 324 ? -14.084 -15.48 9.152 1 97.19 324 CYS B O 1
ATOM 5131 N N . ASN B 1 325 ? -14.958 -13.47 8.705 1 97.45 325 ASN B N 1
ATOM 5132 C CA . ASN B 1 325 ? -16.058 -14.061 7.951 1 97.45 325 ASN B CA 1
ATOM 5133 C C . ASN B 1 325 ? -15.556 -14.801 6.714 1 97.45 325 ASN B C 1
ATOM 5135 O O . ASN B 1 325 ? -16.015 -15.905 6.417 1 97.45 325 ASN B O 1
ATOM 5139 N N . LEU B 1 326 ? -14.63 -14.166 5.995 1 98.01 326 LEU B N 1
ATOM 5140 C CA . LEU B 1 326 ? -14.076 -14.805 4.806 1 98.01 326 LEU B CA 1
ATOM 5141 C C . LEU B 1 326 ? -13.334 -16.086 5.173 1 98.01 326 LEU B C 1
ATOM 5143 O O . LEU B 1 326 ? -13.293 -17.032 4.383 1 98.01 326 LEU B O 1
ATOM 5147 N N . CYS B 1 327 ? -12.686 -16 6.311 1 96.7 327 CYS B N 1
ATOM 5148 C CA . CYS B 1 327 ? -11.92 -17.147 6.786 1 96.7 327 CYS B CA 1
ATOM 5149 C C . CYS B 1 327 ? -12.843 -18.301 7.161 1 96.7 327 CYS B C 1
ATOM 5151 O O . CYS B 1 327 ? -12.405 -19.45 7.243 1 96.7 327 CYS B O 1
ATOM 5153 N N . GLY B 1 328 ? -14.106 -17.933 7.345 1 89.26 328 GLY B N 1
ATOM 5154 C CA . GLY B 1 328 ? -15.074 -18.94 7.751 1 89.26 328 GLY B CA 1
ATOM 5155 C C . GLY B 1 328 ? -15.188 -19.083 9.257 1 89.26 328 GLY B C 1
ATOM 5156 O O . GLY B 1 328 ? -15.052 -18.103 9.992 1 89.26 328 GLY B O 1
ATOM 5157 N N . GLN B 1 329 ? -15.467 -20.214 9.793 1 74.82 329 GLN B N 1
ATOM 5158 C CA . GLN B 1 329 ? -15.685 -20.433 11.219 1 74.82 329 GLN B CA 1
ATOM 5159 C C . GLN B 1 329 ? -14.364 -20.659 11.949 1 74.82 329 GLN B C 1
ATOM 5161 O O . GLN B 1 329 ? -13.349 -20.973 11.323 1 74.82 329 GLN B O 1
ATOM 5166 N N . ASP B 1 330 ? -14.431 -20.048 13.167 1 65.88 330 ASP B N 1
ATOM 5167 C CA . ASP B 1 330 ? -13.295 -20.244 14.062 1 65.88 330 ASP B CA 1
ATOM 5168 C C . ASP B 1 330 ? -12.853 -21.706 14.075 1 65.88 330 ASP B C 1
ATOM 5170 O O . ASP B 1 330 ? -13.679 -22.609 14.217 1 65.88 330 ASP B O 1
ATOM 5174 N N . ASP B 1 331 ? -11.721 -21.792 13.32 1 63.25 331 ASP B N 1
ATOM 5175 C CA . ASP B 1 331 ? -11.227 -23.163 13.402 1 63.25 331 ASP B CA 1
ATOM 5176 C C . ASP B 1 331 ? -10.374 -23.365 14.652 1 63.25 331 ASP B C 1
ATOM 5178 O O . ASP B 1 331 ? -9.167 -23.597 14.556 1 63.25 331 ASP B O 1
ATOM 5182 N N . VAL B 1 332 ? -10.95 -23.191 15.836 1 48.21 332 VAL B N 1
ATOM 5183 C CA . VAL B 1 332 ? -10.224 -23.524 17.056 1 48.21 332 VAL B CA 1
ATOM 5184 C C . VAL B 1 332 ? -9.453 -24.827 16.86 1 48.21 332 VAL B C 1
ATOM 5186 O O . VAL B 1 332 ? -9.889 -25.707 16.113 1 48.21 332 VAL B O 1
#

pLDDT: mean 91.36, std 14.17, range [20.34, 98.9]

Sequence (664 aa):
MSQQQCSGSCYLPYVYGPTVKPYPNFNANNDAAALQKAITTKGVDEKTIISILTNRTNTQRQEIIKSYKNATSKDLATDLKGALSGHLETVILGLLMTPAIYDAHIIRQTLQGLGTDEECLIEMLVTRDNLRLRSMAVAYKSEFKSDMMQDIAKDTSGDFQKLVLALAKGARIEDSTKDHDLVDEDARELFEAGVKRKGTDVGKFITIMSQRSFSHLKKVFEAYKSYYPAGIVDSFEKEVGGDLRNAFVSLAKAINYTPGFFAEKLHDSMKGLGTKDHMLIHIMVSRCELDLLHIRTEFKKKYKKSLYSAIASDTNGDYEVALCNLCGQDDVMSQQQCSGSCYLPYVYGPTVKPYPNFNANNDAAALQKAITTKGVDEKTIISILTNRTNTQRQEIIKSYKNATSKDLATDLKGALSGHLETVILGLLMTPAIYDAHIIRQTLQGLGTDEECLIEMLVTRDNLRLRSMAVAYKSEFKSDMMQDIAKDTSGDFQKLVLALAKGARIEDSTKDHDLVDEDARELFEAGVKRKGTDVGKFITIMSQRSFSHLKKVFEAYKSYYPAGIVDSFEKEVGGDLRNAFVSLAKAINYTPGFFAEKLHDSMKGLGTKDHMLIHIMVSRCELDLLHIRTEFKKKYKKSLYSAIASDTNGDYEVALCNLCGQDDV

Solvent-accessible surface area (backbone atoms only — not comparable to full-atom values): 34587 Å² total; per-residue (Å²): 142,85,82,78,70,82,75,78,82,64,42,69,87,68,59,83,27,47,39,33,51,77,46,80,88,70,48,39,60,60,52,24,52,50,43,53,51,24,56,69,38,90,86,38,39,60,64,61,49,42,58,51,61,43,44,40,27,57,72,53,40,51,46,21,45,53,37,29,25,74,73,68,74,44,57,55,66,62,54,45,55,56,61,41,59,44,68,42,23,28,49,55,48,47,51,65,38,55,70,37,50,37,50,22,49,52,53,49,46,26,65,48,63,76,34,42,41,56,68,61,49,41,54,57,48,54,67,49,40,39,68,55,36,48,42,17,43,54,33,24,29,71,77,65,74,43,57,53,71,58,54,51,53,72,67,41,41,70,72,41,29,52,41,53,53,49,36,53,64,32,67,44,41,57,68,81,76,83,49,67,67,54,32,50,49,51,21,48,50,51,41,57,31,24,86,71,39,92,64,58,46,59,66,61,52,42,50,53,71,37,36,47,20,56,71,53,48,47,50,17,47,58,52,25,27,79,79,39,73,80,29,58,60,53,47,38,64,72,60,44,60,72,70,42,24,52,43,52,44,50,34,52,42,30,53,72,36,45,40,51,42,51,22,49,50,48,48,58,24,49,42,62,30,7,42,34,55,68,60,42,48,51,49,50,66,68,25,16,65,38,29,35,47,49,17,38,52,40,25,23,71,75,66,77,44,32,50,45,58,52,45,54,73,62,42,58,69,70,44,25,53,42,54,36,45,29,64,32,68,78,56,123,142,84,82,80,68,83,73,81,79,62,44,69,89,71,59,82,27,48,38,33,52,78,47,80,88,69,49,40,60,61,52,23,52,52,42,53,51,25,56,70,38,91,85,39,41,61,66,60,47,42,59,50,62,43,43,39,28,58,70,53,40,49,45,20,44,51,38,28,25,73,74,68,74,44,57,53,66,63,53,44,56,57,60,42,58,43,67,41,24,28,49,55,47,47,51,66,37,54,70,37,50,37,49,22,51,53,53,48,46,26,65,48,62,76,33,42,40,55,68,61,50,43,53,56,46,53,70,49,43,40,67,56,35,48,42,17,44,54,34,24,30,70,76,64,74,42,58,52,72,58,53,49,53,73,67,40,42,70,70,41,31,54,40,53,52,48,36,54,64,30,68,44,41,52,69,81,74,83,48,66,67,55,30,50,49,51,22,50,49,50,42,56,30,24,87,72,41,92,62,58,45,59,66,59,51,43,51,52,71,38,35,47,18,56,73,52,47,45,50,17,47,59,52,25,29,79,80,40,74,78,28,59,61,52,47,38,63,73,61,42,60,70,69,42,24,51,42,53,45,49,34,53,41,30,51,71,36,48,40,52,41,51,22,51,51,48,48,58,23,49,44,61,28,7,42,36,55,69,59,43,48,50,49,49,65,70,26,16,67,37,29,34,48,48,17,38,51,41,24,23,70,75,66,77,45,34,49,45,57,52,45,55,73,62,41,58,68,70,42,24,53,42,53,37,46,31,62,31,69,79,55,123

Radius of gyration: 26.83 Å; Cα contacts (8 Å, |Δi|>4): 966; chains: 2; bounding box: 67×78×52 Å

Secondary structure (DSSP, 8-state):
-----------S------SS-PPTT--HHHHHHHHHHHHHSTT--HHHHHHHHTSS-HHHHHHHHHHHHHHHSS-HHHHHHHH--HHHHHHHHHHHS-HHHHHHHHHHHHHSSSS--HHHHHHHHHS--HHHHHHHHHHHHHHHSS-HHHHHHHH--HHHHHHHHHHHT----------HHHHHHHHHHHHHHTTTSSS--HHHHHHHHHHS-HHHHHHHHHHHTTT-TT-HHHHHHHH--HHHHHHHHHHHHHHHHHHHHHHHHHHHHTSSBS--HHHHHHHHHHHTTTTHHHHHHHHHHHHSS-HHHHHHHH--HHHHHHHHHHH-S---/-----------S------SS-PPTT--HHHHHHHHHHHHHSTT--HHHHHHHHTSS-HHHHHHHHHHHHHHHSS-HHHHHHHH--HHHHHHHHHHHS-HHHHHHHHHHHHHSSSS--HHHHHHHHHS--HHHHHHHHHHHHHHHSS-HHHHHHHH--HHHHHHHHHHHT----------HHHHHHHHHHHHHHTTTSSS--HHHHHHHHHHS-HHHHHHHHHHHTTT-TT-HHHHHHHH--HHHHHHHHHHHHHHHHHHHHHHHHHHHHTSSBS--HHHHHHHHHHHTTTTHHHHHHHHHHHHSS-HHHHHHHH--HHHHHHHHHHH-S---

InterPro domains:
  IPR001464 Annexin [PR00196] (40-62)
  IPR001464 Annexin [PR00196] (80-96)
  IPR001464 Annexin [PR00196] (107-128)
  IPR001464 Annexin [PR00196] (190-216)
  IPR001464 Annexin [PR00196] (270-290)
  IPR001464 Annexin [PR00196] (314-327)
  IPR002390 Annexin A3 [PR00199] (19-30)
  IPR002390 Annexin A3 [PR00199] (62-71)
  IPR002390 Annexin A3 [PR00199] (90-102)
  IPR002390 Annexin A3 [PR00199] (126-145)
  IPR018252 Annexin repeat, conserved site [PS00223] (43-95)
  IPR018252 Annexin repeat, conserved site [PS00223] (274-326)
  IPR018502 Annexin repeat [PF00191] (31-95)
  IPR018502 Annexin repeat [PF00191] (102-167)
  IPR018502 Annexin repeat [PF00191] (186-251)
  IPR018502 Annexin repeat [PF00191] (261-326)
  IPR018502 Annexin repeat [PS51897] (26-97)
  IPR018502 Annexin repeat [PS51897] (98-169)
  IPR018502 Annexin repeat [PS51897] (181-253)
  IPR018502 Annexin repeat [PS51897] (257-328)

Nearest PDB structures (foldseek):
  1aii-assembly1_A  TM=9.854E-01  e=1.182E-27  Homo sapiens
  2zoc-assembly2_B  TM=9.834E-01  e=3.047E-27  Homo sapiens
  1n42-assembly1_A  TM=9.537E-01  e=7.207E-27  Rattus norvegicus
  1n41-assembly1_A  TM=9.555E-01  e=8.938E-27  Rattus norvegicus
  1bc3-assembly1_A  TM=9.571E-01  e=2.621E-26  Rattus norvegicus

Foldseek 3Di:
DDPPDPDDQLALPFPFDFQADADPPQDLLVLLVQQVCQLPDVLRNLVSLLVRLLRHQQVSLQSNQVNNCVVPVDGSLVSLCVRDDDLSNVLSSLSNDDLLLSLLVQLVVQLDDPAGPLVSLLLSLLRGALVSLVSNQVNNCVVPVDGSLVSLLVRDDDLLNVLSSLSSNRQADRDPDDDPVVLLVLLVQCLVQFPVDDAHPSVSVSCCLSHYHLNSVLSSQVSNCVVPVVTVLVRLVPRDDDSSNVSSNLNNVSSNPVLLSLLVQCCVQLPDDAGVSSSNSSCLSNPNRTRLVSNQVNNCVVPVDGSLVSLCVRDDDSSNVSSSSSSHDPPD/DDPPDPPDQLALPFPFDFQADADPPQDLLVLLVQQVCQLPDVLRNLVSLLVRLLRHQQVSLQSNQVNNCVVPVDGSLVSLCVRDDDLSNVLSSLSNDDLLLSLLVQLVVQLDDPAGPLVSLLLSLLRGALVSLVSNQVNNCVVPVDGSLVSLLVRDDDLLNVLSSLSSNRQADRDPDDDPVVLLVLLVQCLVQFPVDDAHPSVSVSCCLSHYHLNSVLSSQVNNCVSPVVTVLVRLVPRDDDSSNVSSNLNNVSSNPVLLSLLVQCCVQLPDDAGVSSSNSSCLSNPNRTRLVSNQVNNCVVPVDGSLVSLCVRDDDSSNVSSSSSSHDPPD

Organism: Petromyzon marinus (NCBI:txid7757)